Protein AF-K2B6V3-F1 (afdb_monomer_lite)

pLDDT: mean 90.16, std 10.93, range [39.97, 98.69]

Radius of gyration: 24.85 Å; chains: 1; bounding box: 58×55×69 Å

Sequence (484 aa):
MLVDYHFHPNLSTNDLSARRRCREIWRRFAEMNLAAVIITEHVFKNPERAYRLLNEERPASAKTFIFPGLEALTSEGIDIIIMAPDTTLFYHQKLMVPKQLDVLNMARYVKNSPHLVGSIAHPSTFGNSSCEYQIGKAKTIEAIRIIGGAEISNAYAKGLKWFFDTFRVRYIFPKKRAAMNLANALPEDFYKYPEVTLYTGGSDAHLPIEIGSGMEITDPINQTEAAVWQALTHTMSKQFKETEVDIKLWLGFYKIYTVVRESLVKAFRLYEGRVYQNDDQFTNYYSEAEKETVLEFHKRREFILRPLLNFLTYFNFTPYKFNIISIIGIITSVACVELYPKLSVFLFVIYLITASLTEPLARYQNTASEEAAVTKIMMYILGLSAAVLVGIALSWIQPVWGASYLVLYIMMLWLTISLNKIGQPIRLVIRTKSLVFIAIFFYLLSDINIINQLVITFTVYMAVI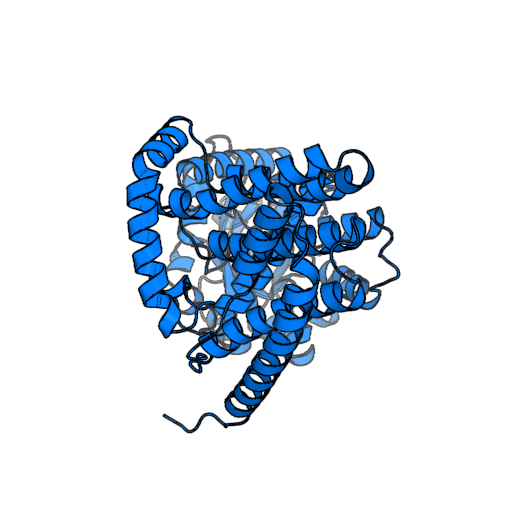TAVMMIRLRRAVALPERET

Secondary structure (DSSP, 8-state):
-EEEEEE-----SSHHHHHHHHHHHHHHHHHTT-SEEEE--BGGG-HHHHHHHHHHT--TT---EEEEEEEEE-TT--EEEEE-SSGGGGG-HHHHSTTSS-HHHHHHHHHTSTT-EEEE-STT-SSTT-HHHHH-HHHHHHHHHHHTEEEEEE-TTHHHHHHHHHTTGGGT-HHHHHHHHHHHS--GGGT-STT--EEEEE--BSSGGGTT-EEE-PPPTT--HHHHHHHHHS-----EEPPP----HHHHHHHHHHHHHHHHHHHHHTTTSS----GGGGGTTS-HHHHHHHHHHHHHHHHHHHHHHHHHHHTT--HHHHHHHHHHHHHHHHHTTTT-HHHHHHHHHHHHHHHHHHHHHHHHTT---HHHHHHHHHHHHHHHHHHHHHHHHTTSS-HHHHHHHHHHHHHHHHHHHHHHHTT---S----THHHHHHHHHHHHHH----HHHHHHHHHHHHHHHHHHHHHHHHHHHHS-----

Structure (mmCIF, N/CA/C/O backbone):
data_AF-K2B6V3-F1
#
_entry.id   AF-K2B6V3-F1
#
loop_
_atom_site.group_PDB
_atom_site.id
_atom_site.type_symbol
_atom_site.label_atom_id
_atom_site.label_alt_id
_atom_site.label_comp_id
_atom_site.label_asym_id
_atom_site.label_entity_id
_atom_site.label_seq_id
_atom_site.pdbx_PDB_ins_code
_atom_site.Cartn_x
_atom_site.Cartn_y
_atom_site.Cartn_z
_atom_site.occupancy
_atom_site.B_iso_or_equiv
_atom_site.auth_seq_id
_atom_site.auth_comp_id
_atom_site.auth_asym_id
_atom_site.auth_atom_id
_atom_site.pdbx_PDB_model_num
ATOM 1 N N . MET A 1 1 ? -23.511 10.341 19.155 1.00 95.38 1 MET A N 1
ATOM 2 C CA . MET A 1 1 ? -22.177 10.673 18.621 1.00 95.38 1 MET A CA 1
ATOM 3 C C . MET A 1 1 ? -21.863 9.955 17.325 1.00 95.38 1 MET A C 1
ATOM 5 O O . MET A 1 1 ? -22.283 8.821 17.149 1.00 95.38 1 MET A O 1
ATOM 9 N N . LEU A 1 2 ? -21.064 10.595 16.465 1.00 97.81 2 LEU A N 1
ATOM 10 C CA . LEU A 1 2 ? -20.461 9.977 15.284 1.00 97.81 2 LEU A CA 1
ATOM 11 C C . LEU A 1 2 ? -19.074 9.410 15.620 1.00 97.81 2 LEU A C 1
ATOM 13 O O . LEU A 1 2 ? -18.238 10.125 16.183 1.00 97.81 2 LEU A O 1
ATOM 17 N N . VAL A 1 3 ? -18.841 8.151 15.257 1.00 98.31 3 VAL A N 1
ATOM 18 C CA . VAL A 1 3 ? -17.625 7.395 15.573 1.00 98.31 3 VAL A CA 1
ATOM 19 C C . VAL A 1 3 ? -17.054 6.750 14.323 1.00 98.31 3 VAL A C 1
ATOM 21 O O . VAL A 1 3 ? -17.762 6.029 13.627 1.00 98.31 3 VAL A O 1
ATOM 24 N N . ASP A 1 4 ? -15.762 6.938 14.084 1.00 98.44 4 ASP A N 1
ATOM 25 C CA . ASP A 1 4 ? -15.046 6.229 13.023 1.00 98.44 4 ASP A CA 1
ATOM 26 C C . ASP A 1 4 ? -14.231 5.065 13.614 1.00 98.44 4 ASP A C 1
ATOM 28 O O . ASP A 1 4 ? -13.247 5.282 14.326 1.00 98.44 4 ASP A O 1
ATOM 32 N N . TYR A 1 5 ? -14.665 3.826 13.361 1.00 98.62 5 TYR A N 1
ATOM 33 C CA . TYR A 1 5 ? -14.007 2.619 13.879 1.00 98.62 5 TYR A CA 1
ATOM 34 C C . TYR A 1 5 ? -12.822 2.143 13.032 1.00 98.62 5 TYR A C 1
ATOM 36 O O . TYR A 1 5 ? -12.110 1.239 13.467 1.00 98.62 5 TYR A O 1
ATOM 44 N N . HIS A 1 6 ? -12.621 2.709 11.839 1.00 98.25 6 HIS A N 1
ATOM 45 C CA . HIS A 1 6 ? -11.633 2.221 10.883 1.00 98.25 6 HIS A CA 1
ATOM 46 C C . HIS A 1 6 ? -10.962 3.395 10.166 1.00 98.25 6 HIS A C 1
ATOM 48 O O . HIS A 1 6 ? -11.516 3.973 9.230 1.00 98.25 6 HIS A O 1
ATOM 54 N N . PHE A 1 7 ? -9.754 3.748 10.605 1.00 97.12 7 PHE A N 1
ATOM 55 C CA . PHE A 1 7 ? -9.006 4.891 10.092 1.00 97.12 7 PHE A CA 1
ATOM 56 C C . PHE A 1 7 ? -7.492 4.639 10.069 1.00 97.12 7 PHE A C 1
ATOM 58 O O . PHE A 1 7 ? -6.897 4.268 11.084 1.00 97.12 7 PHE A O 1
ATOM 65 N N . HIS A 1 8 ? -6.845 4.966 8.942 1.00 97.31 8 HIS A N 1
ATOM 66 C CA . HIS A 1 8 ? -5.395 4.857 8.766 1.00 97.31 8 HIS A CA 1
ATOM 67 C C . HIS A 1 8 ? -4.735 6.240 8.688 1.00 97.31 8 HIS A C 1
ATOM 69 O O . HIS A 1 8 ? -4.807 6.923 7.656 1.00 97.31 8 HIS A O 1
ATOM 75 N N . PRO A 1 9 ? -3.986 6.657 9.727 1.00 96.56 9 PRO A N 1
ATOM 76 C CA . PRO A 1 9 ? -3.185 7.873 9.668 1.00 96.56 9 PRO A CA 1
ATOM 77 C C . PRO A 1 9 ? -2.230 7.900 8.471 1.00 96.56 9 PRO A C 1
ATOM 79 O O . PRO A 1 9 ? -2.037 8.969 7.886 1.00 96.56 9 PRO A O 1
ATOM 82 N N . ASN A 1 10 ? -1.658 6.748 8.094 1.00 93.88 10 ASN A N 1
ATOM 83 C CA . ASN A 1 10 ? -0.728 6.533 6.985 1.00 93.88 10 ASN A CA 1
ATOM 84 C C . ASN A 1 10 ? 0.421 7.556 7.024 1.00 93.88 10 ASN A C 1
ATOM 86 O O . ASN A 1 10 ? 0.668 8.318 6.077 1.00 93.88 10 ASN A O 1
ATOM 90 N N . LEU A 1 11 ? 1.063 7.639 8.193 1.00 94.38 11 LEU A N 1
ATOM 91 C CA . LEU A 1 11 ? 2.101 8.625 8.471 1.00 94.38 11 LEU A CA 1
ATOM 92 C C . LEU A 1 11 ? 3.409 8.269 7.762 1.00 94.38 11 LEU A C 1
ATOM 94 O O . LEU A 1 11 ? 3.823 7.116 7.703 1.00 94.38 11 LEU A O 1
ATOM 98 N N . SER A 1 12 ? 4.107 9.298 7.281 1.00 87.31 12 SER A N 1
ATOM 99 C CA . SER A 1 12 ? 5.472 9.153 6.771 1.00 87.31 12 SER A CA 1
ATOM 100 C C . SER A 1 12 ? 6.427 8.691 7.878 1.00 87.31 12 SER A C 1
ATOM 102 O O . SER A 1 12 ? 6.228 9.000 9.058 1.00 87.31 12 SER A O 1
ATOM 104 N N . THR A 1 13 ? 7.510 8.011 7.500 1.00 81.00 13 THR A N 1
ATOM 105 C CA . THR A 1 13 ? 8.641 7.727 8.398 1.00 81.00 13 THR A CA 1
ATOM 106 C C . THR A 1 13 ? 9.365 9.005 8.829 1.00 81.00 13 THR A C 1
ATOM 108 O O . THR A 1 13 ? 9.965 9.039 9.896 1.00 81.00 13 THR A O 1
ATOM 111 N N . ASN A 1 14 ? 9.256 10.090 8.054 1.00 85.88 14 ASN A N 1
ATOM 112 C CA . ASN A 1 14 ? 9.759 11.405 8.436 1.00 85.88 14 ASN A CA 1
ATOM 113 C C . ASN A 1 14 ? 8.813 12.092 9.439 1.00 85.88 14 ASN A C 1
ATOM 115 O O . ASN A 1 14 ? 7.676 12.427 9.096 1.00 85.88 14 ASN A O 1
ATOM 119 N N . ASP A 1 15 ? 9.303 12.356 10.652 1.00 90.12 15 ASP A N 1
ATOM 120 C CA . ASP A 1 15 ? 8.516 12.931 11.752 1.00 90.12 15 ASP A CA 1
ATOM 121 C C . ASP A 1 15 ? 7.928 14.315 11.440 1.00 90.12 15 ASP A C 1
ATOM 123 O O . ASP A 1 15 ? 6.778 14.576 11.785 1.00 90.12 15 ASP A O 1
ATOM 127 N N . LEU A 1 16 ? 8.648 15.199 10.741 1.00 89.81 16 LEU A N 1
ATOM 128 C CA . LEU A 1 16 ? 8.125 16.531 10.397 1.00 89.81 16 LEU A CA 1
ATOM 129 C C . LEU A 1 16 ? 6.914 16.434 9.461 1.00 89.81 16 LEU A C 1
ATOM 131 O O . LEU A 1 16 ? 5.884 17.079 9.683 1.00 89.81 16 LEU A O 1
ATOM 135 N N . SER A 1 17 ? 7.021 15.600 8.423 1.00 88.25 17 SER A N 1
ATOM 136 C CA . SER A 1 17 ? 5.913 15.336 7.504 1.00 88.25 17 SER A CA 1
ATOM 137 C C . SER A 1 17 ? 4.758 14.619 8.203 1.00 88.25 17 SER A C 1
ATOM 139 O O . SER A 1 17 ? 3.601 14.921 7.912 1.00 88.25 17 SER A O 1
ATOM 141 N N . ALA A 1 18 ? 5.058 13.683 9.109 1.00 93.69 18 ALA A N 1
ATOM 142 C CA . ALA A 1 18 ? 4.061 12.968 9.897 1.00 93.69 18 ALA A CA 1
ATOM 143 C C . ALA A 1 18 ? 3.274 13.924 10.801 1.00 93.69 18 ALA A C 1
ATOM 145 O O . ALA A 1 18 ? 2.052 13.960 10.720 1.00 93.69 18 ALA A O 1
ATOM 146 N N . ARG A 1 19 ? 3.956 14.785 11.565 1.00 97.31 19 ARG A N 1
ATOM 147 C CA . ARG A 1 19 ? 3.327 15.788 12.441 1.00 97.31 19 ARG A CA 1
ATOM 148 C C . ARG A 1 19 ? 2.459 16.777 11.667 1.00 97.31 19 ARG A C 1
ATOM 150 O O . ARG A 1 19 ? 1.335 17.068 12.070 1.00 97.31 19 ARG A O 1
ATOM 157 N N . ARG A 1 20 ? 2.928 17.256 10.505 1.00 96.56 20 ARG A N 1
ATOM 158 C CA . ARG A 1 20 ? 2.107 18.101 9.616 1.00 96.56 20 ARG A CA 1
ATOM 159 C C . ARG A 1 20 ? 0.808 17.398 9.219 1.00 96.56 20 ARG A C 1
ATOM 161 O O . ARG A 1 20 ? -0.246 18.029 9.235 1.00 96.56 20 ARG A O 1
ATOM 168 N N . ARG A 1 21 ? 0.892 16.111 8.883 1.00 96.25 21 ARG A N 1
ATOM 169 C CA . ARG A 1 21 ? -0.266 15.288 8.535 1.00 96.25 21 ARG A CA 1
ATOM 170 C C . ARG A 1 21 ? -1.184 15.050 9.739 1.00 96.25 21 ARG A C 1
ATOM 172 O O . ARG A 1 21 ? -2.389 15.181 9.579 1.00 96.25 21 ARG A O 1
ATOM 179 N N . CYS A 1 22 ? -0.652 14.807 10.939 1.00 98.38 22 CYS A N 1
ATOM 180 C CA . CYS A 1 22 ? -1.447 14.710 12.171 1.00 98.38 22 CYS A CA 1
ATOM 181 C C . CYS A 1 22 ? -2.284 15.972 12.421 1.00 98.38 22 CYS A C 1
ATOM 183 O O . CYS A 1 22 ? -3.469 15.872 12.724 1.00 98.38 22 CYS A O 1
ATOM 185 N N . ARG A 1 23 ? -1.711 17.168 12.225 1.00 98.31 23 ARG A N 1
ATOM 186 C CA . ARG A 1 23 ? -2.464 18.430 12.350 1.00 98.31 23 ARG A CA 1
ATOM 187 C C . ARG A 1 23 ? -3.597 18.545 11.332 1.00 98.31 23 ARG A C 1
ATOM 189 O O . ARG A 1 23 ? -4.675 19.035 11.659 1.00 98.31 23 ARG A O 1
ATOM 196 N N . GLU A 1 24 ? -3.373 18.080 10.105 1.00 97.88 24 GLU A N 1
ATOM 197 C CA . GLU A 1 24 ? -4.425 18.020 9.088 1.00 97.88 24 GLU A CA 1
ATOM 198 C C . GLU A 1 24 ? -5.535 17.034 9.477 1.00 97.88 24 GLU A C 1
ATOM 200 O O . GLU A 1 24 ? -6.709 17.371 9.348 1.00 97.88 24 GLU A O 1
ATOM 205 N N . ILE A 1 25 ? -5.174 15.865 10.012 1.00 98.31 25 ILE A N 1
ATOM 206 C CA . ILE A 1 25 ? -6.115 14.859 10.526 1.00 98.31 25 ILE A CA 1
ATOM 207 C C . ILE A 1 25 ? -6.976 15.450 11.651 1.00 98.31 25 ILE A C 1
ATOM 209 O O . ILE A 1 25 ? -8.199 15.391 11.567 1.00 98.31 25 ILE A O 1
ATOM 213 N N . TRP A 1 26 ? -6.374 16.103 12.650 1.00 98.50 26 TRP A N 1
ATOM 214 C CA . TRP A 1 26 ? -7.116 16.747 13.744 1.00 98.50 26 TRP A CA 1
ATOM 215 C C . TRP A 1 26 ? -8.074 17.834 13.265 1.00 98.50 26 TRP A C 1
ATOM 217 O O . TRP A 1 26 ? -9.202 17.926 13.751 1.00 98.50 26 TRP A O 1
ATOM 227 N N . ARG A 1 27 ? -7.657 18.635 12.277 1.00 98.12 27 ARG A N 1
ATOM 228 C CA . ARG A 1 27 ? -8.549 19.610 11.641 1.00 98.12 27 ARG A CA 1
ATOM 229 C C . ARG A 1 27 ? -9.762 18.915 11.021 1.00 98.12 27 ARG A C 1
ATOM 231 O O . ARG A 1 27 ? -10.878 19.388 11.195 1.00 98.12 27 ARG A O 1
ATOM 238 N N . ARG A 1 28 ? -9.561 17.778 10.349 1.00 97.75 28 ARG A N 1
ATOM 239 C CA . ARG A 1 28 ? -10.652 16.999 9.742 1.00 97.75 28 ARG A CA 1
ATOM 240 C C . ARG A 1 28 ? -11.558 16.347 10.784 1.00 97.75 28 ARG A C 1
ATOM 242 O O . ARG A 1 28 ? -12.768 16.379 10.597 1.00 97.75 28 ARG A O 1
ATOM 249 N N . PHE A 1 29 ? -11.021 15.846 11.898 1.00 98.06 29 PHE A N 1
ATOM 250 C CA . PHE A 1 29 ? -11.837 15.361 13.020 1.00 98.06 29 PHE A CA 1
ATOM 251 C C . PHE A 1 29 ? -12.785 16.445 13.544 1.00 98.06 29 PHE A C 1
ATOM 253 O O . PHE A 1 29 ? -13.977 16.187 13.716 1.00 98.06 29 PHE A O 1
ATOM 260 N N . ALA A 1 30 ? -12.275 17.669 13.715 1.00 97.69 30 ALA A N 1
ATOM 261 C CA . ALA A 1 30 ? -13.074 18.813 14.140 1.00 97.69 30 ALA A CA 1
ATOM 262 C C . ALA A 1 30 ? -14.110 19.236 13.083 1.00 97.69 30 ALA A C 1
ATOM 264 O O . ALA A 1 30 ? -15.280 19.396 13.415 1.00 97.69 30 ALA A O 1
ATOM 265 N N . GLU A 1 31 ? -13.713 19.370 11.811 1.00 96.88 31 GLU A N 1
ATOM 266 C CA . GLU A 1 31 ? -14.618 19.734 10.705 1.00 96.88 31 GLU A CA 1
ATOM 267 C C . GLU A 1 31 ? -15.790 18.749 10.565 1.00 96.88 31 GLU A C 1
ATOM 269 O O . GLU A 1 31 ? -16.913 19.155 10.273 1.00 96.88 31 GLU A O 1
ATOM 274 N N . MET A 1 32 ? -15.535 17.456 10.782 1.00 97.00 32 MET A N 1
ATOM 275 C CA . MET A 1 32 ? -16.539 16.394 10.662 1.00 97.00 32 MET A CA 1
ATOM 276 C C . MET A 1 32 ? -17.321 16.145 11.960 1.00 97.00 32 MET A C 1
ATOM 278 O O . MET A 1 32 ? -18.222 15.307 11.969 1.00 97.00 32 MET A O 1
ATOM 282 N N . ASN A 1 33 ? -17.006 16.870 13.041 1.00 97.00 33 ASN A N 1
ATOM 283 C CA . ASN A 1 33 ? -17.580 16.686 14.377 1.00 97.00 33 ASN A CA 1
ATOM 284 C C . ASN A 1 33 ? -17.529 15.222 14.856 1.00 97.00 33 ASN A C 1
ATOM 286 O O . ASN A 1 33 ? -18.502 14.703 15.408 1.00 97.00 33 ASN A O 1
ATOM 290 N N . LEU A 1 34 ? -16.399 14.543 14.628 1.00 97.50 34 LEU A N 1
ATOM 291 C CA . LEU A 1 34 ? -16.197 13.181 15.124 1.00 97.50 34 LEU A CA 1
ATOM 292 C C . LEU A 1 34 ? -16.058 13.211 16.644 1.00 97.50 34 LEU A C 1
ATOM 294 O O . LEU A 1 34 ? -15.241 13.959 17.184 1.00 97.50 34 LEU A O 1
ATOM 298 N N . ALA A 1 35 ? -16.847 12.396 17.338 1.00 97.81 35 ALA A N 1
ATOM 299 C CA . ALA A 1 35 ? -16.766 12.304 18.790 1.00 97.81 35 ALA A CA 1
ATOM 300 C C . ALA A 1 35 ? -15.658 11.347 19.222 1.00 97.81 35 ALA A C 1
ATOM 302 O O . ALA A 1 35 ? -14.949 11.637 20.178 1.00 97.81 35 ALA A O 1
ATOM 303 N N . ALA A 1 36 ? -15.487 10.233 18.507 1.00 98.31 36 ALA A N 1
ATOM 304 C CA . ALA A 1 36 ? -14.426 9.274 18.766 1.00 98.31 36 ALA A CA 1
ATOM 305 C C . ALA A 1 36 ? -13.883 8.665 17.468 1.00 98.31 36 ALA A C 1
ATOM 307 O O . ALA A 1 36 ? -14.611 8.541 16.481 1.00 98.31 36 ALA A O 1
ATOM 308 N N . VAL A 1 37 ? -12.606 8.286 17.483 1.00 98.50 37 VAL A N 1
ATOM 309 C CA . VAL A 1 37 ? -11.936 7.604 16.371 1.00 98.50 37 VAL A CA 1
ATOM 310 C C . VAL A 1 37 ? -11.048 6.486 16.912 1.00 98.50 37 VAL A C 1
ATOM 312 O O . VAL A 1 37 ? -10.265 6.703 17.840 1.00 98.50 37 VAL A O 1
ATOM 315 N N . ILE A 1 38 ? -11.139 5.303 16.311 1.00 98.56 38 ILE A N 1
ATOM 316 C CA . ILE A 1 38 ? -10.207 4.200 16.554 1.00 98.56 38 ILE A CA 1
ATOM 317 C C . ILE A 1 38 ? -9.079 4.297 15.524 1.00 98.56 38 ILE A C 1
ATOM 319 O O . ILE A 1 38 ? -9.321 4.311 14.319 1.00 98.56 38 ILE A O 1
ATOM 323 N N . ILE A 1 39 ? -7.833 4.395 15.988 1.00 98.50 39 ILE A N 1
ATOM 324 C CA . ILE A 1 39 ? -6.673 4.571 15.105 1.00 98.50 39 ILE A CA 1
ATOM 325 C C . ILE A 1 39 ? -6.150 3.198 14.676 1.00 98.50 39 ILE A C 1
ATOM 327 O O . ILE A 1 39 ? -5.309 2.629 15.358 1.00 98.50 39 ILE A O 1
ATOM 331 N N . THR A 1 40 ? -6.634 2.658 13.560 1.00 98.00 40 THR A N 1
ATOM 332 C CA . THR A 1 40 ? -6.407 1.266 13.126 1.00 98.00 40 THR A CA 1
ATOM 333 C C . THR A 1 40 ? -5.300 1.141 12.081 1.00 98.00 40 THR A C 1
ATOM 335 O O . THR A 1 40 ? -5.469 0.506 11.049 1.00 98.00 40 THR A O 1
ATOM 338 N N . GLU A 1 41 ? -4.139 1.753 12.308 1.00 97.50 41 GLU A N 1
ATOM 339 C CA . GLU A 1 41 ? -3.027 1.629 11.359 1.00 97.50 41 GLU A CA 1
ATOM 340 C C . GLU A 1 41 ? -2.610 0.155 11.175 1.00 97.50 41 GLU A C 1
ATOM 342 O O . GLU A 1 41 ? -2.664 -0.647 12.114 1.00 97.50 41 GLU A O 1
ATOM 347 N N . HIS A 1 42 ? -2.174 -0.211 9.967 1.00 95.44 42 HIS A N 1
ATOM 348 C CA . HIS A 1 42 ? -1.706 -1.575 9.740 1.00 95.44 42 HIS A CA 1
ATOM 349 C C . HIS A 1 42 ? -0.488 -1.884 10.603 1.00 95.44 42 HIS A C 1
ATOM 351 O O . HIS A 1 42 ? 0.445 -1.081 10.703 1.00 95.44 42 HIS A O 1
ATOM 357 N N . VAL A 1 43 ? -0.418 -3.120 11.097 1.00 93.06 43 VAL A N 1
ATOM 358 C CA . VAL A 1 43 ? 0.720 -3.635 11.875 1.00 93.06 43 VAL A CA 1
ATOM 359 C C . VAL A 1 43 ? 2.086 -3.349 11.228 1.00 93.06 43 VAL A C 1
ATOM 361 O O . VAL A 1 43 ? 3.063 -3.007 11.891 1.00 93.06 43 VAL A O 1
ATOM 364 N N . PHE A 1 44 ? 2.151 -3.395 9.900 1.00 86.88 44 PHE A N 1
ATOM 365 C CA . PHE A 1 44 ? 3.380 -3.232 9.131 1.00 86.88 44 PHE A CA 1
ATOM 366 C C . PHE A 1 44 ? 3.742 -1.756 8.838 1.00 86.88 44 PHE A C 1
ATOM 368 O O . PHE A 1 44 ? 4.754 -1.488 8.183 1.00 86.88 44 PHE A O 1
ATOM 375 N N . LYS A 1 45 ? 2.931 -0.803 9.318 1.00 91.19 45 LYS A N 1
ATOM 376 C CA . LYS A 1 45 ? 3.126 0.657 9.227 1.00 91.19 45 LYS A CA 1
ATOM 377 C C . LYS A 1 45 ? 3.379 1.316 10.599 1.00 91.19 45 LYS A C 1
ATOM 379 O O . LYS A 1 45 ? 3.306 2.536 10.709 1.00 91.19 45 LYS A O 1
ATOM 384 N N . ASN A 1 46 ? 3.751 0.533 11.619 1.00 9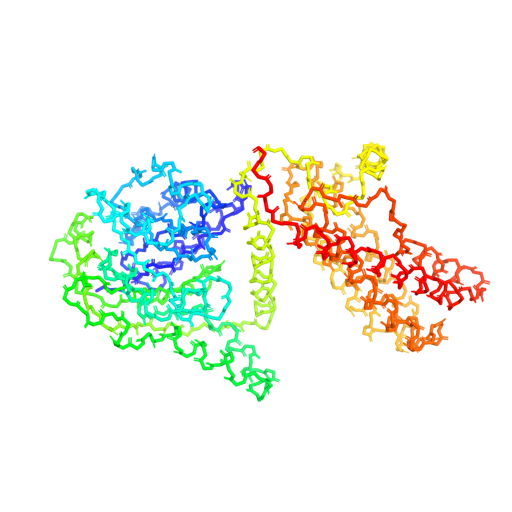4.00 46 ASN A N 1
ATOM 385 C CA . ASN A 1 46 ? 4.062 0.997 12.980 1.00 94.00 46 ASN A CA 1
ATOM 386 C C . ASN A 1 46 ? 2.875 1.737 13.650 1.00 94.00 46 ASN A C 1
ATOM 388 O O . ASN A 1 46 ? 2.909 2.966 13.801 1.00 94.00 46 ASN A O 1
ATOM 392 N N . PRO A 1 47 ? 1.824 0.995 14.053 1.00 97.31 47 PRO A N 1
ATOM 393 C CA . PRO A 1 47 ? 0.605 1.582 14.607 1.00 97.31 47 PRO A CA 1
ATOM 394 C C . PRO A 1 47 ? 0.835 2.318 15.932 1.00 97.31 47 PRO A C 1
ATOM 396 O O . PRO A 1 47 ? 0.247 3.376 16.148 1.00 97.31 47 PRO A O 1
ATOM 399 N N . GLU A 1 48 ? 1.763 1.842 16.769 1.00 97.94 48 GLU A N 1
ATOM 400 C CA . GLU A 1 48 ? 2.145 2.512 18.018 1.00 97.94 48 GLU A CA 1
ATOM 401 C C . GLU A 1 48 ? 2.680 3.925 17.753 1.00 97.94 48 GLU A C 1
ATOM 403 O O . GLU A 1 48 ? 2.215 4.903 18.346 1.00 97.94 48 GLU A O 1
ATOM 408 N N . ARG A 1 49 ? 3.620 4.063 16.806 1.00 97.38 49 ARG A N 1
ATOM 409 C CA . ARG A 1 49 ? 4.142 5.376 16.407 1.00 97.38 49 ARG A CA 1
ATOM 410 C C . ARG A 1 49 ? 3.038 6.261 15.838 1.00 97.38 49 ARG A C 1
ATOM 412 O O . ARG A 1 49 ? 3.034 7.457 16.128 1.00 97.38 49 ARG A O 1
ATOM 419 N N . ALA A 1 50 ? 2.144 5.705 15.021 1.00 97.94 50 ALA A N 1
ATOM 420 C CA . ALA A 1 50 ? 1.050 6.462 14.423 1.00 97.94 50 ALA A CA 1
ATOM 421 C C . ALA A 1 50 ? 0.109 7.038 15.491 1.00 97.94 50 ALA A C 1
ATOM 423 O O . ALA A 1 50 ? -0.153 8.243 15.481 1.00 97.94 50 ALA A O 1
ATOM 424 N N . TYR A 1 51 ? -0.316 6.209 16.448 1.00 98.56 51 TYR A N 1
ATOM 425 C CA . TYR A 1 51 ? -1.140 6.628 17.581 1.00 98.56 51 TYR A CA 1
ATOM 426 C C . TYR A 1 51 ? -0.427 7.674 18.448 1.00 98.56 51 TYR A C 1
ATOM 428 O O . TYR A 1 51 ? -0.974 8.751 18.688 1.00 98.56 51 TYR A O 1
ATOM 436 N N . ARG A 1 52 ? 0.824 7.407 18.851 1.00 98.31 52 ARG A N 1
ATOM 437 C CA . ARG A 1 52 ? 1.619 8.317 19.687 1.00 98.31 52 ARG A CA 1
ATOM 438 C C . ARG A 1 52 ? 1.768 9.697 19.048 1.00 98.31 52 ARG A C 1
ATOM 440 O O . ARG A 1 52 ? 1.472 10.697 19.693 1.00 98.31 52 ARG A O 1
ATOM 447 N N . LEU A 1 53 ? 2.198 9.765 17.784 1.00 98.38 53 LEU A N 1
ATOM 448 C CA . LEU A 1 53 ? 2.383 11.042 17.084 1.00 98.38 53 LEU A CA 1
ATOM 449 C C . LEU A 1 53 ? 1.067 11.797 16.893 1.00 98.38 53 LEU A C 1
ATOM 451 O O . LEU A 1 53 ? 1.061 13.026 16.935 1.00 98.38 53 LEU A O 1
ATOM 455 N N . LEU A 1 54 ? -0.042 11.093 16.660 1.00 98.38 54 LEU A N 1
ATOM 456 C CA . LEU A 1 54 ? -1.347 11.737 16.557 1.00 98.38 54 LEU A CA 1
ATOM 457 C C . LEU A 1 54 ? -1.783 12.310 17.911 1.00 98.38 54 LEU A C 1
ATOM 459 O O . LEU A 1 54 ? -2.257 13.442 17.954 1.00 98.38 54 LEU A O 1
ATOM 463 N N . ASN A 1 55 ? -1.562 11.578 19.005 1.00 98.19 55 ASN A N 1
ATOM 464 C CA . ASN A 1 55 ? -1.865 12.040 20.357 1.00 98.19 55 ASN A CA 1
ATOM 465 C C . ASN A 1 55 ? -0.994 13.238 20.783 1.00 98.19 55 ASN A C 1
ATOM 467 O O . ASN A 1 55 ? -1.505 14.195 21.352 1.00 98.19 55 ASN A O 1
ATOM 471 N N . GLU A 1 56 ? 0.302 13.233 20.456 1.00 98.31 56 GLU A N 1
ATOM 472 C CA . GLU A 1 56 ? 1.215 14.359 20.723 1.00 98.31 56 GLU A CA 1
ATOM 473 C C . GLU A 1 56 ? 0.815 15.648 19.991 1.00 98.31 56 GLU A C 1
ATOM 475 O O . GLU A 1 56 ? 1.033 16.744 20.497 1.00 98.31 56 GLU A O 1
ATOM 480 N N . GLU A 1 57 ? 0.238 15.531 18.793 1.00 98.44 57 GLU A N 1
ATOM 481 C CA . GLU A 1 57 ? -0.218 16.672 17.987 1.00 98.44 57 GLU A CA 1
ATOM 482 C C . GLU A 1 57 ? -1.675 17.066 18.283 1.00 98.44 57 GLU A C 1
ATOM 484 O O . GLU A 1 57 ? -2.253 17.867 17.542 1.00 98.44 57 GLU A O 1
ATOM 489 N N . ARG A 1 58 ? -2.285 16.508 19.340 1.00 98.44 58 ARG A N 1
ATOM 490 C CA . ARG A 1 58 ? -3.663 16.803 19.742 1.00 98.44 58 ARG A CA 1
ATOM 491 C C . ARG A 1 58 ? -3.810 18.272 20.151 1.00 98.44 58 ARG A C 1
ATOM 493 O O . ARG A 1 58 ? -3.186 18.704 21.120 1.00 98.44 58 ARG A O 1
ATOM 500 N N . PRO A 1 59 ? -4.678 19.053 19.480 1.00 98.25 59 PRO A N 1
ATOM 501 C CA . PRO A 1 59 ? -5.001 20.400 19.932 1.00 98.25 59 PRO A CA 1
ATOM 502 C C . PRO A 1 59 ? -5.658 20.372 21.315 1.00 98.25 59 PRO A C 1
ATOM 504 O O . PRO A 1 59 ? -6.530 19.545 21.568 1.00 98.25 59 PRO A O 1
ATOM 507 N N . ALA A 1 60 ? -5.325 21.328 22.185 1.00 97.94 60 ALA A N 1
ATOM 508 C CA . ALA A 1 60 ? -5.932 21.431 23.518 1.00 97.94 60 ALA A CA 1
ATOM 509 C C . ALA A 1 60 ? -7.467 21.597 23.480 1.00 97.94 60 ALA A C 1
ATOM 511 O O . ALA A 1 60 ? -8.162 21.208 24.411 1.00 97.94 60 ALA A O 1
ATOM 512 N N . SER A 1 61 ? -8.006 22.152 22.390 1.00 97.56 61 SER A N 1
ATOM 513 C CA . SER A 1 61 ? -9.445 22.322 22.159 1.00 97.56 61 SER A CA 1
ATOM 514 C C . SER A 1 61 ? -10.132 21.102 21.532 1.00 97.56 61 SER A C 1
ATOM 516 O O . SER A 1 61 ? -11.335 21.149 21.265 1.00 97.56 61 SER A O 1
ATOM 518 N N . ALA A 1 62 ? -9.395 20.024 21.245 1.00 97.44 62 ALA A N 1
ATOM 519 C CA . ALA A 1 62 ? -9.931 18.868 20.546 1.00 97.44 62 ALA A CA 1
ATOM 520 C C . ALA A 1 62 ? -10.910 18.074 21.422 1.00 97.44 62 ALA A C 1
ATOM 522 O O . ALA A 1 62 ? -10.531 17.479 22.434 1.00 97.44 62 ALA A O 1
ATOM 523 N N . LYS A 1 63 ? -12.167 18.021 20.971 1.00 97.25 63 LYS A N 1
ATOM 524 C CA . LYS A 1 63 ? -13.256 17.271 21.617 1.00 97.25 63 LYS A CA 1
ATOM 525 C C . LYS A 1 63 ? -13.291 15.791 21.231 1.00 97.25 63 LYS A C 1
ATOM 527 O O . LYS A 1 63 ? -13.897 15.002 21.940 1.00 97.25 63 LYS A O 1
ATOM 532 N N . THR A 1 64 ? -12.662 15.425 20.117 1.00 98.12 64 THR A N 1
ATOM 533 C CA . THR A 1 64 ? -12.621 14.045 19.627 1.00 98.12 64 THR A CA 1
ATOM 534 C C . THR A 1 64 ? -11.735 13.186 20.527 1.00 98.12 64 THR A C 1
ATOM 536 O O . THR A 1 64 ? -10.568 13.518 20.753 1.00 98.12 64 THR A O 1
ATOM 539 N N . PHE A 1 65 ? -12.278 12.075 21.015 1.00 98.31 65 PHE A N 1
ATOM 540 C CA . PHE A 1 65 ? -11.520 11.013 21.667 1.00 98.31 65 PHE A CA 1
ATOM 541 C C . PHE A 1 65 ? -10.800 10.172 20.612 1.00 98.31 65 PHE A C 1
ATOM 543 O O . PHE A 1 65 ? -11.358 9.880 19.555 1.00 98.31 65 PHE A O 1
ATOM 550 N N . ILE A 1 66 ? -9.567 9.767 20.893 1.00 98.50 66 ILE A N 1
ATOM 551 C CA . ILE A 1 66 ? -8.865 8.780 20.074 1.00 98.50 66 ILE A CA 1
ATOM 552 C C . ILE A 1 66 ? -8.542 7.580 20.947 1.00 98.50 66 ILE A C 1
ATOM 554 O O . ILE A 1 66 ? -8.141 7.759 22.092 1.00 98.50 66 ILE A O 1
ATOM 558 N N . PHE A 1 67 ? -8.709 6.382 20.400 1.00 98.56 67 PHE A N 1
ATOM 559 C CA . PHE A 1 67 ? -8.338 5.140 21.072 1.00 98.56 67 PHE A CA 1
ATOM 560 C C . PHE A 1 67 ? -7.320 4.377 20.226 1.00 98.56 67 PHE A C 1
ATOM 562 O O . PHE A 1 67 ? -7.375 4.438 18.987 1.00 98.56 67 PHE A O 1
ATOM 569 N N . PRO A 1 68 ? -6.373 3.676 20.865 1.00 98.56 68 PRO A N 1
ATOM 570 C CA . PRO A 1 68 ? -5.419 2.854 20.149 1.00 98.56 68 PRO A CA 1
ATOM 571 C C . PRO A 1 68 ? -6.147 1.682 19.497 1.00 98.56 68 PRO A C 1
ATOM 573 O O . PRO A 1 68 ? -6.879 0.923 20.137 1.00 98.56 68 PRO A O 1
ATOM 576 N N . GLY A 1 69 ? -5.922 1.549 18.198 1.00 98.56 69 GLY A N 1
ATOM 577 C CA . GLY A 1 69 ? -6.326 0.405 17.409 1.00 98.56 69 GLY A CA 1
ATOM 578 C C . GLY A 1 69 ? -5.147 -0.140 16.615 1.00 98.56 69 GLY A C 1
ATOM 579 O O . GLY A 1 69 ? -4.052 0.429 16.579 1.00 98.56 69 GLY A O 1
ATOM 580 N N . LEU A 1 70 ? -5.383 -1.267 15.968 1.00 97.88 70 LEU A N 1
ATOM 581 C CA . LEU A 1 70 ? -4.536 -1.799 14.916 1.00 97.88 70 LEU A CA 1
ATOM 582 C C . LEU A 1 70 ? -5.402 -2.603 13.955 1.00 97.88 70 LEU A C 1
ATOM 584 O O . LEU A 1 70 ? -6.392 -3.214 14.360 1.00 97.88 70 LEU A O 1
ATOM 588 N N . GLU A 1 71 ? -5.012 -2.613 12.688 1.00 97.94 71 GLU A N 1
ATOM 589 C CA . GLU A 1 71 ? -5.530 -3.579 11.726 1.00 97.94 71 GLU A CA 1
ATOM 590 C C . GLU A 1 71 ? -4.504 -4.716 11.606 1.00 97.94 71 GLU A C 1
ATOM 592 O O . GLU A 1 71 ? -3.429 -4.574 11.001 1.00 97.94 71 GLU A O 1
ATOM 597 N N . ALA A 1 72 ? -4.796 -5.821 12.298 1.00 97.19 72 ALA A N 1
ATOM 598 C CA . ALA A 1 72 ? -3.972 -7.022 12.314 1.00 97.19 72 ALA A CA 1
ATOM 599 C C . ALA A 1 72 ? -4.182 -7.814 11.029 1.00 97.19 72 ALA A C 1
ATOM 601 O O . ALA A 1 72 ? -5.296 -7.909 10.525 1.00 97.19 72 ALA A O 1
ATOM 602 N N . LEU A 1 73 ? -3.113 -8.448 10.552 1.00 95.19 73 LEU A N 1
ATOM 603 C CA . LEU A 1 73 ? -3.128 -9.232 9.324 1.00 95.19 73 LEU A CA 1
ATOM 604 C C . LEU A 1 73 ? -2.968 -10.718 9.650 1.00 95.19 73 LEU A C 1
ATOM 606 O O . LEU A 1 73 ? -1.930 -11.113 10.188 1.00 95.19 73 LEU A O 1
ATOM 610 N N . THR A 1 74 ? -3.963 -11.539 9.320 1.00 96.19 74 THR A N 1
ATOM 611 C CA . THR A 1 74 ? -3.936 -12.993 9.558 1.00 96.19 74 THR A CA 1
ATOM 612 C C . THR A 1 74 ? -3.048 -13.722 8.545 1.00 96.19 74 THR A C 1
ATOM 614 O O . THR A 1 74 ? -2.600 -13.142 7.549 1.00 96.19 74 THR A O 1
ATOM 617 N N . SER A 1 75 ? -2.772 -15.010 8.765 1.00 92.81 75 SER A N 1
ATOM 618 C CA . SER A 1 75 ? -1.958 -15.833 7.854 1.00 92.81 75 SER A CA 1
ATOM 619 C C . SER A 1 75 ? -2.573 -15.968 6.453 1.00 92.81 75 SER A C 1
ATOM 621 O O . SER A 1 75 ? -1.841 -15.962 5.456 1.00 92.81 75 SER A O 1
ATOM 623 N N . GLU A 1 76 ? -3.903 -15.958 6.355 1.00 93.38 76 GLU A N 1
ATOM 624 C CA . GLU A 1 76 ? -4.668 -15.913 5.101 1.00 93.38 76 GLU A CA 1
ATOM 625 C C . GLU A 1 76 ? -4.616 -14.537 4.419 1.00 93.38 76 GLU A C 1
ATOM 627 O O . GLU A 1 76 ? -4.953 -14.408 3.244 1.00 93.38 76 GLU A O 1
ATOM 632 N N . GLY A 1 77 ? -4.142 -13.510 5.129 1.00 91.06 77 GLY A N 1
ATOM 633 C CA . GLY A 1 77 ? -4.118 -12.127 4.668 1.00 91.06 77 GLY A CA 1
ATOM 634 C C . GLY A 1 77 ? -5.414 -11.365 4.910 1.00 91.06 77 GLY A C 1
ATOM 635 O O . GLY A 1 77 ? -5.619 -10.356 4.244 1.00 91.06 77 GLY A O 1
ATOM 636 N N . ILE A 1 78 ? -6.258 -11.839 5.831 1.00 95.50 78 ILE A N 1
ATOM 637 C CA . ILE A 1 78 ? -7.493 -11.173 6.258 1.00 95.50 78 ILE A CA 1
ATOM 638 C C . ILE A 1 78 ? -7.137 -10.087 7.272 1.00 95.50 78 ILE A C 1
ATOM 640 O O . ILE A 1 78 ? -6.263 -10.288 8.118 1.00 95.50 78 ILE A O 1
ATOM 644 N N . ASP A 1 79 ? -7.821 -8.953 7.183 1.00 96.56 79 ASP A N 1
ATOM 645 C CA . ASP A 1 79 ? -7.655 -7.839 8.107 1.00 96.56 79 ASP A CA 1
ATOM 646 C C . ASP A 1 79 ? -8.644 -7.964 9.296 1.00 96.56 79 ASP A C 1
ATOM 648 O O . ASP A 1 79 ? -9.826 -8.280 9.125 1.00 96.56 79 ASP A O 1
ATOM 652 N N . ILE A 1 80 ? -8.167 -7.737 10.525 1.00 98.25 80 ILE A N 1
ATOM 653 C CA . ILE A 1 80 ? -8.984 -7.701 11.751 1.00 98.25 80 ILE A CA 1
ATOM 654 C C . ILE A 1 80 ? -8.713 -6.390 12.488 1.00 98.25 80 ILE A C 1
ATOM 656 O O . ILE A 1 80 ? -7.572 -6.108 12.856 1.00 98.25 80 ILE A O 1
ATOM 660 N N . ILE A 1 81 ? -9.767 -5.621 12.761 1.00 98.56 81 ILE A N 1
ATOM 661 C CA . ILE A 1 81 ? -9.685 -4.434 13.617 1.00 98.56 81 ILE A CA 1
ATOM 662 C C . ILE A 1 81 ? -9.619 -4.907 15.065 1.00 98.56 81 ILE A C 1
ATOM 664 O O . ILE A 1 81 ? -10.518 -5.614 15.526 1.00 98.56 81 ILE A O 1
ATOM 668 N N . ILE A 1 82 ? -8.577 -4.501 15.785 1.00 98.69 82 ILE A N 1
ATOM 669 C CA . ILE A 1 82 ? -8.397 -4.779 17.212 1.00 98.69 82 ILE A CA 1
ATOM 670 C C . ILE A 1 82 ? -8.147 -3.453 17.921 1.00 98.69 82 ILE A C 1
ATOM 672 O O . ILE A 1 82 ? -7.333 -2.649 17.472 1.00 98.69 82 ILE A O 1
ATOM 676 N N . MET A 1 83 ? -8.844 -3.221 19.025 1.00 98.50 83 MET A N 1
ATOM 677 C CA . MET A 1 83 ? -8.786 -1.982 19.797 1.00 98.50 83 MET A CA 1
ATOM 678 C C . MET A 1 83 ? -8.728 -2.265 21.296 1.00 98.50 83 MET A C 1
ATOM 680 O O . MET A 1 83 ? -9.159 -3.323 21.760 1.00 98.50 83 MET A O 1
ATOM 684 N N . ALA A 1 84 ? -8.196 -1.301 22.043 1.00 98.50 84 ALA A N 1
ATOM 685 C CA . ALA A 1 84 ? -8.078 -1.346 23.497 1.00 98.50 84 ALA A CA 1
ATOM 686 C C . ALA A 1 84 ? -8.341 0.051 24.092 1.00 98.50 84 ALA A C 1
ATOM 688 O O . ALA A 1 84 ? -8.248 1.045 23.366 1.00 98.50 84 ALA A O 1
ATOM 689 N N . PRO A 1 85 ? -8.634 0.159 25.401 1.00 98.06 85 PRO A N 1
ATOM 690 C CA . PRO A 1 85 ? -8.798 1.462 26.044 1.00 98.06 85 PRO A CA 1
ATOM 691 C C . PRO A 1 85 ? -7.486 2.258 26.128 1.00 98.06 85 PRO A C 1
ATOM 693 O O . PRO A 1 85 ? -7.524 3.471 26.292 1.00 98.06 85 PRO A O 1
ATOM 696 N N . ASP A 1 86 ? -6.330 1.595 26.029 1.00 98.06 86 ASP A N 1
ATOM 697 C CA . ASP A 1 86 ? -5.012 2.202 26.207 1.00 98.06 86 ASP A CA 1
ATOM 698 C C . ASP A 1 86 ? -3.923 1.496 25.372 1.00 98.06 86 ASP A C 1
ATOM 700 O O . ASP A 1 86 ? -4.173 0.552 24.617 1.00 98.06 86 ASP A O 1
ATOM 704 N N . THR A 1 87 ? -2.682 1.980 25.466 1.00 97.88 87 THR A N 1
ATOM 705 C CA . THR A 1 87 ? -1.564 1.518 24.629 1.00 97.88 87 THR A CA 1
ATOM 706 C C . THR A 1 87 ? -1.088 0.098 24.941 1.00 97.88 87 THR A C 1
ATOM 708 O O . THR A 1 87 ? -0.185 -0.382 24.253 1.00 97.88 87 THR A O 1
ATOM 711 N N . THR A 1 88 ? -1.678 -0.605 25.917 1.00 97.88 88 THR A N 1
ATOM 712 C CA . THR A 1 88 ? -1.349 -2.016 26.187 1.00 97.88 88 THR A CA 1
ATOM 713 C C . THR A 1 88 ? -1.604 -2.920 24.983 1.00 97.88 88 THR A C 1
ATOM 715 O O . THR A 1 88 ? -0.922 -3.937 24.842 1.00 97.88 88 THR A O 1
ATOM 718 N N . LEU A 1 89 ? -2.479 -2.504 24.054 1.00 97.94 89 LEU A N 1
ATOM 719 C CA . LEU A 1 89 ? -2.677 -3.136 22.746 1.00 97.94 89 LEU A CA 1
ATOM 720 C C . LEU A 1 89 ? -1.352 -3.470 22.042 1.00 97.94 89 LEU A C 1
ATOM 722 O O . LEU A 1 89 ? -1.181 -4.572 21.520 1.00 97.94 89 LEU A O 1
ATOM 726 N N . PHE A 1 90 ? -0.397 -2.538 22.049 1.00 97.81 90 PHE A N 1
ATOM 727 C CA . PHE A 1 90 ? 0.854 -2.673 21.299 1.00 97.81 90 PHE A CA 1
ATOM 728 C C . PHE A 1 90 ? 1.857 -3.635 21.956 1.00 97.81 90 PHE A C 1
ATOM 730 O O . PHE A 1 90 ? 2.841 -4.020 21.328 1.00 97.81 90 PHE A O 1
ATOM 737 N N . TYR A 1 91 ? 1.596 -4.098 23.185 1.00 97.00 91 TYR A N 1
ATOM 738 C CA . TYR A 1 91 ? 2.421 -5.107 23.863 1.00 97.00 91 TYR A CA 1
ATOM 739 C C . TYR A 1 91 ? 2.066 -6.543 23.455 1.00 97.00 91 TYR A C 1
ATOM 741 O O . TYR A 1 91 ? 2.810 -7.484 23.750 1.00 97.00 91 TYR A O 1
ATOM 749 N N . HIS A 1 92 ? 0.966 -6.735 22.723 1.00 97.12 92 HIS A N 1
ATOM 750 C CA . HIS A 1 92 ? 0.574 -8.034 22.189 1.00 97.12 92 HIS A CA 1
ATOM 751 C C . HIS A 1 92 ? 1.421 -8.405 20.965 1.00 97.12 92 HIS A C 1
ATOM 753 O O . HIS A 1 92 ? 0.989 -8.261 19.822 1.00 97.12 92 HIS A O 1
ATOM 759 N N . GLN A 1 93 ? 2.620 -8.957 21.194 1.00 94.81 93 GLN A N 1
ATOM 760 C CA . GLN A 1 93 ? 3.556 -9.348 20.124 1.00 94.81 93 GLN A CA 1
ATOM 761 C C . GLN A 1 93 ? 2.902 -10.204 19.026 1.00 94.81 93 GLN A C 1
ATOM 763 O O . GLN A 1 93 ? 3.198 -10.012 17.852 1.00 94.81 93 GLN A O 1
ATOM 768 N N . LYS A 1 94 ? 1.955 -11.080 19.397 1.00 94.81 94 LYS A N 1
ATOM 769 C CA . LYS A 1 94 ? 1.213 -11.933 18.453 1.00 94.81 94 LYS A CA 1
ATOM 770 C C . LYS A 1 94 ? 0.358 -11.178 17.435 1.00 94.81 94 LYS A C 1
ATOM 772 O O . LYS A 1 94 ? 0.052 -11.721 16.380 1.00 94.81 94 LYS A O 1
ATOM 777 N N . LEU A 1 95 ? -0.055 -9.959 17.773 1.00 96.38 95 LEU A N 1
ATOM 778 C CA . LEU A 1 95 ? -0.839 -9.071 16.914 1.00 96.38 95 LEU A CA 1
ATOM 779 C C . LEU A 1 95 ? 0.056 -8.090 16.149 1.00 96.38 95 LEU A C 1
ATOM 781 O O . LEU A 1 95 ? -0.314 -7.619 15.078 1.00 96.38 95 LEU A O 1
ATOM 785 N N . MET A 1 96 ? 1.246 -7.817 16.691 1.00 95.12 96 MET A N 1
ATOM 786 C CA . MET A 1 96 ? 2.231 -6.893 16.126 1.00 95.12 96 MET A CA 1
ATOM 787 C C . MET A 1 96 ? 3.135 -7.528 15.059 1.00 95.12 96 MET A C 1
ATOM 789 O O . MET A 1 96 ? 3.958 -6.840 14.455 1.00 95.12 96 MET A O 1
ATOM 793 N N . VAL A 1 97 ? 2.969 -8.823 14.788 1.00 89.38 97 VAL A N 1
ATOM 794 C CA . VAL A 1 97 ? 3.648 -9.524 13.697 1.00 89.38 97 VAL A CA 1
ATOM 795 C C . VAL A 1 97 ? 2.604 -9.968 12.669 1.00 89.38 97 VAL A C 1
ATOM 797 O O . VAL A 1 97 ? 1.714 -10.754 13.003 1.00 89.38 97 VAL A O 1
ATOM 800 N N . PRO A 1 98 ? 2.690 -9.499 11.409 1.00 89.88 98 PRO A N 1
ATOM 801 C CA . PRO A 1 98 ? 1.780 -9.944 10.363 1.00 89.88 98 PRO A CA 1
ATOM 802 C C . PRO A 1 98 ? 1.827 -11.467 10.208 1.00 89.88 98 PRO A C 1
ATOM 804 O O . PRO A 1 98 ? 2.902 -12.063 10.251 1.00 89.88 98 PRO A O 1
ATOM 807 N N . LYS A 1 99 ? 0.672 -12.079 9.940 1.00 89.81 99 LYS A N 1
ATOM 808 C CA . LYS A 1 99 ? 0.515 -13.499 9.592 1.00 89.81 99 LYS A CA 1
ATOM 809 C C . LYS A 1 99 ? 0.840 -14.523 10.668 1.00 89.81 99 LYS A C 1
ATOM 811 O O . LYS A 1 99 ? 0.879 -15.713 10.369 1.00 89.81 99 LYS A O 1
ATOM 816 N N . GLN A 1 100 ? 1.053 -14.100 11.907 1.00 92.31 100 GLN A N 1
ATOM 817 C CA . GLN A 1 100 ? 1.430 -15.034 12.962 1.00 92.31 100 GLN A CA 1
ATOM 818 C C . GLN A 1 100 ? 0.297 -15.997 13.353 1.00 92.31 100 GLN A C 1
ATOM 820 O O . GLN A 1 100 ? 0.563 -17.108 13.808 1.00 92.31 100 GLN A O 1
ATOM 825 N N . LEU A 1 101 ? -0.957 -15.576 13.188 1.00 96.06 101 LEU A N 1
ATOM 826 C CA . LEU A 1 101 ? -2.143 -16.358 13.523 1.00 96.06 101 LEU A CA 1
ATOM 827 C C . LEU A 1 101 ? -3.065 -16.445 12.306 1.00 96.06 101 LEU A C 1
ATOM 829 O O . LEU A 1 101 ? -3.225 -15.464 11.578 1.00 96.06 101 LEU A O 1
ATOM 833 N N . ASP A 1 102 ? -3.689 -17.605 12.109 1.00 97.19 102 ASP A N 1
ATOM 834 C CA . ASP A 1 102 ? -4.867 -17.713 11.245 1.00 97.19 102 ASP A CA 1
ATOM 835 C C . ASP A 1 102 ? -6.055 -16.941 11.834 1.00 97.19 102 ASP A C 1
ATOM 837 O O . ASP A 1 102 ? -6.065 -16.561 13.011 1.00 97.19 102 ASP A O 1
ATOM 841 N N . VAL A 1 103 ? -7.062 -16.693 11.002 1.00 97.94 103 VAL A N 1
ATOM 842 C CA . VAL A 1 103 ? -8.230 -15.873 11.351 1.00 97.94 103 VAL A CA 1
ATOM 843 C C . VAL A 1 103 ? -8.982 -16.366 12.591 1.00 97.94 103 VAL A C 1
ATOM 845 O O . VAL A 1 103 ? -9.375 -15.558 13.434 1.00 97.94 103 VAL A O 1
ATOM 848 N N . LEU A 1 104 ? -9.147 -17.682 12.762 1.00 98.44 104 LEU A N 1
ATOM 849 C CA . LEU A 1 104 ? -9.897 -18.245 13.889 1.00 98.44 104 LEU A CA 1
ATOM 850 C C . LEU A 1 104 ? -9.077 -18.184 15.180 1.00 98.44 104 LEU A C 1
ATOM 852 O O . LEU A 1 104 ? -9.608 -17.856 16.242 1.00 98.44 104 LEU A O 1
ATOM 856 N N . ASN A 1 105 ? -7.780 -18.469 15.107 1.00 98.44 105 ASN A N 1
ATOM 857 C CA . ASN A 1 105 ? -6.875 -18.378 16.245 1.00 98.44 105 ASN A CA 1
ATOM 858 C C . ASN A 1 105 ? -6.645 -16.929 16.678 1.00 98.44 105 ASN A C 1
ATOM 860 O O . ASN A 1 105 ? -6.581 -16.671 17.880 1.00 98.44 105 ASN A O 1
ATOM 864 N N . MET A 1 106 ? -6.604 -15.979 15.741 1.00 98.44 106 MET A N 1
ATOM 865 C CA . MET A 1 106 ? -6.570 -14.553 16.064 1.00 98.44 106 MET A CA 1
ATOM 866 C C . MET A 1 106 ? -7.871 -14.106 16.740 1.00 98.44 106 MET A C 1
ATOM 868 O O . MET A 1 106 ? -7.814 -13.481 17.797 1.00 98.44 106 MET A O 1
ATOM 872 N N . ALA A 1 107 ? -9.035 -14.504 16.215 1.00 98.56 107 ALA A N 1
ATOM 873 C CA . ALA A 1 107 ? -10.330 -14.217 16.837 1.00 98.56 107 ALA A CA 1
ATOM 874 C C . ALA A 1 107 ? -10.419 -14.763 18.276 1.00 98.56 107 ALA A C 1
ATOM 876 O O . ALA A 1 107 ? -10.827 -14.044 19.190 1.00 98.56 107 ALA A O 1
ATOM 877 N N . ARG A 1 108 ? -9.977 -16.009 18.510 1.00 98.62 108 ARG A N 1
ATOM 878 C CA . ARG A 1 108 ? -9.912 -16.604 19.861 1.00 98.62 108 ARG A CA 1
ATOM 879 C C . ARG A 1 108 ? -8.931 -15.866 20.767 1.00 98.62 108 ARG A C 1
ATOM 881 O O . ARG A 1 108 ? -9.232 -15.658 21.938 1.00 98.62 108 ARG A O 1
ATOM 888 N N . TYR A 1 109 ? -7.767 -15.483 20.243 1.00 98.44 109 TYR A N 1
ATOM 889 C CA . TYR A 1 109 ? -6.761 -14.739 20.998 1.00 98.44 109 TYR A CA 1
ATOM 890 C C . TYR A 1 109 ? -7.308 -13.394 21.486 1.00 98.44 109 TYR A C 1
ATOM 892 O O . TYR A 1 109 ? -7.153 -13.068 22.663 1.00 98.44 109 TYR A O 1
ATOM 900 N N . VAL A 1 110 ? -7.991 -12.653 20.607 1.00 98.38 110 VAL A N 1
ATOM 901 C CA . VAL A 1 110 ? -8.638 -11.379 20.948 1.00 98.38 110 VAL A CA 1
ATOM 902 C C . VAL A 1 110 ? -9.733 -11.592 21.991 1.00 98.38 110 VAL A C 1
ATOM 904 O O . VAL A 1 110 ? -9.669 -10.974 23.047 1.00 98.38 110 VAL A O 1
ATOM 907 N N . LYS A 1 111 ? -10.668 -12.527 21.768 1.00 98.06 111 LYS A N 1
ATOM 908 C CA . LYS A 1 111 ? -11.760 -12.818 22.718 1.00 98.06 111 LYS A CA 1
ATOM 909 C C . LYS A 1 111 ? -11.275 -13.215 24.114 1.00 98.06 111 LYS A C 1
ATOM 911 O O . LYS A 1 111 ? -11.899 -12.858 25.107 1.00 98.06 111 LYS A O 1
ATOM 916 N N . ASN A 1 112 ? -10.180 -13.966 24.196 1.00 98.25 112 ASN A N 1
ATOM 917 C CA . ASN A 1 112 ? -9.635 -14.434 25.471 1.00 98.25 112 ASN A CA 1
ATOM 918 C C . ASN A 1 112 ? -8.735 -13.394 26.164 1.00 98.25 112 ASN A C 1
ATOM 920 O O . ASN A 1 112 ? -8.212 -13.676 27.242 1.00 98.25 112 ASN A O 1
ATOM 924 N N . SER A 1 113 ? -8.528 -12.218 25.564 1.00 98.06 113 SER A N 1
ATOM 925 C CA . SER A 1 113 ? -7.710 -11.141 26.125 1.00 98.06 113 SER A CA 1
ATOM 926 C C . SER A 1 113 ? -8.615 -10.086 26.787 1.00 98.06 113 SER A C 1
ATOM 928 O O . SER A 1 113 ? -9.325 -9.388 26.070 1.00 98.06 113 SER A O 1
ATOM 930 N N . PRO A 1 114 ? -8.588 -9.904 28.125 1.00 94.06 114 PRO A N 1
ATOM 931 C CA . PRO A 1 114 ? -9.588 -9.117 28.870 1.00 94.06 114 PRO A CA 1
ATOM 932 C C . PRO A 1 114 ? -9.762 -7.642 28.466 1.00 94.06 114 PRO A C 1
ATOM 934 O O . PRO A 1 114 ? -10.770 -7.031 28.810 1.00 94.06 114 PRO A O 1
ATOM 937 N N . HIS A 1 115 ? -8.778 -7.056 27.779 1.00 95.56 115 HIS A N 1
ATOM 938 C CA . HIS A 1 115 ? -8.758 -5.635 27.409 1.00 95.56 115 HIS A CA 1
ATOM 939 C C . HIS A 1 115 ? -8.864 -5.397 25.903 1.00 95.56 115 HIS A C 1
ATOM 941 O O . HIS A 1 115 ? -8.889 -4.245 25.473 1.00 95.56 115 HIS A O 1
ATOM 947 N N . LEU A 1 116 ? -8.910 -6.468 25.108 1.00 98.38 116 LEU A N 1
ATOM 948 C CA . LEU A 1 116 ? -9.004 -6.362 23.663 1.00 98.38 116 LEU A CA 1
ATOM 949 C C . LEU A 1 116 ? -10.451 -6.527 23.226 1.00 98.38 116 LEU A C 1
ATOM 951 O O . LEU A 1 116 ? -11.170 -7.411 23.686 1.00 98.38 116 LEU A O 1
ATOM 955 N N . VAL A 1 117 ? -10.849 -5.691 22.280 1.00 98.44 117 VAL A N 1
ATOM 956 C CA . VAL A 1 117 ? -12.107 -5.822 21.554 1.00 98.44 117 VAL A CA 1
ATOM 957 C C . VAL A 1 117 ? -11.769 -5.849 20.075 1.00 98.44 117 VAL A C 1
ATOM 959 O O . VAL A 1 117 ? -10.877 -5.126 19.630 1.00 98.44 117 VAL A O 1
ATOM 962 N N . GLY A 1 118 ? -12.445 -6.696 19.305 1.00 98.25 118 GLY A N 1
ATOM 963 C CA . GLY A 1 118 ? -12.156 -6.819 17.885 1.00 98.25 118 GLY A CA 1
ATOM 964 C C . GLY A 1 118 ? -13.387 -6.988 17.017 1.00 98.25 118 GLY A C 1
ATOM 965 O O . GLY A 1 118 ? -14.461 -7.370 17.475 1.00 98.25 118 GLY A O 1
ATOM 966 N N . SER A 1 119 ? -13.200 -6.704 15.735 1.00 98.50 119 SER A N 1
ATOM 967 C CA . SER A 1 119 ? -14.193 -6.934 14.693 1.00 98.50 119 SER A CA 1
ATOM 968 C C . SER A 1 119 ? -13.509 -7.384 13.408 1.00 98.50 119 SER A C 1
ATOM 970 O O . SER A 1 119 ? -12.411 -6.919 13.096 1.00 98.50 119 SER A O 1
ATOM 972 N N . ILE A 1 120 ? -14.145 -8.291 12.662 1.00 98.19 120 ILE A N 1
ATOM 973 C CA . ILE A 1 120 ? -13.659 -8.644 11.320 1.00 98.19 120 ILE A CA 1
ATOM 974 C C . ILE A 1 120 ? -13.834 -7.423 10.415 1.00 98.19 120 ILE A C 1
ATOM 976 O O . ILE A 1 120 ? -14.958 -6.931 10.272 1.00 98.19 120 ILE A O 1
ATOM 980 N N . ALA A 1 121 ? -12.730 -6.944 9.836 1.00 97.06 121 ALA A N 1
ATOM 981 C CA . ALA A 1 121 ? -12.720 -5.783 8.956 1.00 97.06 121 ALA A CA 1
ATOM 982 C C . ALA A 1 121 ? -13.342 -6.145 7.603 1.00 97.06 121 ALA A C 1
ATOM 984 O O . ALA A 1 121 ? -13.099 -7.243 7.093 1.00 97.06 121 ALA A O 1
ATOM 985 N N . HIS A 1 122 ? -14.169 -5.239 7.069 1.00 95.44 122 HIS A N 1
ATOM 986 C CA . HIS A 1 122 ? -14.778 -5.268 5.730 1.00 95.44 122 HIS A CA 1
ATOM 987 C C . HIS A 1 122 ? -14.940 -6.688 5.130 1.00 95.44 122 HIS A C 1
ATOM 989 O O . HIS A 1 122 ? -14.382 -6.991 4.069 1.00 95.44 122 HIS A O 1
ATOM 995 N N . PRO A 1 123 ? -15.729 -7.592 5.761 1.00 95.19 123 PRO A N 1
ATOM 996 C CA . PRO A 1 123 ? -15.619 -9.045 5.545 1.00 95.19 123 PRO A CA 1
ATOM 997 C C . PRO A 1 123 ? -15.813 -9.495 4.090 1.00 95.19 123 PRO A C 1
ATOM 999 O O . PRO A 1 123 ? -15.213 -10.478 3.637 1.00 95.19 123 PRO A O 1
ATOM 1002 N N . SER A 1 124 ? -16.619 -8.743 3.345 1.00 92.75 124 SER A N 1
ATOM 1003 C CA . SER A 1 124 ? -16.978 -8.997 1.950 1.00 92.75 124 SER A CA 1
ATOM 1004 C C . SER A 1 124 ? -16.319 -8.025 0.962 1.00 92.75 124 SER A C 1
ATOM 1006 O O . SER A 1 124 ? -16.832 -7.820 -0.141 1.00 92.75 124 SER A O 1
ATOM 1008 N N . THR A 1 125 ? -15.197 -7.396 1.340 1.00 89.38 125 THR A N 1
ATOM 1009 C CA . THR A 1 125 ? -14.465 -6.498 0.437 1.00 89.38 125 THR A CA 1
ATOM 1010 C C . THR A 1 125 ? -14.010 -7.205 -0.838 1.00 89.38 125 THR A C 1
ATOM 1012 O O . THR A 1 125 ? -13.969 -8.428 -0.956 1.00 89.38 125 THR A O 1
ATOM 1015 N N . PHE A 1 126 ? -13.643 -6.428 -1.847 1.00 82.69 126 PHE A N 1
ATOM 1016 C CA . PHE A 1 126 ? -13.004 -6.992 -3.026 1.00 82.69 126 PHE A CA 1
ATOM 1017 C C . PHE A 1 126 ? -11.489 -6.996 -2.828 1.00 82.69 126 PHE A C 1
ATOM 1019 O O . PHE A 1 126 ? -10.864 -5.938 -2.854 1.00 82.69 126 PHE A O 1
ATOM 1026 N N . GLY A 1 127 ? -10.888 -8.177 -2.708 1.00 82.06 127 GLY A N 1
ATOM 1027 C CA . GLY A 1 127 ? -9.436 -8.314 -2.672 1.00 82.06 127 GLY A CA 1
ATOM 1028 C C . GLY A 1 127 ? -8.965 -9.405 -1.728 1.00 82.06 127 GLY A C 1
ATOM 1029 O O . GLY A 1 127 ? -9.753 -10.184 -1.200 1.00 82.06 127 GLY A O 1
ATOM 1030 N N . ASN A 1 128 ? -7.649 -9.445 -1.522 1.00 83.81 128 ASN A N 1
ATOM 1031 C CA . ASN A 1 128 ? -7.033 -10.493 -0.721 1.00 83.81 128 ASN A CA 1
ATOM 1032 C C . ASN A 1 128 ? -7.345 -10.378 0.779 1.00 83.81 128 ASN A C 1
ATOM 1034 O O . ASN A 1 128 ? -7.180 -11.373 1.471 1.00 83.81 128 ASN A O 1
ATOM 1038 N N . SER A 1 129 ? -7.803 -9.215 1.252 1.00 87.50 129 SER A N 1
ATOM 1039 C CA . SER A 1 129 ? -8.195 -8.986 2.646 1.00 87.50 129 SER A CA 1
ATOM 1040 C C . SER A 1 129 ? -9.614 -9.436 2.984 1.00 87.50 129 SER A C 1
ATOM 1042 O O . SER A 1 129 ? -9.971 -9.479 4.158 1.00 87.50 129 SER A O 1
ATOM 1044 N N . SER A 1 130 ? -10.422 -9.814 1.988 1.00 91.25 130 SER A N 1
ATOM 1045 C CA . SER A 1 130 ? -11.779 -10.286 2.246 1.00 91.25 130 SER A CA 1
ATOM 1046 C C . SER A 1 130 ? -11.782 -11.649 2.911 1.00 91.25 130 SER A C 1
ATOM 1048 O O . SER A 1 130 ? -11.340 -12.648 2.342 1.00 91.25 130 SER A O 1
ATOM 1050 N N . CYS A 1 131 ? -12.381 -11.685 4.094 1.00 93.12 131 CYS A N 1
ATOM 1051 C CA . CYS A 1 131 ? -12.630 -12.913 4.822 1.00 93.12 131 CYS A CA 1
ATOM 1052 C C . CYS A 1 131 ? -13.494 -13.879 3.992 1.00 93.12 131 CYS A C 1
ATOM 1054 O O . CYS A 1 131 ? -13.117 -15.033 3.795 1.00 93.12 131 CYS A O 1
ATOM 1056 N N . GLU A 1 132 ? -14.604 -13.406 3.417 1.00 94.19 132 GLU A N 1
ATOM 1057 C CA . GLU A 1 132 ? -15.503 -14.259 2.628 1.00 94.19 132 GLU A CA 1
ATOM 1058 C C . GLU A 1 132 ? -14.805 -14.866 1.405 1.00 94.19 132 GLU A C 1
ATOM 1060 O O . GLU A 1 132 ? -14.983 -16.051 1.119 1.00 94.19 132 GLU A O 1
ATOM 1065 N N . TYR A 1 133 ? -13.986 -14.082 0.702 1.00 92.06 133 TYR A N 1
ATOM 1066 C CA . TYR A 1 133 ? -13.268 -14.559 -0.478 1.00 92.06 133 TYR A CA 1
ATOM 1067 C C . TYR A 1 133 ? -12.183 -15.588 -0.132 1.00 92.06 133 TYR A C 1
ATOM 1069 O O . TYR A 1 133 ? -12.026 -16.569 -0.857 1.00 92.06 133 TYR A O 1
ATOM 1077 N N . GLN A 1 134 ? -11.444 -15.380 0.963 1.00 93.69 134 GLN A N 1
ATOM 1078 C CA . GLN A 1 134 ? -10.307 -16.232 1.328 1.00 93.69 134 GLN A CA 1
ATOM 1079 C C . GLN A 1 134 ? -10.720 -17.553 1.977 1.00 93.69 134 GLN A C 1
ATOM 1081 O O . GLN A 1 134 ? -10.158 -18.601 1.659 1.00 93.69 134 GLN A O 1
ATOM 1086 N N . ILE A 1 135 ? -11.680 -17.516 2.905 1.00 96.00 135 ILE A N 1
ATOM 1087 C CA . ILE A 1 135 ? -12.027 -18.681 3.740 1.00 96.00 135 ILE A CA 1
ATOM 1088 C C . ILE A 1 135 ? -13.481 -19.137 3.581 1.00 96.00 135 ILE A C 1
ATOM 1090 O O . ILE A 1 135 ? -13.870 -20.152 4.164 1.00 96.00 135 ILE A O 1
ATOM 1094 N N . GLY A 1 136 ? -14.274 -18.432 2.773 1.00 96.31 136 GLY A N 1
ATOM 1095 C CA . GLY A 1 136 ? -15.685 -18.721 2.555 1.00 96.31 136 GLY A CA 1
ATOM 1096 C C . GLY A 1 136 ? -16.589 -18.189 3.669 1.00 96.31 136 GLY A C 1
ATOM 1097 O O . GLY A 1 136 ? -16.221 -18.132 4.843 1.00 96.31 136 GLY A O 1
ATOM 1098 N N . LYS A 1 137 ? -17.835 -17.872 3.300 1.00 96.56 137 LYS A N 1
ATOM 1099 C CA . LYS A 1 137 ? -18.855 -17.285 4.183 1.00 96.56 137 LYS A CA 1
ATOM 1100 C C . LYS A 1 137 ? -19.031 -18.012 5.523 1.00 96.56 137 LYS A C 1
ATOM 1102 O O . LYS A 1 137 ? -19.133 -17.361 6.557 1.00 96.56 137 LYS A O 1
ATOM 1107 N N . ALA A 1 138 ? -19.058 -19.347 5.526 1.00 97.94 138 ALA A N 1
ATOM 1108 C CA . ALA A 1 138 ? -19.282 -20.125 6.748 1.00 97.94 138 ALA A CA 1
ATOM 1109 C C . ALA A 1 138 ? -18.185 -19.890 7.802 1.00 97.94 138 ALA A C 1
ATOM 1111 O O . ALA A 1 138 ? -18.497 -19.626 8.962 1.00 97.94 138 ALA A O 1
ATOM 1112 N N . LYS A 1 139 ? -16.908 -19.910 7.392 1.00 98.00 139 LYS A N 1
ATOM 1113 C CA . LYS A 1 139 ? -15.782 -19.624 8.292 1.00 98.00 139 LYS A CA 1
ATOM 1114 C C . LYS A 1 139 ? -15.708 -18.147 8.665 1.00 98.00 139 LYS A C 1
ATOM 1116 O O . LYS A 1 139 ? -15.320 -17.829 9.783 1.00 98.00 139 LYS A O 1
ATOM 1121 N N . THR A 1 140 ? -16.111 -17.243 7.771 1.00 98.06 140 THR A N 1
ATOM 1122 C CA . THR A 1 140 ? -16.241 -15.815 8.097 1.00 98.06 140 THR A CA 1
ATOM 1123 C C . THR A 1 140 ? -17.244 -15.590 9.225 1.00 98.06 140 THR A C 1
ATOM 1125 O O . THR A 1 140 ? -16.925 -14.904 10.191 1.00 98.06 140 THR A O 1
ATOM 1128 N N . ILE A 1 141 ? -18.425 -16.210 9.144 1.00 98.44 141 ILE A N 1
ATOM 1129 C CA . ILE A 1 141 ? -19.444 -16.160 10.203 1.00 98.44 141 ILE A CA 1
ATOM 1130 C C . ILE A 1 141 ? -18.904 -16.757 11.504 1.00 98.44 141 ILE A C 1
ATOM 1132 O O . ILE A 1 141 ? -19.104 -16.183 12.573 1.00 98.44 141 ILE A O 1
ATOM 1136 N N . GLU A 1 142 ? -18.201 -17.889 11.430 1.00 98.50 142 GLU A N 1
ATOM 1137 C CA . GLU A 1 142 ? -17.555 -18.489 12.600 1.00 98.50 142 GLU A CA 1
ATOM 1138 C C . GLU A 1 142 ? -16.563 -17.514 13.252 1.00 98.50 142 GLU A C 1
ATOM 1140 O O . GLU A 1 142 ? -16.641 -17.287 14.458 1.00 98.50 142 GLU A O 1
ATOM 1145 N N . ALA A 1 143 ? -15.691 -16.873 12.468 1.00 98.56 143 ALA A N 1
ATOM 1146 C CA . ALA A 1 143 ? -14.740 -15.881 12.964 1.00 98.56 143 ALA A CA 1
ATOM 1147 C C . ALA A 1 143 ? -15.441 -14.673 13.612 1.00 98.56 143 ALA A C 1
ATOM 1149 O O . ALA A 1 143 ? -15.049 -14.266 14.705 1.00 98.56 143 ALA A O 1
ATOM 1150 N N . ILE A 1 144 ? -16.507 -14.151 12.989 1.00 98.56 144 ILE A N 1
ATOM 1151 C CA . ILE A 1 144 ? -17.339 -13.061 13.530 1.00 98.56 144 ILE A CA 1
ATOM 1152 C C . ILE A 1 144 ? -17.958 -13.458 14.879 1.00 98.56 144 ILE A C 1
ATOM 1154 O O . ILE A 1 144 ? -17.888 -12.696 15.842 1.00 98.56 144 ILE A O 1
ATOM 1158 N N . ARG A 1 145 ? -18.525 -14.665 14.987 1.00 98.50 145 ARG A N 1
ATOM 1159 C CA . ARG A 1 145 ? -19.127 -15.165 16.238 1.00 98.50 145 ARG A CA 1
ATOM 1160 C C . ARG A 1 145 ? -18.089 -15.431 17.322 1.00 98.50 145 ARG A C 1
ATOM 1162 O O . ARG A 1 145 ? -18.364 -15.229 18.503 1.00 98.50 145 ARG A O 1
ATOM 1169 N N . ILE A 1 146 ? -16.897 -15.891 16.941 1.00 98.62 146 ILE A N 1
ATOM 1170 C CA . ILE A 1 146 ? -15.792 -16.071 17.881 1.00 98.62 146 ILE A CA 1
ATOM 1171 C C . ILE A 1 146 ? -15.329 -14.712 18.393 1.00 98.62 146 ILE A C 1
ATOM 1173 O O . ILE A 1 146 ? -15.243 -14.568 19.601 1.00 98.62 146 ILE A O 1
ATOM 1177 N N . ILE A 1 147 ? -15.036 -13.737 17.531 1.00 98.44 147 ILE A N 1
ATOM 1178 C CA . ILE A 1 147 ? -14.492 -12.443 17.974 1.00 98.44 147 ILE A CA 1
ATOM 1179 C C . ILE A 1 147 ? -15.544 -11.560 18.660 1.00 98.44 147 ILE A C 1
ATOM 1181 O O . ILE A 1 147 ? -15.194 -10.746 19.507 1.00 98.44 147 ILE A O 1
ATOM 1185 N N . GLY A 1 148 ? -16.826 -11.753 18.335 1.00 98.31 148 GLY A N 1
ATOM 1186 C CA . GLY A 1 148 ? -17.953 -11.017 18.911 1.00 98.31 148 GLY A CA 1
ATOM 1187 C C . GLY A 1 148 ? -18.253 -9.678 18.231 1.00 98.31 148 GLY A C 1
ATOM 1188 O O . GLY A 1 148 ? -19.072 -8.910 18.734 1.00 98.31 148 GLY A O 1
ATOM 1189 N N . GLY A 1 149 ? -17.633 -9.396 17.082 1.00 98.31 149 GLY A N 1
ATOM 1190 C CA . GLY A 1 149 ? -17.792 -8.131 16.371 1.00 98.31 149 GLY A CA 1
ATOM 1191 C C . GLY A 1 149 ? -17.598 -8.234 14.860 1.00 98.31 149 GLY A C 1
ATOM 1192 O O . GLY A 1 149 ? -16.829 -9.061 14.361 1.00 98.31 149 GLY A O 1
ATOM 1193 N N . ALA A 1 150 ? -18.281 -7.361 14.123 1.00 98.19 150 ALA A N 1
ATOM 1194 C CA . ALA A 1 150 ? -18.162 -7.251 12.671 1.00 98.19 150 ALA A CA 1
ATOM 1195 C C . ALA A 1 150 ? -18.228 -5.791 12.219 1.00 98.19 150 ALA A C 1
ATOM 1197 O O . ALA A 1 150 ? -19.035 -5.017 12.738 1.00 98.19 150 ALA A O 1
ATOM 1198 N N . GLU A 1 151 ? -17.424 -5.450 11.213 1.00 98.19 151 GLU A N 1
ATOM 1199 C CA . GLU A 1 151 ? -17.587 -4.203 10.477 1.00 98.19 151 GLU A CA 1
ATOM 1200 C C . GLU A 1 151 ? -18.740 -4.349 9.484 1.00 98.19 151 GLU A C 1
ATOM 1202 O O . GLU A 1 151 ? -18.627 -5.033 8.465 1.00 98.19 151 GLU A O 1
ATOM 1207 N N . ILE A 1 152 ? -19.881 -3.745 9.818 1.00 97.75 152 ILE A N 1
ATOM 1208 C CA . ILE A 1 152 ? -21.123 -3.904 9.051 1.00 97.75 152 ILE A CA 1
ATOM 1209 C C . ILE A 1 152 ? -21.283 -2.852 7.953 1.00 97.75 152 ILE A C 1
ATOM 1211 O O . ILE A 1 152 ? -22.054 -3.073 7.021 1.00 97.75 152 ILE A O 1
ATOM 1215 N N . SER A 1 153 ? -20.556 -1.737 8.049 1.00 96.62 153 SER A N 1
ATOM 1216 C CA . SER A 1 153 ? -20.589 -0.644 7.078 1.00 96.62 153 SER A CA 1
ATOM 1217 C C . SER A 1 153 ? -19.201 -0.040 6.915 1.00 96.62 153 SER A C 1
ATOM 1219 O O . SER A 1 153 ? -18.579 0.343 7.901 1.00 96.62 153 SER A O 1
ATOM 1221 N N . ASN A 1 154 ? -18.717 0.090 5.682 1.00 94.38 154 ASN A N 1
ATOM 1222 C CA . ASN A 1 154 ? -17.389 0.636 5.413 1.00 94.38 154 ASN A CA 1
ATOM 1223 C C . ASN A 1 154 ? -17.400 1.537 4.162 1.00 94.38 154 ASN A C 1
ATOM 1225 O O . ASN A 1 154 ? -18.009 1.210 3.145 1.00 94.38 154 ASN A O 1
ATOM 1229 N N . ALA A 1 155 ? -16.727 2.688 4.232 1.00 93.44 155 ALA A N 1
ATOM 1230 C CA . ALA A 1 155 ? -16.682 3.692 3.164 1.00 93.44 155 ALA A CA 1
ATOM 1231 C C . ALA A 1 155 ? -15.425 3.640 2.255 1.00 93.44 155 ALA A C 1
ATOM 1233 O O . ALA A 1 155 ? -15.209 4.558 1.450 1.00 93.44 155 ALA A O 1
ATOM 1234 N N . TYR A 1 156 ? -14.630 2.564 2.293 1.00 86.81 156 TYR A N 1
ATOM 1235 C CA . TYR A 1 156 ? -13.378 2.404 1.532 1.00 86.81 156 TYR A CA 1
ATOM 1236 C C . TYR A 1 156 ? -13.559 2.644 0.025 1.00 86.81 156 TYR A C 1
ATOM 1238 O O . TYR A 1 156 ? -12.725 3.261 -0.657 1.00 86.81 156 TYR A O 1
ATOM 1246 N N . ALA A 1 157 ? -14.700 2.193 -0.502 1.00 83.75 157 ALA A N 1
ATOM 1247 C CA . ALA A 1 157 ? -15.008 2.123 -1.920 1.00 83.75 157 ALA A CA 1
ATOM 1248 C C . ALA A 1 157 ? -15.289 3.483 -2.576 1.00 83.75 157 ALA A C 1
ATOM 1250 O O . ALA A 1 157 ? -15.367 3.536 -3.804 1.00 83.75 157 ALA A O 1
ATOM 1251 N N . LYS A 1 158 ? -15.405 4.589 -1.826 1.00 84.00 158 LYS A N 1
ATOM 1252 C CA . LYS A 1 158 ? -15.817 5.904 -2.365 1.00 84.00 158 LYS A CA 1
ATOM 1253 C C . LYS A 1 158 ? -15.045 6.359 -3.592 1.00 84.00 158 LYS A C 1
ATOM 1255 O O . LYS A 1 158 ? -15.635 6.672 -4.620 1.00 84.00 158 LYS A O 1
ATOM 1260 N N . GLY A 1 159 ? -13.717 6.369 -3.506 1.00 80.06 159 GLY A N 1
ATOM 1261 C CA . GLY A 1 159 ? -12.891 6.849 -4.613 1.00 80.06 159 GLY A CA 1
ATOM 1262 C C . GLY A 1 159 ? -12.870 5.887 -5.800 1.00 80.06 159 GLY A C 1
ATOM 1263 O O . GLY A 1 159 ? -12.810 6.331 -6.943 1.00 80.06 159 GLY A O 1
ATOM 1264 N N . LEU A 1 160 ? -13.004 4.579 -5.552 1.00 80.81 160 LEU A N 1
ATOM 1265 C CA . LEU A 1 160 ? -13.120 3.590 -6.623 1.00 80.81 160 LEU A CA 1
ATOM 1266 C C . LEU A 1 160 ? -14.487 3.674 -7.318 1.00 80.81 160 LEU A C 1
ATOM 1268 O O . LEU A 1 160 ? -14.557 3.591 -8.541 1.00 80.81 160 LEU A O 1
ATOM 1272 N N . LYS A 1 161 ? -15.562 3.898 -6.553 1.00 83.31 161 LYS A N 1
ATOM 1273 C CA . LYS A 1 161 ? -16.920 4.138 -7.056 1.00 83.31 161 LYS A CA 1
ATOM 1274 C C . LYS A 1 161 ? -16.953 5.405 -7.903 1.00 83.31 161 LYS A C 1
ATOM 1276 O O . LYS A 1 161 ? -17.350 5.338 -9.060 1.00 83.31 161 LYS A O 1
ATOM 1281 N N . TRP A 1 162 ? -16.424 6.510 -7.374 1.00 85.69 162 TRP A N 1
ATOM 1282 C CA . TRP A 1 162 ? -16.261 7.764 -8.108 1.00 85.69 162 TRP A CA 1
ATOM 1283 C C . TRP A 1 162 ? -15.497 7.558 -9.423 1.00 85.69 162 TRP A C 1
ATOM 1285 O O . TRP A 1 162 ? -15.939 8.028 -10.470 1.00 85.69 162 TRP A O 1
ATOM 1295 N N . PHE A 1 163 ? -14.395 6.799 -9.405 1.00 81.44 163 PHE A N 1
ATOM 1296 C CA . PHE A 1 163 ? -13.634 6.476 -10.613 1.00 81.44 163 PHE A CA 1
ATOM 1297 C C . PHE A 1 163 ? -14.469 5.655 -11.611 1.00 81.44 163 PHE A C 1
ATOM 1299 O O . PHE A 1 163 ? -14.528 5.989 -12.795 1.00 81.44 163 PHE A O 1
ATOM 1306 N N . PHE A 1 164 ? -15.162 4.609 -11.155 1.00 83.06 164 PHE A N 1
ATOM 1307 C CA . PHE A 1 164 ? -16.004 3.784 -12.026 1.00 83.06 164 PHE A CA 1
ATOM 1308 C C . PHE A 1 164 ? -17.171 4.550 -12.644 1.00 83.06 164 PHE A C 1
ATOM 1310 O O . PHE A 1 164 ? -17.490 4.325 -13.817 1.00 83.06 164 PHE A O 1
ATOM 1317 N N . ASP A 1 165 ? -17.773 5.455 -11.879 1.00 83.94 165 ASP A N 1
ATOM 1318 C CA . ASP A 1 165 ? -18.870 6.300 -12.334 1.00 83.94 165 ASP A CA 1
ATOM 1319 C C . ASP A 1 165 ? -18.367 7.361 -13.326 1.00 83.94 165 ASP A C 1
ATOM 1321 O O . ASP A 1 165 ? -18.936 7.498 -14.412 1.00 83.94 165 ASP A O 1
ATOM 1325 N N . THR A 1 166 ? -17.244 8.024 -13.022 1.00 84.31 166 THR A N 1
ATOM 1326 C CA . THR A 1 166 ? -16.626 9.060 -13.874 1.00 84.31 166 THR A CA 1
ATOM 1327 C C . THR A 1 166 ? -16.197 8.505 -15.230 1.00 84.31 166 THR A C 1
ATOM 1329 O O . THR A 1 166 ? -16.531 9.070 -16.271 1.00 84.31 166 THR A O 1
ATOM 1332 N N . PHE A 1 167 ? -15.501 7.365 -15.248 1.00 81.69 167 PHE A N 1
ATOM 1333 C CA . PHE A 1 167 ? -14.991 6.764 -16.486 1.00 81.69 167 PHE A CA 1
ATOM 1334 C C . PHE A 1 167 ? -15.986 5.811 -17.162 1.00 81.69 167 PHE A C 1
ATOM 1336 O O . PHE A 1 167 ? -15.644 5.167 -18.151 1.00 81.69 167 PHE A O 1
ATOM 1343 N N . ARG A 1 168 ? -17.215 5.688 -16.637 1.00 85.06 168 ARG A N 1
ATOM 1344 C CA . ARG A 1 168 ? -18.272 4.793 -17.149 1.00 85.06 168 ARG A CA 1
ATOM 1345 C C . ARG A 1 168 ? -17.831 3.332 -17.337 1.00 85.06 168 ARG A C 1
ATOM 1347 O O . ARG A 1 168 ? -18.490 2.568 -18.041 1.00 85.06 168 ARG A O 1
ATOM 1354 N N . VAL A 1 169 ? -16.782 2.895 -16.639 1.00 79.69 169 VAL A N 1
ATOM 1355 C CA . VAL A 1 169 ? -16.277 1.506 -16.656 1.00 79.69 169 VAL A CA 1
ATOM 1356 C C . VAL A 1 169 ? -17.152 0.545 -15.840 1.00 79.69 169 VAL A C 1
ATOM 1358 O O . VAL A 1 169 ? -16.854 -0.646 -15.739 1.00 79.69 169 VAL A O 1
ATOM 1361 N N . ARG A 1 170 ? -18.285 1.032 -15.312 1.00 67.25 170 ARG A N 1
ATOM 1362 C CA . ARG A 1 170 ? -19.284 0.267 -14.545 1.00 67.25 170 ARG A CA 1
ATOM 1363 C C . ARG A 1 170 ? -19.775 -1.014 -15.228 1.00 67.25 170 ARG A C 1
ATOM 1365 O O . ARG A 1 170 ? -20.162 -1.951 -14.539 1.00 67.25 170 ARG A O 1
ATOM 1372 N N . TYR A 1 171 ? -19.745 -1.068 -16.558 1.00 70.31 171 TYR A N 1
ATOM 1373 C CA . TYR A 1 171 ? -20.201 -2.227 -17.331 1.00 70.31 171 TYR A CA 1
ATOM 1374 C C . TYR A 1 171 ? -19.160 -3.344 -17.432 1.00 70.31 171 TYR A C 1
ATOM 1376 O O . TYR A 1 171 ? -19.512 -4.484 -17.714 1.00 70.31 171 TYR A O 1
ATOM 1384 N N . ILE A 1 172 ? -17.887 -3.036 -17.177 1.00 70.06 172 ILE A N 1
ATOM 1385 C CA . ILE A 1 172 ? -16.783 -3.974 -17.405 1.00 70.06 172 ILE A CA 1
ATOM 1386 C C . ILE A 1 172 ? -16.598 -4.913 -16.198 1.00 70.06 172 ILE A C 1
ATOM 1388 O O . ILE A 1 172 ? -16.113 -6.031 -16.350 1.00 70.06 172 ILE A O 1
ATOM 1392 N N . PHE A 1 173 ? -17.034 -4.512 -14.994 1.00 81.31 173 PHE A N 1
ATOM 1393 C CA . PHE A 1 173 ? -16.774 -5.267 -13.758 1.00 81.31 173 PHE A CA 1
ATOM 1394 C C . PHE A 1 173 ? -17.996 -5.408 -12.822 1.00 81.31 173 PHE A C 1
ATOM 1396 O O . PHE A 1 173 ? -17.917 -5.020 -11.652 1.00 81.31 173 PHE A O 1
ATOM 1403 N N . PRO A 1 174 ? -19.118 -6.011 -13.267 1.00 83.38 174 PRO A N 1
ATOM 1404 C CA . PRO A 1 174 ? -20.340 -6.126 -12.460 1.00 83.38 174 PRO A CA 1
ATOM 1405 C C . PRO A 1 174 ? -20.119 -6.861 -11.128 1.00 83.38 174 PRO A C 1
ATOM 1407 O O . PRO A 1 174 ? -20.615 -6.422 -10.093 1.00 83.38 174 PRO A O 1
ATOM 1410 N N . LYS A 1 175 ? -19.296 -7.921 -11.122 1.00 84.56 175 LYS A N 1
ATOM 1411 C CA . LYS A 1 175 ? -18.941 -8.664 -9.900 1.00 84.56 175 LYS A CA 1
ATOM 1412 C C . LYS A 1 175 ? -18.214 -7.795 -8.868 1.00 84.56 175 LYS A C 1
ATOM 1414 O O . LYS A 1 175 ? -18.502 -7.895 -7.682 1.00 84.56 175 LYS A O 1
ATOM 1419 N N . LYS A 1 176 ? -17.306 -6.912 -9.310 1.00 81.94 176 LYS A N 1
ATOM 1420 C CA . LYS A 1 176 ? -16.573 -6.012 -8.401 1.00 81.94 176 LYS A CA 1
ATOM 1421 C C . LYS A 1 176 ? -17.505 -4.992 -7.763 1.00 81.94 176 LYS A C 1
ATOM 1423 O O . LYS A 1 176 ? -17.388 -4.722 -6.578 1.00 81.94 176 LYS A O 1
ATOM 1428 N N . ARG A 1 177 ? -18.459 -4.466 -8.534 1.00 83.06 177 ARG A N 1
ATOM 1429 C CA . ARG A 1 177 ? -19.473 -3.550 -8.007 1.00 83.06 177 ARG A CA 1
ATOM 1430 C C . ARG A 1 177 ? -20.367 -4.226 -6.969 1.00 83.06 177 ARG A C 1
ATOM 1432 O O . ARG A 1 177 ? -20.659 -3.616 -5.950 1.00 83.06 177 ARG A O 1
ATOM 1439 N N . ALA A 1 178 ? -20.772 -5.473 -7.214 1.00 86.44 178 ALA A N 1
ATOM 1440 C CA . ALA A 1 178 ? -21.540 -6.245 -6.242 1.00 86.44 178 ALA A CA 1
ATOM 1441 C C . ALA A 1 178 ? -20.764 -6.421 -4.925 1.00 86.44 178 ALA A C 1
ATOM 1443 O O . ALA A 1 178 ? -21.320 -6.142 -3.870 1.00 86.44 178 ALA A O 1
ATOM 1444 N N . ALA A 1 179 ? -19.475 -6.771 -4.994 1.00 85.62 179 ALA A N 1
ATOM 1445 C CA . ALA A 1 179 ? -18.613 -6.867 -3.813 1.00 85.62 179 ALA A CA 1
ATOM 1446 C C . ALA A 1 179 ? -18.454 -5.520 -3.079 1.00 85.62 179 ALA A C 1
ATOM 1448 O O . ALA A 1 179 ? -18.574 -5.470 -1.863 1.00 85.62 179 ALA A O 1
ATOM 1449 N N . MET A 1 180 ? -18.276 -4.406 -3.801 1.00 85.94 180 MET A N 1
ATOM 1450 C CA . MET A 1 180 ? -18.217 -3.070 -3.185 1.00 85.94 180 MET A CA 1
ATOM 1451 C C . MET A 1 180 ? -19.517 -2.707 -2.458 1.00 85.94 180 MET A C 1
ATOM 1453 O O . MET A 1 180 ? -19.477 -2.180 -1.354 1.00 85.94 180 MET A O 1
ATOM 1457 N N . ASN A 1 181 ? -20.675 -3.009 -3.051 1.00 88.81 181 ASN A N 1
ATOM 1458 C CA . ASN A 1 181 ? -21.961 -2.778 -2.392 1.00 88.81 181 ASN A CA 1
ATOM 1459 C C . ASN A 1 181 ? -22.112 -3.649 -1.135 1.00 88.81 181 ASN A C 1
ATOM 1461 O O . ASN A 1 181 ? -22.644 -3.178 -0.136 1.00 88.81 181 ASN A O 1
ATOM 1465 N N . LEU A 1 182 ? -21.634 -4.895 -1.194 1.00 87.88 182 LEU A N 1
ATOM 1466 C CA . LEU A 1 182 ? -21.671 -5.840 -0.081 1.00 87.88 182 LEU A CA 1
ATOM 1467 C C . LEU A 1 182 ? -20.771 -5.400 1.081 1.00 87.88 182 LEU A C 1
ATOM 1469 O O . LEU A 1 182 ? -21.135 -5.556 2.237 1.00 87.88 182 LEU A O 1
ATOM 1473 N N . ALA A 1 183 ? -19.615 -4.815 0.776 1.00 86.81 183 ALA A N 1
ATOM 1474 C CA . ALA A 1 183 ? -18.703 -4.270 1.774 1.00 86.81 183 ALA A CA 1
ATOM 1475 C C . ALA A 1 183 ? -19.171 -2.924 2.357 1.00 86.81 183 ALA A C 1
ATOM 1477 O O . ALA A 1 183 ? -18.889 -2.630 3.515 1.00 86.81 183 ALA A O 1
ATOM 1478 N N . ASN A 1 184 ? -19.930 -2.129 1.594 1.00 91.00 184 ASN A N 1
ATOM 1479 C CA . ASN A 1 184 ? -20.558 -0.913 2.114 1.00 91.00 184 ASN A CA 1
ATOM 1480 C C . ASN A 1 184 ? -21.666 -1.210 3.136 1.00 91.00 184 ASN A C 1
ATOM 1482 O O . ASN A 1 184 ? -21.907 -0.385 4.012 1.00 91.00 184 ASN A O 1
ATOM 1486 N N . ALA A 1 185 ? -22.358 -2.343 2.991 1.00 95.00 185 ALA A N 1
ATOM 1487 C CA . ALA A 1 185 ? -23.423 -2.783 3.885 1.00 95.00 185 ALA A CA 1
ATOM 1488 C C . ALA A 1 185 ? -23.451 -4.316 3.949 1.00 95.00 185 ALA A C 1
ATOM 1490 O O . ALA A 1 185 ? -24.037 -4.983 3.087 1.00 95.00 185 ALA A O 1
ATOM 1491 N N . LEU A 1 186 ? -22.818 -4.869 4.983 1.00 96.00 186 LEU A N 1
ATOM 1492 C CA . LEU A 1 186 ? -22.741 -6.305 5.209 1.00 96.00 186 LEU A CA 1
ATOM 1493 C C . LEU A 1 186 ? -24.160 -6.874 5.426 1.00 96.00 186 LEU A C 1
ATOM 1495 O O . LEU A 1 186 ? -24.956 -6.268 6.151 1.00 96.00 186 LEU A O 1
ATOM 1499 N N . PRO A 1 187 ? -24.525 -8.027 4.841 1.00 96.44 187 PRO A N 1
ATOM 1500 C CA . PRO A 1 187 ? -25.840 -8.618 5.068 1.00 96.44 187 PRO A CA 1
ATOM 1501 C C . PRO A 1 187 ? -26.007 -9.114 6.507 1.00 96.44 187 PRO A C 1
ATOM 1503 O O . PRO A 1 187 ? -25.063 -9.615 7.116 1.00 96.44 187 PRO A O 1
ATOM 1506 N N . GLU A 1 188 ? -27.232 -9.040 7.039 1.00 97.44 188 GLU A N 1
ATOM 1507 C CA . GLU A 1 188 ? -27.520 -9.437 8.429 1.00 97.44 188 GLU A CA 1
ATOM 1508 C C . GLU A 1 188 ? -27.149 -10.895 8.738 1.00 97.44 188 GLU A C 1
ATOM 1510 O O . GLU A 1 188 ? -26.806 -11.211 9.875 1.00 97.44 188 GLU A O 1
ATOM 1515 N N . ASP A 1 189 ? -27.177 -11.786 7.745 1.00 97.62 189 ASP A N 1
ATOM 1516 C CA . ASP A 1 189 ? -26.848 -13.201 7.934 1.00 97.62 189 ASP A CA 1
ATOM 1517 C C . ASP A 1 189 ? -25.354 -13.466 8.209 1.00 97.62 189 ASP A C 1
ATOM 1519 O O . ASP A 1 189 ? -24.987 -14.584 8.579 1.00 97.62 189 ASP A O 1
ATOM 1523 N N . PHE A 1 190 ? -24.498 -12.442 8.115 1.00 97.62 190 PHE A N 1
ATOM 1524 C CA . PHE A 1 190 ? -23.108 -12.511 8.567 1.00 97.62 190 PHE A CA 1
ATOM 1525 C C . PHE A 1 190 ? -22.932 -12.257 10.065 1.00 97.62 190 PHE A C 1
ATOM 1527 O O . PHE A 1 190 ? -22.008 -12.809 10.659 1.00 97.62 190 PHE A O 1
ATOM 1534 N N . TYR A 1 191 ? -23.781 -11.429 10.683 1.00 97.50 191 TYR A N 1
ATOM 1535 C CA . TYR A 1 191 ? -23.480 -10.850 12.000 1.00 97.50 191 TYR A CA 1
ATOM 1536 C C . TYR A 1 191 ? -24.649 -10.829 12.993 1.00 97.50 191 TYR A C 1
ATOM 1538 O O . TYR A 1 191 ? -24.443 -10.517 14.164 1.00 97.50 191 TYR A O 1
ATOM 1546 N N . LYS A 1 192 ? -25.880 -11.149 12.584 1.00 97.81 192 LYS A N 1
ATOM 1547 C CA . LYS A 1 192 ? -27.054 -11.142 13.470 1.00 97.81 192 LYS A CA 1
ATOM 1548 C C . LYS A 1 192 ? -27.140 -12.433 14.288 1.00 97.81 192 LYS A C 1
ATOM 1550 O O . LYS A 1 192 ? -28.067 -13.226 14.134 1.00 97.81 192 LYS A O 1
ATOM 1555 N N . TYR A 1 193 ? -26.158 -12.625 15.161 1.00 97.94 193 TYR A N 1
ATOM 1556 C CA . TYR A 1 193 ? -26.051 -13.767 16.064 1.00 97.94 193 TYR A CA 1
ATOM 1557 C C . TYR A 1 193 ? -25.948 -13.293 17.520 1.00 97.94 193 TYR A C 1
ATOM 1559 O O . TYR A 1 193 ? -25.407 -12.213 17.753 1.00 97.94 193 TYR A O 1
ATOM 1567 N N . PRO A 1 194 ? -26.422 -14.078 18.507 1.00 98.00 194 PRO A N 1
ATOM 1568 C CA . PRO A 1 194 ? -26.358 -13.697 19.920 1.00 98.00 194 PRO A CA 1
ATOM 1569 C C . PRO A 1 194 ? -24.939 -13.440 20.443 1.00 98.00 194 PRO A C 1
ATOM 1571 O O . PRO A 1 194 ? -24.770 -12.684 21.392 1.00 98.00 194 PRO A O 1
ATOM 1574 N N . GLU A 1 195 ? -23.922 -14.068 19.845 1.00 98.00 195 GLU A N 1
ATOM 1575 C CA . GLU A 1 195 ? -22.524 -13.886 20.248 1.00 98.00 195 GLU A CA 1
ATOM 1576 C C . GLU A 1 195 ? -21.904 -12.582 19.735 1.00 98.00 195 GLU A C 1
ATOM 1578 O O . GLU A 1 195 ? -20.829 -12.206 20.195 1.00 98.00 195 GLU A O 1
ATOM 1583 N N . VAL A 1 196 ? -22.547 -11.908 18.777 1.00 98.12 196 VAL A N 1
ATOM 1584 C CA . VAL A 1 196 ? -22.051 -10.661 18.191 1.00 98.12 196 VAL A CA 1
ATOM 1585 C C . VAL A 1 196 ? -22.659 -9.495 18.953 1.00 98.12 196 VAL A C 1
ATOM 1587 O O . VAL A 1 196 ? -23.852 -9.220 18.839 1.00 98.12 196 VAL A O 1
ATOM 1590 N N . THR A 1 197 ? -21.825 -8.809 19.724 1.00 97.44 197 THR A N 1
ATOM 1591 C CA . THR A 1 197 ? -22.227 -7.709 20.613 1.00 97.44 197 THR A CA 1
ATOM 1592 C C . THR A 1 197 ? -21.698 -6.353 20.158 1.00 97.44 197 THR A C 1
ATOM 1594 O O . THR A 1 197 ? -21.923 -5.353 20.838 1.00 97.44 197 THR A O 1
ATOM 1597 N N . LEU A 1 198 ? -20.976 -6.320 19.035 1.00 98.25 198 LEU A N 1
ATOM 1598 C CA . LEU A 1 198 ? -20.355 -5.118 18.503 1.00 98.25 198 LEU A CA 1
ATOM 1599 C C . LEU A 1 198 ? -20.556 -4.997 16.988 1.00 98.25 198 LEU A C 1
ATOM 1601 O O . LEU A 1 198 ? -20.067 -5.820 16.210 1.00 98.25 198 LEU A O 1
ATOM 1605 N N . TYR A 1 199 ? -21.205 -3.913 16.570 1.00 98.38 199 TYR A N 1
ATOM 1606 C CA . TYR A 1 199 ? -21.277 -3.482 15.175 1.00 98.38 199 TYR A CA 1
ATOM 1607 C C . TYR A 1 199 ? -20.358 -2.285 14.961 1.00 98.38 199 TYR A C 1
ATOM 1609 O O . TYR A 1 199 ? -20.587 -1.207 15.510 1.00 98.38 199 TYR A O 1
ATOM 1617 N N . THR A 1 200 ? -19.318 -2.468 14.153 1.00 98.31 200 THR A N 1
ATOM 1618 C CA . THR A 1 200 ? -18.406 -1.385 13.784 1.00 98.31 200 THR A CA 1
ATOM 1619 C C . THR A 1 200 ? -18.726 -0.858 12.393 1.00 98.31 200 THR A C 1
ATOM 1621 O O . THR A 1 200 ? -19.394 -1.501 11.578 1.00 98.31 200 THR A O 1
ATOM 1624 N N . GLY A 1 201 ? -18.243 0.347 12.125 1.00 97.81 201 GLY A N 1
ATOM 1625 C CA . GLY A 1 201 ? -18.230 0.906 10.790 1.00 97.81 201 GLY A CA 1
ATOM 1626 C C . GLY A 1 201 ? -17.306 2.104 10.723 1.00 97.81 201 GLY A C 1
ATOM 1627 O O . GLY A 1 201 ? -17.219 2.885 11.677 1.00 97.81 201 GLY A O 1
ATOM 1628 N N . GLY A 1 202 ? -16.593 2.235 9.614 1.00 97.19 202 GLY A N 1
ATOM 1629 C CA . GLY A 1 202 ? -15.559 3.247 9.497 1.00 97.19 202 GLY A CA 1
ATOM 1630 C C . GLY A 1 202 ? -15.351 3.769 8.090 1.00 97.19 202 GLY A C 1
ATOM 1631 O O . GLY A 1 202 ? -15.988 3.353 7.113 1.00 97.19 202 GLY A O 1
ATOM 1632 N N . SER A 1 203 ? -14.480 4.765 8.011 1.00 96.25 203 SER A N 1
ATOM 1633 C CA . SER A 1 203 ? -14.156 5.417 6.750 1.00 96.25 203 SER A CA 1
ATOM 1634 C C . SER A 1 203 ? -13.191 4.607 5.889 1.00 96.25 203 SER A C 1
ATOM 1636 O O . SER A 1 203 ? -13.215 4.769 4.666 1.00 96.25 203 SER A O 1
ATOM 1638 N N . ASP A 1 204 ? -12.347 3.785 6.521 1.00 95.81 204 ASP A N 1
ATOM 1639 C CA . ASP A 1 204 ? -11.135 3.211 5.924 1.00 95.81 204 ASP A CA 1
ATOM 1640 C C . ASP A 1 204 ? -10.320 4.302 5.189 1.00 95.81 204 ASP A C 1
ATOM 1642 O O . ASP A 1 204 ? -9.804 4.163 4.070 1.00 95.81 204 ASP A O 1
ATOM 1646 N N . ALA A 1 205 ? -10.296 5.496 5.795 1.00 94.38 205 ALA A N 1
ATOM 1647 C CA . ALA A 1 205 ? -9.671 6.660 5.197 1.00 94.38 205 ALA A CA 1
ATOM 1648 C C . ALA A 1 205 ? -8.150 6.508 5.225 1.00 94.38 205 ALA A C 1
ATOM 1650 O O . ALA A 1 205 ? -7.531 6.360 6.278 1.00 94.38 205 ALA A O 1
ATOM 1651 N N . HIS A 1 206 ? -7.554 6.634 4.041 1.00 92.69 206 HIS A N 1
ATOM 1652 C CA . HIS A 1 206 ? -6.111 6.624 3.815 1.00 92.69 206 HIS A CA 1
ATOM 1653 C C . HIS A 1 206 ? -5.561 8.032 3.563 1.00 92.69 206 HIS A C 1
ATOM 1655 O O . HIS A 1 206 ? -4.339 8.220 3.448 1.00 92.69 206 HIS A O 1
ATOM 1661 N N . LEU A 1 207 ? -6.455 9.022 3.456 1.00 91.69 207 LEU A N 1
ATOM 1662 C CA . LEU A 1 207 ? -6.178 10.443 3.284 1.00 91.69 207 LEU A CA 1
ATOM 1663 C C . LEU A 1 207 ? -7.047 11.283 4.227 1.00 91.69 207 LEU A C 1
ATOM 1665 O O . LEU A 1 207 ? -8.220 10.966 4.409 1.00 91.69 207 LEU A O 1
ATOM 1669 N N . PRO A 1 208 ? -6.543 12.421 4.747 1.00 94.75 208 PRO A N 1
ATOM 1670 C CA . PRO A 1 208 ? -7.335 13.282 5.628 1.00 94.75 208 PRO A CA 1
ATOM 1671 C C . PRO A 1 208 ? -8.662 13.756 5.015 1.00 94.75 208 PRO A C 1
ATOM 1673 O O . PRO A 1 208 ? -9.656 13.927 5.716 1.00 94.75 208 PRO A O 1
ATOM 1676 N N . ILE A 1 209 ? -8.714 13.951 3.695 1.00 92.94 209 ILE A N 1
ATOM 1677 C CA . ILE A 1 209 ? -9.939 14.387 3.014 1.00 92.94 209 ILE A CA 1
ATOM 1678 C C . ILE A 1 209 ? -11.060 13.334 3.047 1.00 92.94 209 ILE A C 1
ATOM 1680 O O . ILE A 1 209 ? -12.225 13.699 2.935 1.00 92.94 209 ILE A O 1
ATOM 1684 N N . GLU A 1 210 ? -10.732 12.057 3.246 1.00 92.69 210 GLU A N 1
ATOM 1685 C CA . GLU A 1 210 ? -11.696 10.946 3.277 1.00 92.69 210 GLU A CA 1
ATOM 1686 C C . GLU A 1 210 ? -12.338 10.740 4.655 1.00 92.69 210 GLU A C 1
ATOM 1688 O O . GLU A 1 210 ? -13.363 10.067 4.764 1.00 92.69 210 GLU A O 1
ATOM 1693 N N . ILE A 1 211 ? -11.752 11.345 5.691 1.00 95.88 211 ILE A N 1
ATOM 1694 C CA . ILE A 1 211 ? -12.250 11.310 7.066 1.00 95.88 211 ILE A CA 1
ATOM 1695 C C . ILE A 1 211 ? -13.654 11.913 7.128 1.00 95.88 211 ILE A C 1
ATOM 1697 O O . ILE A 1 211 ? -13.923 12.957 6.528 1.00 95.88 211 ILE A O 1
ATOM 1701 N N . GLY A 1 212 ? -14.513 11.281 7.928 1.00 95.00 212 GLY A N 1
ATOM 1702 C CA . GLY A 1 212 ? -15.812 11.826 8.319 1.00 95.00 212 GLY A CA 1
ATOM 1703 C C . GLY A 1 212 ? -16.963 10.835 8.249 1.00 95.00 212 GLY A C 1
ATOM 1704 O O . GLY A 1 212 ? -18.053 11.183 8.681 1.00 95.00 212 GLY A O 1
ATOM 1705 N N . SER A 1 213 ? -16.752 9.638 7.698 1.00 96.94 213 SER A N 1
ATOM 1706 C CA . SER A 1 213 ? -17.764 8.572 7.745 1.00 96.94 213 SER A CA 1
ATOM 1707 C C . SER A 1 213 ? -17.605 7.726 8.987 1.00 96.94 213 SER A C 1
ATOM 1709 O O . SER A 1 213 ? -16.486 7.538 9.453 1.00 96.94 213 SER A O 1
ATOM 1711 N N . GLY A 1 214 ? -18.715 7.227 9.510 1.00 97.56 214 GLY A N 1
ATOM 1712 C CA . GLY A 1 214 ? -18.697 6.486 10.758 1.00 97.56 214 GLY A CA 1
ATOM 1713 C C . GLY A 1 214 ? -20.080 6.054 11.213 1.00 97.56 214 GLY A C 1
ATOM 1714 O O . GLY A 1 214 ? -21.096 6.371 10.591 1.00 97.56 214 GLY A O 1
ATOM 1715 N N . MET A 1 215 ? -20.106 5.333 12.324 1.00 97.69 215 MET A N 1
ATOM 1716 C CA . MET A 1 215 ? -21.319 4.879 12.989 1.00 97.69 215 MET A CA 1
ATOM 1717 C C . MET A 1 215 ? -21.870 5.958 13.917 1.00 97.69 215 MET A C 1
ATOM 1719 O O . MET A 1 215 ? -21.137 6.562 14.701 1.00 97.69 215 MET A O 1
ATOM 1723 N N . GLU A 1 216 ? -23.178 6.172 13.863 1.00 97.75 216 GLU A N 1
ATOM 1724 C CA . GLU A 1 216 ? -23.898 6.968 14.849 1.00 97.75 216 GLU A CA 1
ATOM 1725 C C . GLU A 1 216 ? -24.279 6.072 16.024 1.00 97.75 216 GLU A C 1
ATOM 1727 O O . GLU A 1 216 ? -25.014 5.098 15.867 1.00 97.75 216 GLU A O 1
ATOM 1732 N N . ILE A 1 217 ? -23.763 6.379 17.211 1.00 96.69 217 ILE A N 1
ATOM 1733 C CA . ILE A 1 217 ? -24.042 5.631 18.440 1.00 96.69 217 ILE A CA 1
ATOM 1734 C C . ILE A 1 217 ? -24.582 6.566 19.521 1.00 96.69 217 ILE A C 1
ATOM 1736 O O . ILE A 1 217 ? -24.414 7.786 19.448 1.00 96.69 217 ILE A O 1
ATOM 1740 N N . THR A 1 218 ? -25.259 6.013 20.523 1.00 95.06 218 THR A N 1
ATOM 1741 C CA . THR A 1 218 ? -25.841 6.796 21.620 1.00 95.06 218 THR A CA 1
ATOM 1742 C C . THR A 1 218 ? -24.754 7.526 22.411 1.00 95.06 218 THR A C 1
ATOM 1744 O O . THR A 1 218 ? -23.718 6.944 22.730 1.00 95.06 218 THR A O 1
ATOM 1747 N N . ASP A 1 219 ? -24.984 8.804 22.725 1.00 90.75 219 ASP A N 1
ATOM 1748 C CA . ASP A 1 219 ? -24.042 9.585 23.530 1.00 90.75 219 ASP A CA 1
ATOM 1749 C C . ASP A 1 219 ? -24.028 9.107 24.990 1.00 90.75 219 ASP A C 1
ATOM 1751 O O . ASP A 1 219 ? -25.093 8.973 25.601 1.00 90.75 219 ASP A O 1
ATOM 1755 N N . PRO A 1 220 ? -22.844 8.888 25.589 1.00 89.94 220 PRO A N 1
ATOM 1756 C CA . PRO A 1 220 ? -22.745 8.604 27.012 1.00 89.94 220 PRO A CA 1
ATOM 1757 C C . PRO A 1 220 ? -23.036 9.866 27.837 1.00 89.94 220 PRO A C 1
ATOM 1759 O O . PRO A 1 220 ? -22.567 10.957 27.515 1.00 89.94 220 PRO A O 1
ATOM 1762 N N . ILE A 1 221 ? -23.742 9.696 28.959 1.00 76.88 221 ILE A N 1
ATOM 1763 C CA . ILE A 1 221 ? -24.260 10.785 29.813 1.00 76.88 221 ILE A CA 1
ATOM 1764 C C . ILE A 1 221 ? -23.155 11.739 30.311 1.00 76.88 221 ILE A C 1
ATOM 1766 O O . ILE A 1 221 ? -23.381 12.942 30.388 1.00 76.88 221 ILE A O 1
ATOM 1770 N N . ASN A 1 222 ? -21.952 11.229 30.604 1.00 79.81 222 ASN A N 1
ATOM 1771 C CA . ASN A 1 222 ? -20.872 12.012 31.226 1.00 79.81 222 ASN A CA 1
ATOM 1772 C C . ASN A 1 222 ? -19.694 12.330 30.290 1.00 79.81 222 ASN A C 1
ATOM 1774 O O . ASN A 1 222 ? -18.749 12.977 30.732 1.00 79.81 222 ASN A O 1
ATOM 1778 N N . GLN A 1 223 ? -19.717 11.842 29.041 1.00 88.75 223 GLN A N 1
ATOM 1779 C CA . GLN A 1 223 ? -18.638 11.986 28.044 1.00 88.75 223 GLN A CA 1
ATOM 1780 C C . GLN A 1 223 ? -17.205 11.823 28.597 1.00 88.75 223 GLN A C 1
ATOM 1782 O O . GLN A 1 223 ? -16.266 12.439 28.103 1.00 88.75 223 GLN A O 1
ATOM 1787 N N . THR A 1 224 ? -17.008 10.995 29.626 1.00 95.69 224 THR A N 1
ATOM 1788 C CA . THR A 1 224 ? -15.667 10.622 30.085 1.00 95.69 224 THR A CA 1
ATOM 1789 C C . THR A 1 224 ? -15.081 9.599 29.123 1.00 95.69 224 THR A C 1
ATOM 1791 O O . THR A 1 224 ? -15.819 8.836 28.502 1.00 95.69 224 THR A O 1
ATOM 1794 N N . GLU A 1 225 ? -13.755 9.529 29.030 1.00 95.69 225 GLU A N 1
ATOM 1795 C CA . GLU A 1 225 ? -13.074 8.575 28.146 1.00 95.69 225 GLU A CA 1
ATOM 1796 C C . GLU A 1 225 ? -13.510 7.123 28.407 1.00 95.69 225 GLU A C 1
ATOM 1798 O O . GLU A 1 225 ? -13.840 6.401 27.471 1.00 95.69 225 GLU A O 1
ATOM 1803 N N . ALA A 1 226 ? -13.648 6.727 29.678 1.00 96.62 226 ALA A N 1
ATOM 1804 C CA . ALA A 1 226 ? -14.147 5.405 30.059 1.00 96.62 226 ALA A CA 1
ATOM 1805 C C . ALA A 1 226 ? -15.612 5.161 29.644 1.00 96.62 226 ALA A C 1
ATOM 1807 O O . ALA A 1 226 ? -15.951 4.066 29.197 1.00 96.62 226 ALA A O 1
ATOM 1808 N N . ALA A 1 227 ? -16.486 6.168 29.765 1.00 96.50 227 ALA A N 1
ATOM 1809 C CA . ALA A 1 227 ? -17.886 6.043 29.354 1.00 96.50 227 ALA A CA 1
ATOM 1810 C C . ALA A 1 227 ? -18.026 5.986 27.825 1.00 96.50 227 ALA A C 1
ATOM 1812 O O . ALA A 1 227 ? -18.837 5.219 27.306 1.00 96.50 227 ALA A O 1
ATOM 1813 N N . VAL A 1 228 ? -17.207 6.759 27.102 1.00 96.94 228 VAL A N 1
ATOM 1814 C CA . VAL A 1 228 ? -17.100 6.686 25.640 1.00 96.94 228 VAL A CA 1
ATOM 1815 C C . VAL A 1 228 ? -16.602 5.303 25.229 1.00 96.94 228 VAL A C 1
ATOM 1817 O O . VAL A 1 228 ? -17.254 4.659 24.417 1.00 96.94 228 VAL A O 1
ATOM 1820 N N . TRP A 1 229 ? -15.533 4.789 25.841 1.00 97.38 229 TRP A N 1
ATOM 1821 C CA . TRP A 1 229 ? -15.020 3.440 25.575 1.00 97.38 229 TRP A CA 1
ATOM 1822 C C . TRP A 1 229 ? -16.070 2.337 25.789 1.00 97.38 229 TRP A C 1
ATOM 1824 O O . TRP A 1 229 ? -16.227 1.447 24.950 1.00 97.38 229 TRP A O 1
ATOM 1834 N N . GLN A 1 230 ? -16.842 2.402 26.877 1.00 96.31 230 GLN A N 1
ATOM 1835 C CA . GLN A 1 230 ? -17.932 1.448 27.110 1.00 96.31 230 GLN A CA 1
ATOM 1836 C C . GLN A 1 230 ? -19.007 1.514 26.018 1.00 96.31 230 GLN A C 1
ATOM 1838 O O . GLN A 1 230 ? -19.420 0.471 25.510 1.00 96.31 230 GLN A O 1
ATOM 1843 N N . ALA A 1 231 ? -19.419 2.721 25.615 1.00 96.50 231 ALA A N 1
ATOM 1844 C CA . ALA A 1 231 ? -20.378 2.904 24.525 1.00 96.50 231 ALA A CA 1
ATOM 1845 C C . ALA A 1 231 ? -19.838 2.366 23.188 1.00 96.50 231 ALA A C 1
ATOM 1847 O O . ALA A 1 231 ? -20.580 1.757 22.417 1.00 96.50 231 ALA A O 1
ATOM 1848 N N . LEU A 1 232 ? -18.538 2.545 22.933 1.00 96.88 232 LEU A N 1
ATOM 1849 C CA . LEU A 1 232 ? -17.880 2.095 21.708 1.00 96.88 232 LEU A CA 1
ATOM 1850 C C . LEU A 1 232 ? -17.841 0.572 21.563 1.00 96.88 232 LEU A C 1
ATOM 1852 O O . LEU A 1 232 ? -17.918 0.073 20.445 1.00 96.88 232 LEU A O 1
ATOM 1856 N N . THR A 1 233 ? -17.709 -0.155 22.670 1.00 96.88 233 THR A N 1
ATOM 1857 C CA . THR A 1 233 ? -17.451 -1.606 22.684 1.00 96.88 233 THR A CA 1
ATOM 1858 C C . THR A 1 233 ? -18.712 -2.469 22.764 1.00 96.88 233 THR A C 1
ATOM 1860 O O . THR A 1 233 ? -18.625 -3.678 22.581 1.00 96.88 233 THR A O 1
ATOM 1863 N N . HIS A 1 234 ? -19.877 -1.855 22.986 1.00 95.38 234 HIS A N 1
ATOM 1864 C CA . HIS A 1 234 ? -21.172 -2.539 23.129 1.00 95.38 234 HIS A CA 1
ATOM 1865 C C . HIS A 1 234 ? -22.251 -1.971 22.194 1.00 95.38 234 HIS A C 1
ATOM 1867 O O . HIS A 1 234 ? -23.450 -2.123 22.439 1.00 95.38 234 HIS A O 1
ATOM 1873 N N . THR A 1 235 ? -21.849 -1.256 21.140 1.00 95.75 235 THR A N 1
ATOM 1874 C CA . THR A 1 235 ? -22.808 -0.684 20.195 1.00 95.75 235 THR A CA 1
ATOM 1875 C C . THR A 1 235 ? -23.361 -1.747 19.250 1.00 95.75 235 THR A C 1
ATOM 1877 O O . THR A 1 235 ? -22.627 -2.541 18.667 1.00 95.75 235 THR A O 1
ATOM 1880 N N . MET A 1 236 ? -24.675 -1.702 19.052 1.00 97.19 236 MET A N 1
ATOM 1881 C CA . MET A 1 236 ? -25.402 -2.480 18.043 1.00 97.19 236 MET A CA 1
ATOM 1882 C C . MET A 1 236 ? -26.131 -1.551 17.064 1.00 97.19 236 MET A C 1
ATOM 1884 O O . MET A 1 236 ? -27.125 -1.933 16.439 1.00 97.19 236 MET A O 1
ATOM 1888 N N . SER A 1 237 ? -25.676 -0.296 16.961 1.00 96.81 237 SER A N 1
ATOM 1889 C CA . SER A 1 237 ? -26.232 0.655 16.003 1.00 96.81 237 SER A CA 1
ATOM 1890 C C . SER A 1 237 ? -26.034 0.152 14.576 1.00 96.81 237 SER A C 1
ATOM 1892 O O . SER A 1 237 ? -25.026 -0.469 14.253 1.00 96.81 237 SER A O 1
ATOM 1894 N N . LYS A 1 238 ? -27.003 0.451 13.712 1.00 96.50 238 LYS A N 1
ATOM 1895 C CA . LYS A 1 238 ? -26.929 0.231 12.259 1.00 96.50 238 LYS A CA 1
ATOM 1896 C C . LYS A 1 238 ? -26.901 1.543 11.478 1.00 96.50 238 LYS A C 1
ATOM 1898 O O . LYS A 1 238 ? -26.893 1.533 10.251 1.00 96.50 238 LYS A O 1
ATOM 1903 N N . GLN A 1 239 ? -26.942 2.673 12.181 1.00 97.38 239 GLN A N 1
ATOM 1904 C CA . GLN A 1 239 ? -26.938 3.990 11.563 1.00 97.38 239 GLN A CA 1
ATOM 1905 C C . GLN A 1 239 ? -25.503 4.335 11.178 1.00 97.38 239 GLN A C 1
ATOM 1907 O O . GLN A 1 239 ? -24.675 4.634 12.034 1.00 97.38 239 GLN A O 1
ATOM 1912 N N . PHE A 1 240 ? -25.208 4.250 9.883 1.00 97.12 240 PHE A N 1
ATOM 1913 C CA . PHE A 1 240 ? -23.931 4.660 9.315 1.00 97.12 240 PHE A CA 1
ATOM 1914 C C . PHE A 1 240 ? -24.115 5.969 8.560 1.00 97.12 240 PHE A C 1
ATOM 1916 O O . PHE A 1 240 ? -24.950 6.069 7.658 1.00 97.12 240 PHE A O 1
ATOM 1923 N N . LYS A 1 241 ? -23.319 6.972 8.916 1.00 96.94 241 LYS A N 1
ATOM 1924 C CA . LYS A 1 241 ? -23.279 8.245 8.213 1.00 96.94 241 LYS A CA 1
ATOM 1925 C C . LYS A 1 241 ? -22.124 8.222 7.226 1.00 96.94 241 LYS A C 1
ATOM 1927 O O . LYS A 1 241 ? -20.957 8.250 7.612 1.00 96.94 241 LYS A O 1
ATOM 1932 N N . GLU A 1 242 ? -22.456 8.205 5.942 1.00 94.88 242 GLU A N 1
ATOM 1933 C CA . GLU A 1 242 ? -21.479 8.335 4.868 1.00 94.88 242 GLU A CA 1
ATOM 1934 C C . GLU A 1 242 ? -21.324 9.812 4.476 1.00 94.88 242 GLU A C 1
ATOM 1936 O O . GLU A 1 242 ? -22.274 10.460 4.046 1.00 94.88 242 GLU A O 1
ATOM 1941 N N . THR A 1 243 ? -20.116 10.359 4.611 1.00 92.56 243 THR A N 1
ATOM 1942 C CA . THR A 1 243 ? -19.824 11.743 4.203 1.00 92.56 243 THR A CA 1
ATOM 1943 C C . THR A 1 243 ? -19.499 11.816 2.719 1.0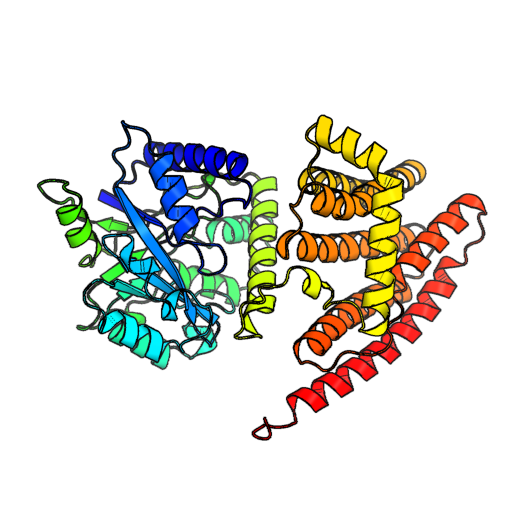0 92.56 243 THR A C 1
ATOM 1945 O O . THR A 1 243 ? -18.657 11.061 2.228 1.00 92.56 243 THR A O 1
ATOM 1948 N N . GLU A 1 244 ? -20.101 12.756 1.999 1.00 88.75 244 GLU A N 1
ATOM 1949 C CA . GLU A 1 244 ? -19.719 13.031 0.617 1.00 88.75 244 GLU A CA 1
ATOM 1950 C C . GLU A 1 244 ? -18.315 13.640 0.561 1.00 88.75 244 GLU A C 1
ATOM 1952 O O . GLU A 1 244 ? -17.997 14.602 1.262 1.00 88.75 244 GLU A O 1
ATOM 1957 N N . VAL A 1 245 ? -17.453 13.063 -0.274 1.00 82.31 245 VAL A N 1
ATOM 1958 C CA . VAL A 1 245 ? -16.098 13.568 -0.498 1.00 82.31 245 VAL A CA 1
ATOM 1959 C C . VAL A 1 245 ? -16.019 14.038 -1.941 1.00 82.31 245 VAL A C 1
ATOM 1961 O O . VAL A 1 245 ? -16.121 13.225 -2.860 1.00 82.31 245 VAL A O 1
ATOM 1964 N N . ASP A 1 246 ? -15.809 15.337 -2.144 1.00 83.88 246 ASP A N 1
ATOM 1965 C CA . ASP A 1 246 ? -15.496 15.879 -3.467 1.00 83.88 246 ASP A CA 1
ATOM 1966 C C . ASP A 1 246 ? -14.045 15.527 -3.835 1.00 83.88 246 ASP A C 1
ATOM 1968 O O . ASP A 1 246 ? -13.079 16.233 -3.517 1.00 83.88 246 ASP A O 1
ATOM 1972 N N . ILE A 1 247 ? -13.879 14.351 -4.441 1.00 79.94 247 ILE A N 1
ATOM 1973 C CA . ILE A 1 247 ? -12.578 13.850 -4.873 1.00 79.94 247 ILE A CA 1
ATOM 1974 C C . ILE A 1 247 ? -12.237 14.496 -6.214 1.00 79.94 247 ILE A C 1
ATOM 1976 O O . ILE A 1 247 ? -12.720 14.097 -7.273 1.00 79.94 247 ILE A O 1
ATOM 1980 N N . LYS A 1 248 ? -11.316 15.463 -6.177 1.00 86.31 248 LYS A N 1
ATOM 1981 C CA . LYS A 1 248 ? -10.683 15.991 -7.394 1.00 86.31 248 LYS A CA 1
ATOM 1982 C C . LYS A 1 248 ? -10.040 14.850 -8.192 1.00 86.31 248 LYS A C 1
ATOM 1984 O O . LYS A 1 248 ? -9.430 13.955 -7.613 1.00 86.31 248 LYS A O 1
ATOM 1989 N N . LEU A 1 249 ? -10.068 14.932 -9.524 1.00 80.19 249 LEU A N 1
ATOM 1990 C CA . LEU A 1 249 ? -9.560 13.881 -10.423 1.00 80.19 249 LEU A CA 1
ATOM 1991 C C . LEU A 1 249 ? -8.152 13.372 -10.068 1.00 80.19 249 LEU A C 1
ATOM 1993 O O . LEU A 1 249 ? -7.910 12.166 -10.041 1.00 80.19 249 LEU A O 1
ATOM 1997 N N . TRP A 1 250 ? -7.231 14.277 -9.737 1.00 78.75 250 TRP A N 1
ATOM 1998 C CA . TRP A 1 250 ? -5.865 13.911 -9.352 1.00 78.75 250 TRP A CA 1
ATOM 1999 C C . TRP A 1 250 ? -5.795 13.138 -8.022 1.00 78.75 250 TRP A C 1
ATOM 2001 O O . TRP A 1 250 ? -4.950 12.254 -7.884 1.00 78.75 250 TRP A O 1
ATOM 2011 N N . LEU A 1 251 ? -6.693 13.412 -7.066 1.00 78.62 251 LEU A N 1
ATOM 2012 C CA . LEU A 1 251 ? -6.813 12.646 -5.819 1.00 78.62 251 LEU A CA 1
ATOM 2013 C C . LEU A 1 251 ? -7.352 11.241 -6.090 1.00 78.62 251 LEU A C 1
ATOM 2015 O O . LEU A 1 251 ? -6.896 10.292 -5.462 1.00 78.62 251 LEU A O 1
ATOM 2019 N N . GLY A 1 252 ? -8.260 11.092 -7.060 1.00 78.94 252 GLY A N 1
ATOM 2020 C CA . GLY A 1 252 ? -8.734 9.784 -7.514 1.00 78.94 252 GLY A CA 1
ATOM 2021 C C . GLY A 1 252 ? -7.590 8.911 -8.039 1.00 78.94 252 GLY A C 1
ATOM 2022 O O . GLY A 1 252 ? -7.430 7.770 -7.605 1.00 78.94 252 GLY A O 1
ATOM 2023 N N . PHE A 1 253 ? -6.731 9.467 -8.901 1.00 76.75 253 PHE A N 1
ATOM 2024 C CA . PHE A 1 253 ? -5.522 8.773 -9.364 1.00 76.75 253 PHE A CA 1
ATOM 2025 C C . PHE A 1 253 ? -4.549 8.466 -8.227 1.00 76.75 253 PHE A C 1
ATOM 2027 O O . PHE A 1 253 ? -4.022 7.356 -8.160 1.00 76.75 253 PHE A O 1
ATOM 2034 N N . TYR A 1 254 ? -4.332 9.421 -7.320 1.00 79.25 254 TYR A N 1
ATOM 2035 C CA . TYR A 1 254 ? -3.477 9.209 -6.157 1.00 79.25 254 TYR A CA 1
ATOM 2036 C C . TYR A 1 254 ? -4.005 8.079 -5.263 1.00 79.25 254 TYR A C 1
ATOM 2038 O O . TYR A 1 254 ? -3.220 7.234 -4.845 1.00 79.25 254 TYR A O 1
ATOM 2046 N N . LYS A 1 255 ? -5.324 7.987 -5.046 1.00 80.12 255 LYS A N 1
ATOM 2047 C CA . LYS A 1 255 ? -5.943 6.891 -4.288 1.00 80.12 255 LYS A CA 1
ATOM 2048 C C . LYS A 1 255 ? -5.755 5.540 -4.973 1.00 80.12 255 LYS A C 1
ATOM 2050 O O . LYS A 1 255 ? -5.380 4.569 -4.325 1.00 80.12 255 LYS A O 1
ATOM 2055 N N . ILE A 1 256 ? -5.986 5.457 -6.285 1.00 77.38 256 ILE A N 1
ATOM 2056 C CA . ILE A 1 256 ? -5.731 4.218 -7.038 1.00 77.38 256 ILE A CA 1
ATOM 2057 C C . ILE A 1 256 ? -4.268 3.812 -6.877 1.00 77.38 256 ILE A C 1
ATOM 2059 O O . ILE A 1 256 ? -3.976 2.652 -6.592 1.00 77.38 256 ILE A O 1
ATOM 2063 N N . TYR A 1 257 ? -3.356 4.776 -6.999 1.00 78.38 257 TYR A N 1
ATOM 2064 C CA . TYR A 1 257 ? -1.941 4.552 -6.762 1.00 78.38 257 TYR A CA 1
ATOM 2065 C C . TYR A 1 257 ? -1.671 4.030 -5.343 1.00 78.38 257 TYR A C 1
ATOM 2067 O O . TYR A 1 257 ? -0.984 3.021 -5.218 1.00 78.38 257 TYR A O 1
ATOM 2075 N N . THR A 1 258 ? -2.227 4.632 -4.284 1.00 76.62 258 THR A N 1
ATOM 2076 C CA . THR A 1 258 ? -2.000 4.171 -2.902 1.00 76.62 258 THR A CA 1
ATOM 2077 C C . THR A 1 258 ? -2.579 2.784 -2.645 1.00 76.62 258 THR A C 1
ATOM 2079 O O . THR A 1 258 ? -1.903 1.976 -2.017 1.00 76.62 258 THR A O 1
ATOM 2082 N N . VAL A 1 259 ? -3.766 2.475 -3.174 1.00 75.25 259 VAL A N 1
ATOM 2083 C CA . VAL A 1 259 ? -4.406 1.153 -3.043 1.00 75.25 259 VAL A CA 1
ATOM 2084 C C . VAL A 1 259 ? -3.608 0.080 -3.780 1.00 75.25 259 VAL A C 1
ATOM 2086 O O . VAL A 1 259 ? -3.349 -0.987 -3.226 1.00 75.25 259 VAL A O 1
ATOM 2089 N N . VAL A 1 260 ? -3.174 0.350 -5.016 1.00 75.00 260 VAL A N 1
ATOM 2090 C CA . VAL A 1 260 ? -2.319 -0.577 -5.778 1.00 75.00 260 VAL A CA 1
ATOM 2091 C C . VAL A 1 260 ? -0.986 -0.762 -5.063 1.00 75.00 260 VAL A C 1
ATOM 2093 O O . VAL A 1 260 ? -0.554 -1.892 -4.859 1.00 75.00 260 VAL A O 1
ATOM 2096 N N . ARG A 1 261 ? -0.354 0.334 -4.636 1.00 78.00 261 ARG A N 1
ATOM 2097 C CA . ARG A 1 261 ? 0.900 0.328 -3.873 1.00 78.00 261 ARG A CA 1
ATOM 2098 C C . ARG A 1 261 ? 0.773 -0.527 -2.619 1.00 78.00 261 ARG A C 1
ATOM 2100 O O . ARG A 1 261 ? 1.644 -1.346 -2.359 1.00 78.00 261 ARG A O 1
ATOM 2107 N N . GLU A 1 262 ? -0.302 -0.368 -1.862 1.00 77.62 262 GLU A N 1
ATOM 2108 C CA . GLU A 1 262 ? -0.533 -1.142 -0.650 1.00 77.62 262 GLU A CA 1
ATOM 2109 C C . GLU A 1 262 ? -0.854 -2.604 -0.937 1.00 77.62 262 GLU A C 1
ATOM 2111 O O . GLU A 1 262 ? -0.275 -3.476 -0.304 1.00 77.62 262 GLU A O 1
ATOM 2116 N N . SER A 1 263 ? -1.685 -2.890 -1.938 1.00 76.25 263 SER A N 1
ATOM 2117 C CA . SER A 1 263 ? -1.960 -4.261 -2.383 1.00 76.25 263 SER A CA 1
ATOM 2118 C C . SER A 1 263 ? -0.676 -4.978 -2.794 1.00 76.25 263 SER A C 1
ATOM 2120 O O . SER A 1 263 ? -0.503 -6.157 -2.494 1.00 76.25 263 SER A O 1
ATOM 2122 N N . LEU A 1 264 ? 0.248 -4.260 -3.443 1.00 73.00 264 LEU A N 1
ATOM 2123 C CA . LEU A 1 264 ? 1.581 -4.759 -3.751 1.00 73.00 264 LEU A CA 1
ATOM 2124 C C . LEU A 1 264 ? 2.366 -5.002 -2.465 1.00 73.00 264 LEU A C 1
ATOM 2126 O O . LEU A 1 264 ? 2.805 -6.125 -2.264 1.00 73.00 264 LEU A O 1
ATOM 2130 N N . VAL A 1 265 ? 2.515 -4.010 -1.582 1.00 73.62 265 VAL A N 1
ATOM 2131 C CA . VAL A 1 265 ? 3.247 -4.166 -0.308 1.00 73.62 265 VAL A CA 1
ATOM 2132 C C . VAL A 1 265 ? 2.695 -5.335 0.510 1.00 73.62 265 VAL A C 1
ATOM 2134 O O . VAL A 1 265 ? 3.480 -6.166 0.961 1.00 73.62 265 VAL A O 1
ATOM 2137 N N . LYS A 1 266 ? 1.367 -5.464 0.622 1.00 71.94 266 LYS A N 1
ATOM 2138 C CA . LYS A 1 266 ? 0.693 -6.626 1.203 1.00 71.94 266 LYS A CA 1
ATOM 2139 C C . LYS A 1 266 ? 1.121 -7.885 0.446 1.00 71.94 266 LYS A C 1
ATOM 2141 O O . LYS A 1 266 ? 1.719 -8.752 1.054 1.00 71.94 266 LYS A O 1
ATOM 2146 N N . ALA A 1 267 ? 0.957 -7.995 -0.871 1.00 69.81 267 ALA A N 1
ATOM 2147 C CA . ALA A 1 267 ? 1.390 -9.180 -1.634 1.00 69.81 267 ALA A CA 1
ATOM 2148 C C . ALA A 1 267 ? 2.903 -9.496 -1.544 1.00 69.81 267 ALA A C 1
ATOM 2150 O O . ALA A 1 267 ? 3.317 -10.640 -1.749 1.00 69.81 267 ALA A O 1
ATOM 2151 N N . PHE A 1 268 ? 3.747 -8.500 -1.269 1.00 66.12 268 PHE A N 1
ATOM 2152 C CA . PHE A 1 268 ? 5.172 -8.673 -0.999 1.00 66.12 268 PHE A CA 1
ATOM 2153 C C . PHE A 1 268 ? 5.416 -9.226 0.405 1.00 66.12 268 PHE A C 1
ATOM 2155 O O . PHE A 1 268 ? 6.041 -10.273 0.515 1.00 66.12 268 PHE A O 1
ATOM 2162 N N . ARG A 1 269 ? 4.843 -8.610 1.441 1.00 64.69 269 ARG A N 1
ATOM 2163 C CA . ARG A 1 269 ? 5.029 -9.006 2.848 1.00 64.69 269 ARG A CA 1
ATOM 2164 C C . ARG A 1 269 ? 4.219 -10.239 3.260 1.00 64.69 269 ARG A C 1
ATOM 2166 O O . ARG A 1 269 ? 4.623 -10.982 4.147 1.00 64.69 269 ARG A O 1
ATOM 2173 N N . LEU A 1 270 ? 3.085 -10.489 2.604 1.00 54.94 270 LEU A N 1
ATOM 2174 C CA . LEU A 1 270 ? 2.171 -11.594 2.894 1.00 54.94 270 LEU A CA 1
ATOM 2175 C C . LEU A 1 270 ? 2.810 -12.967 2.598 1.00 54.94 270 LEU A C 1
ATOM 2177 O O . LEU A 1 270 ? 2.294 -13.972 3.066 1.00 54.94 270 LEU A O 1
ATOM 2181 N N . TYR A 1 271 ? 3.888 -13.078 1.828 1.00 50.88 271 TYR A N 1
ATOM 2182 C CA . TYR A 1 271 ? 4.423 -14.405 1.499 1.00 50.88 271 TYR A CA 1
ATOM 2183 C C . TYR A 1 271 ? 5.412 -14.961 2.532 1.00 50.88 271 TYR A C 1
ATOM 2185 O O . TYR A 1 271 ? 5.743 -16.138 2.459 1.00 50.88 271 TYR A O 1
ATOM 2193 N N . GLU A 1 272 ? 5.888 -14.152 3.485 1.00 51.62 272 GLU A N 1
ATOM 2194 C CA . GLU A 1 272 ? 7.178 -14.465 4.113 1.00 51.62 272 GLU A CA 1
ATOM 2195 C C . GLU A 1 272 ? 7.143 -14.751 5.615 1.00 51.62 272 GLU A C 1
ATOM 2197 O O . GLU A 1 272 ? 8.118 -15.306 6.109 1.00 51.62 272 GLU A O 1
ATOM 2202 N N . GLY A 1 273 ? 6.074 -14.432 6.361 1.00 46.12 273 GLY A N 1
ATOM 2203 C CA . GLY A 1 273 ? 5.968 -14.746 7.806 1.00 46.12 273 GLY A CA 1
ATOM 2204 C C . GLY A 1 273 ? 7.143 -14.251 8.676 1.00 46.12 273 GLY A C 1
ATOM 2205 O O . GLY A 1 273 ? 7.238 -14.583 9.854 1.00 46.12 273 GLY A O 1
ATOM 2206 N N . ARG A 1 274 ? 8.058 -13.468 8.096 1.00 43.34 274 ARG A N 1
ATOM 2207 C CA . ARG A 1 274 ? 9.295 -12.963 8.675 1.00 43.34 274 ARG A CA 1
ATOM 2208 C C . ARG A 1 274 ? 9.350 -11.484 8.342 1.00 43.34 274 ARG A C 1
ATOM 2210 O O . ARG A 1 274 ? 9.372 -11.092 7.179 1.00 43.34 274 ARG A O 1
ATOM 2217 N N . VAL A 1 275 ? 9.343 -10.659 9.380 1.00 41.19 275 VAL A N 1
ATOM 2218 C CA . VAL A 1 275 ? 9.619 -9.230 9.259 1.00 41.19 275 VAL A CA 1
ATOM 2219 C C . VAL A 1 275 ? 11.094 -9.108 8.881 1.00 41.19 275 VAL A C 1
ATOM 2221 O O . VAL A 1 275 ? 11.967 -9.311 9.723 1.00 41.19 275 VAL A O 1
ATOM 2224 N N . TYR A 1 276 ? 11.393 -8.852 7.608 1.00 43.75 276 TYR A N 1
ATOM 2225 C CA . TYR A 1 276 ? 12.760 -8.570 7.181 1.00 43.75 276 TYR A CA 1
ATOM 2226 C C . TYR A 1 276 ? 13.228 -7.277 7.858 1.00 43.75 276 TYR A C 1
ATOM 2228 O O . TYR A 1 276 ? 12.711 -6.200 7.586 1.00 43.75 276 TYR A O 1
ATOM 2236 N N . GLN A 1 277 ? 14.196 -7.397 8.767 1.00 39.97 277 GLN A N 1
ATOM 2237 C CA . GLN A 1 277 ? 14.817 -6.264 9.464 1.00 39.97 277 GLN A CA 1
ATOM 2238 C C . GLN A 1 277 ? 16.044 -5.693 8.731 1.00 39.97 277 GLN A C 1
ATOM 2240 O O . GLN A 1 277 ? 16.689 -4.794 9.256 1.00 39.97 277 GLN A O 1
ATOM 2245 N N . ASN A 1 278 ? 16.375 -6.175 7.525 1.00 40.88 278 ASN A N 1
ATOM 2246 C CA . ASN A 1 278 ? 17.534 -5.690 6.770 1.00 40.88 278 ASN A CA 1
ATOM 2247 C C . ASN A 1 278 ? 17.110 -5.006 5.462 1.00 40.88 278 ASN A C 1
ATOM 2249 O O . ASN A 1 278 ? 16.745 -5.674 4.492 1.00 40.88 278 ASN A O 1
ATOM 2253 N N . ASP A 1 279 ? 17.246 -3.676 5.438 1.00 44.94 279 ASP A N 1
ATOM 2254 C CA . ASP A 1 279 ? 16.958 -2.769 4.312 1.00 44.94 279 ASP A CA 1
ATOM 2255 C C . ASP A 1 279 ? 17.688 -3.136 2.996 1.00 44.94 279 ASP A C 1
ATOM 2257 O O . ASP A 1 279 ? 17.256 -2.753 1.905 1.00 44.94 279 ASP A O 1
ATOM 2261 N N . ASP A 1 280 ? 18.756 -3.938 3.058 1.00 48.22 280 ASP A N 1
ATOM 2262 C CA . ASP A 1 280 ? 19.582 -4.308 1.898 1.00 48.22 280 ASP A CA 1
ATOM 2263 C C . ASP A 1 280 ? 19.004 -5.449 1.029 1.00 48.22 280 ASP A C 1
ATOM 2265 O O . ASP A 1 280 ? 19.455 -5.672 -0.104 1.00 48.22 280 ASP A O 1
ATOM 2269 N N . GLN A 1 281 ? 17.966 -6.161 1.491 1.00 51.50 281 GLN A N 1
ATOM 2270 C CA . GLN A 1 281 ? 17.357 -7.267 0.727 1.00 51.50 281 GLN A CA 1
ATOM 2271 C C . GLN A 1 281 ? 16.278 -6.838 -0.279 1.00 51.50 281 GLN A C 1
ATOM 2273 O O . GLN A 1 281 ? 15.779 -7.663 -1.050 1.00 51.50 281 GLN A O 1
ATOM 2278 N N . PHE A 1 282 ? 15.994 -5.536 -0.408 1.00 53.94 282 PHE A N 1
ATOM 2279 C CA . PHE A 1 282 ? 15.102 -5.026 -1.462 1.00 53.94 282 PHE A CA 1
ATOM 2280 C C . PHE A 1 282 ? 15.628 -5.308 -2.894 1.00 53.94 282 PHE A C 1
ATOM 2282 O O . PHE A 1 282 ? 14.936 -5.162 -3.905 1.00 53.94 282 PHE A O 1
ATOM 2289 N N . THR A 1 283 ? 16.859 -5.805 -3.013 1.00 52.66 283 THR A N 1
ATOM 2290 C CA . THR A 1 283 ? 17.422 -6.354 -4.247 1.00 52.66 283 THR A CA 1
ATOM 2291 C C . THR A 1 283 ? 16.741 -7.637 -4.753 1.00 52.66 283 THR A C 1
ATOM 2293 O O . THR A 1 283 ? 17.158 -8.158 -5.780 1.00 52.66 283 THR A O 1
ATOM 2296 N N . ASN A 1 284 ? 15.649 -8.113 -4.145 1.00 60.59 284 ASN A N 1
ATOM 2297 C CA . ASN A 1 284 ? 14.902 -9.311 -4.561 1.00 60.59 284 ASN A CA 1
ATOM 2298 C C . ASN A 1 284 ? 14.181 -9.231 -5.922 1.00 60.59 284 ASN A C 1
ATOM 2300 O O . ASN A 1 284 ? 13.463 -10.158 -6.280 1.00 60.59 284 ASN A O 1
ATOM 2304 N N . TYR A 1 285 ? 14.389 -8.195 -6.739 1.00 71.38 285 TYR A N 1
ATOM 2305 C CA . TYR A 1 285 ? 14.091 -8.271 -8.179 1.00 71.38 285 TYR A CA 1
ATOM 2306 C C . TYR A 1 285 ? 15.339 -8.546 -9.029 1.00 71.38 285 TYR A C 1
ATOM 2308 O O . TYR A 1 285 ? 15.198 -8.912 -10.192 1.00 71.38 285 TYR A O 1
ATOM 2316 N N . TYR A 1 286 ? 16.551 -8.345 -8.498 1.00 73.75 286 TYR A N 1
ATOM 2317 C CA . TYR A 1 286 ? 17.829 -8.691 -9.135 1.00 73.75 286 TYR A CA 1
ATOM 2318 C C . TYR A 1 286 ? 18.158 -10.166 -8.917 1.00 73.75 286 TYR A C 1
ATOM 2320 O O . TYR A 1 286 ? 17.814 -10.744 -7.886 1.00 73.75 286 TYR A O 1
ATOM 2328 N N . SER A 1 287 ? 18.818 -10.774 -9.896 1.00 75.81 287 SER A N 1
ATOM 2329 C CA . SER A 1 287 ? 19.451 -12.080 -9.711 1.00 75.81 287 SER A CA 1
ATOM 2330 C C . SER A 1 287 ? 20.592 -11.991 -8.695 1.00 75.81 287 SER A C 1
ATOM 2332 O O . SER A 1 287 ? 21.182 -10.927 -8.526 1.00 75.81 287 SER A O 1
ATOM 2334 N N . GLU A 1 288 ? 20.939 -13.104 -8.044 1.00 72.06 288 GLU A N 1
ATOM 2335 C CA . GLU A 1 288 ? 22.037 -13.139 -7.060 1.00 72.06 288 GLU A CA 1
ATOM 2336 C C . GLU A 1 288 ? 23.354 -12.594 -7.631 1.00 72.06 288 GLU A C 1
ATOM 2338 O O . GLU A 1 288 ? 24.037 -11.820 -6.969 1.00 72.06 288 GLU A O 1
ATOM 2343 N N . ALA A 1 289 ? 23.666 -12.910 -8.893 1.00 78.00 289 ALA A N 1
ATOM 2344 C CA . ALA A 1 289 ? 24.859 -12.389 -9.556 1.00 78.00 289 ALA A CA 1
ATOM 2345 C C . ALA A 1 289 ? 24.795 -10.870 -9.806 1.00 78.00 289 ALA A C 1
ATOM 2347 O O . ALA A 1 289 ? 25.820 -10.199 -9.791 1.00 78.00 289 ALA A O 1
ATOM 2348 N N . GLU A 1 290 ? 23.602 -10.307 -10.028 1.00 78.69 290 GLU A N 1
ATOM 2349 C CA . GLU A 1 290 ? 23.431 -8.864 -10.216 1.00 78.69 290 GLU A CA 1
ATOM 2350 C C . GLU A 1 290 ? 23.535 -8.089 -8.897 1.00 78.69 290 GLU A C 1
ATOM 2352 O O . GLU A 1 290 ? 23.932 -6.926 -8.927 1.00 78.69 290 GLU A O 1
ATOM 2357 N N . LYS A 1 291 ? 23.172 -8.688 -7.751 1.00 80.62 291 LYS A N 1
ATOM 2358 C CA . LYS A 1 291 ? 23.075 -7.973 -6.465 1.00 80.62 291 LYS A CA 1
ATOM 2359 C C . LYS A 1 291 ? 24.381 -7.273 -6.099 1.00 80.62 291 LYS A C 1
ATOM 2361 O O . LYS A 1 291 ? 24.370 -6.070 -5.844 1.00 80.62 291 LYS A O 1
ATOM 2366 N N . GLU A 1 292 ? 25.497 -7.995 -6.124 1.00 82.12 292 GLU A N 1
ATOM 2367 C CA . GLU A 1 292 ? 26.808 -7.454 -5.750 1.00 82.12 292 GLU A CA 1
ATOM 2368 C C . GLU A 1 292 ? 27.254 -6.337 -6.703 1.00 82.12 292 GLU A C 1
ATOM 2370 O O . GLU A 1 292 ? 27.561 -5.225 -6.265 1.00 82.12 292 GLU A O 1
ATOM 2375 N N . THR A 1 293 ? 27.185 -6.583 -8.015 1.00 84.81 293 THR A N 1
ATOM 2376 C CA . THR A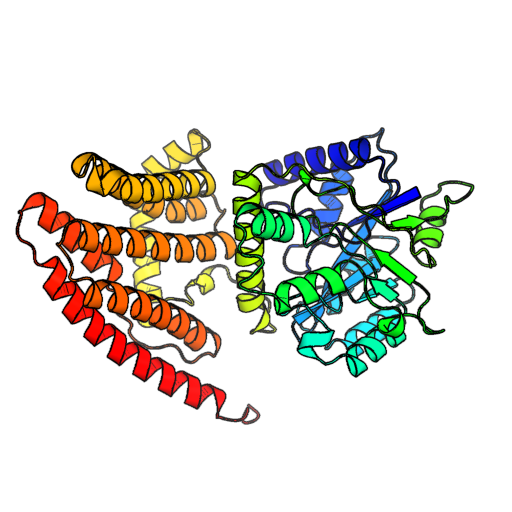 1 293 ? 27.554 -5.591 -9.035 1.00 84.81 293 THR A CA 1
ATOM 2377 C C . THR A 1 293 ? 26.682 -4.336 -8.957 1.00 84.81 293 THR A C 1
ATOM 2379 O O . THR A 1 293 ? 27.174 -3.216 -9.104 1.00 84.81 293 THR A O 1
ATOM 2382 N N . VAL A 1 294 ? 25.381 -4.490 -8.701 1.00 84.38 294 VAL A N 1
ATOM 2383 C CA . VAL A 1 294 ? 24.442 -3.370 -8.561 1.00 84.38 294 VAL A CA 1
ATOM 2384 C C . VAL A 1 294 ? 24.735 -2.564 -7.299 1.00 84.38 294 VAL A C 1
ATOM 2386 O O . VAL A 1 294 ? 24.714 -1.334 -7.359 1.00 84.38 294 VAL A O 1
ATOM 2389 N N . LEU A 1 295 ? 25.032 -3.220 -6.175 1.00 83.75 295 LEU A N 1
ATOM 2390 C CA . LEU A 1 295 ? 25.408 -2.541 -4.933 1.00 83.75 295 LEU A CA 1
ATOM 2391 C C . LEU A 1 295 ? 26.705 -1.746 -5.101 1.00 83.75 295 LEU A C 1
ATOM 2393 O O . LEU A 1 295 ? 26.782 -0.594 -4.670 1.00 83.75 295 LEU A O 1
ATOM 2397 N N . GLU A 1 296 ? 27.704 -2.310 -5.777 1.00 88.38 296 GLU A N 1
ATOM 2398 C CA . GLU A 1 296 ? 28.940 -1.592 -6.081 1.00 88.38 296 GLU A CA 1
ATOM 2399 C C . GLU A 1 296 ? 28.687 -0.395 -7.010 1.00 88.38 296 GLU A C 1
ATOM 2401 O O . GLU A 1 296 ? 29.122 0.728 -6.731 1.00 88.38 296 GLU A O 1
ATOM 2406 N N . PHE A 1 297 ? 27.920 -0.602 -8.082 1.00 88.00 297 PHE A N 1
ATOM 2407 C CA . PHE A 1 297 ? 27.539 0.467 -9.001 1.00 88.00 297 PHE A CA 1
ATOM 2408 C C . PHE A 1 297 ? 26.766 1.584 -8.290 1.00 88.00 297 PHE A C 1
ATOM 2410 O O . PHE A 1 297 ? 27.003 2.764 -8.549 1.00 88.00 297 PHE A O 1
ATOM 2417 N N . HIS A 1 298 ? 25.876 1.239 -7.358 1.00 88.06 298 HIS A N 1
ATOM 2418 C CA . HIS A 1 298 ? 25.149 2.201 -6.536 1.00 88.06 298 HIS A CA 1
ATOM 2419 C C . HIS A 1 298 ? 26.088 3.065 -5.696 1.00 88.06 298 HIS A C 1
ATOM 2421 O O . HIS A 1 298 ? 25.969 4.290 -5.758 1.00 88.06 298 HIS A O 1
ATOM 2427 N N . LYS A 1 299 ? 27.051 2.452 -4.995 1.00 88.31 299 LYS A N 1
ATOM 2428 C CA . LYS A 1 299 ? 28.053 3.172 -4.191 1.00 88.31 299 LYS A CA 1
ATOM 2429 C C . LYS A 1 299 ? 28.877 4.132 -5.049 1.00 88.31 299 LYS A C 1
ATOM 2431 O O . LYS A 1 299 ? 29.015 5.307 -4.709 1.00 88.31 299 LYS A O 1
ATOM 2436 N N . ARG A 1 300 ? 29.371 3.663 -6.202 1.00 93.69 300 ARG A N 1
ATOM 2437 C CA . ARG A 1 300 ? 30.132 4.498 -7.150 1.00 93.69 300 ARG A CA 1
ATOM 2438 C C . ARG A 1 300 ? 29.289 5.662 -7.673 1.00 93.69 300 ARG A C 1
ATOM 2440 O O . ARG A 1 300 ? 29.742 6.803 -7.682 1.00 93.69 300 ARG A O 1
ATOM 2447 N N . ARG A 1 301 ? 28.045 5.391 -8.074 1.00 91.19 301 ARG A N 1
ATOM 2448 C CA . ARG A 1 301 ? 27.116 6.407 -8.584 1.00 91.19 301 ARG A CA 1
ATOM 2449 C C . ARG A 1 301 ? 26.780 7.456 -7.524 1.00 91.19 301 ARG A C 1
ATOM 2451 O O . ARG A 1 301 ? 26.755 8.636 -7.846 1.00 91.19 301 ARG A O 1
ATOM 2458 N N . GLU A 1 302 ? 26.536 7.061 -6.279 1.00 89.75 302 GLU A N 1
ATOM 2459 C CA . GLU A 1 302 ? 26.297 8.001 -5.174 1.00 89.75 302 GLU A CA 1
ATOM 2460 C C . GLU A 1 302 ? 27.490 8.895 -4.897 1.00 89.75 302 GLU A C 1
ATOM 2462 O O . GLU A 1 302 ? 27.315 10.098 -4.717 1.00 89.75 302 GLU A O 1
ATOM 2467 N N . PHE A 1 303 ? 28.694 8.325 -4.912 1.00 93.94 303 PHE A N 1
ATOM 2468 C CA . PHE A 1 303 ? 29.918 9.094 -4.751 1.00 93.94 303 PHE A CA 1
ATOM 2469 C C . PHE A 1 303 ? 30.050 10.167 -5.840 1.00 93.94 303 PHE A C 1
ATOM 2471 O O . PHE A 1 303 ? 30.249 11.339 -5.526 1.00 93.94 303 PHE A O 1
ATOM 2478 N N . ILE A 1 304 ? 29.848 9.787 -7.107 1.00 96.56 304 ILE A N 1
ATOM 2479 C CA . ILE A 1 304 ? 29.904 10.708 -8.254 1.00 96.56 304 ILE A CA 1
ATOM 2480 C C . ILE A 1 304 ? 28.813 11.783 -8.161 1.00 96.56 304 ILE A C 1
ATOM 2482 O O . ILE A 1 304 ? 29.067 12.958 -8.416 1.00 96.56 304 ILE A O 1
ATOM 2486 N N . LEU A 1 305 ? 27.592 11.401 -7.779 1.00 96.62 305 LEU A N 1
ATOM 2487 C CA . LEU A 1 305 ? 26.451 12.316 -7.715 1.00 96.62 305 LEU A CA 1
ATOM 2488 C C . LEU A 1 305 ? 26.419 13.171 -6.442 1.00 96.62 305 LEU A C 1
ATOM 2490 O O . LEU A 1 305 ? 25.584 14.070 -6.352 1.00 96.62 305 LEU A O 1
ATOM 2494 N N . ARG A 1 306 ? 27.301 12.941 -5.465 1.00 96.62 306 ARG A N 1
ATOM 2495 C CA . ARG A 1 306 ? 27.235 13.576 -4.140 1.00 96.62 306 ARG A CA 1
ATOM 2496 C C . ARG A 1 306 ? 27.093 15.107 -4.164 1.00 96.62 306 ARG A C 1
ATOM 2498 O O . ARG A 1 306 ? 26.246 15.604 -3.421 1.00 96.62 306 ARG A O 1
ATOM 2505 N N . PRO A 1 307 ? 27.819 15.872 -5.007 1.00 97.62 307 PRO A N 1
ATOM 2506 C CA . PRO A 1 307 ? 27.643 17.326 -5.081 1.00 97.62 307 PRO A CA 1
ATOM 2507 C C . PRO A 1 307 ? 26.224 17.728 -5.503 1.00 97.62 307 PRO A C 1
ATOM 2509 O O . PRO A 1 307 ? 25.621 18.620 -4.907 1.00 97.62 307 PRO A O 1
ATOM 2512 N N . LEU A 1 308 ? 25.655 17.017 -6.480 1.00 96.62 308 LEU A N 1
ATOM 2513 C CA . LEU A 1 308 ? 24.284 17.232 -6.932 1.00 96.62 308 LEU A CA 1
ATOM 2514 C C . LEU A 1 308 ? 23.271 16.826 -5.852 1.00 96.62 308 LEU A C 1
ATOM 2516 O O . LEU A 1 308 ? 22.309 17.549 -5.618 1.00 96.62 308 LEU A O 1
ATOM 2520 N N . LEU A 1 309 ? 23.485 15.705 -5.158 1.00 96.50 309 LEU A N 1
ATOM 2521 C CA . LEU A 1 309 ? 22.588 15.251 -4.086 1.00 96.50 309 LEU A CA 1
ATOM 2522 C C . LEU A 1 309 ? 22.574 16.224 -2.896 1.00 96.50 309 LEU A C 1
ATOM 2524 O O . LEU A 1 309 ? 21.508 16.472 -2.327 1.00 96.50 309 LEU A O 1
ATOM 2528 N N . ASN A 1 310 ? 23.720 16.832 -2.574 1.00 94.38 310 ASN A N 1
ATOM 2529 C CA . ASN A 1 310 ? 23.821 17.931 -1.611 1.00 94.38 310 ASN A CA 1
ATOM 2530 C C . ASN A 1 310 ? 22.991 19.137 -2.039 1.00 94.38 310 ASN A C 1
ATOM 2532 O O . ASN A 1 310 ? 22.165 19.618 -1.266 1.00 94.38 310 ASN A O 1
ATOM 2536 N N . PHE A 1 311 ? 23.175 19.586 -3.280 1.00 97.19 311 PHE A N 1
ATOM 2537 C CA . PHE A 1 311 ? 22.420 20.700 -3.845 1.00 97.19 311 PHE A CA 1
ATOM 2538 C C . PHE A 1 311 ? 20.906 20.436 -3.797 1.00 97.19 311 PHE A C 1
ATOM 2540 O O . PHE A 1 311 ? 20.140 21.248 -3.286 1.00 97.19 311 PHE A O 1
ATOM 2547 N N . LEU A 1 312 ? 20.464 19.264 -4.254 1.00 96.69 312 LEU A N 1
ATOM 2548 C CA . LEU A 1 312 ? 19.049 18.885 -4.249 1.00 96.69 312 LEU A CA 1
ATOM 2549 C C . LEU A 1 312 ? 18.469 18.838 -2.831 1.00 96.69 312 LEU A C 1
ATOM 2551 O O . LEU A 1 312 ? 17.363 19.328 -2.601 1.00 96.69 312 LEU A O 1
ATOM 2555 N N . THR A 1 313 ? 19.222 18.291 -1.877 1.00 92.25 313 THR A N 1
ATOM 2556 C CA . THR A 1 313 ? 18.806 18.232 -0.470 1.00 92.25 313 THR A CA 1
ATOM 2557 C C . THR A 1 313 ? 18.721 19.628 0.147 1.00 92.25 313 THR A C 1
ATOM 2559 O O . THR A 1 313 ? 17.733 19.922 0.815 1.00 92.25 313 THR A O 1
ATOM 2562 N N . TYR A 1 314 ? 19.676 20.516 -0.147 1.00 94.88 314 TYR A N 1
ATOM 2563 C CA . TYR A 1 314 ? 19.656 21.918 0.288 1.00 94.88 314 TYR A CA 1
ATOM 2564 C C . TYR A 1 314 ? 18.386 22.654 -0.176 1.00 94.88 314 TYR A C 1
ATOM 2566 O O . TYR A 1 314 ? 17.763 23.373 0.602 1.00 94.88 314 TYR A O 1
ATOM 2574 N N . PHE A 1 315 ? 17.930 22.401 -1.407 1.00 94.75 315 PHE A N 1
ATOM 2575 C CA . PHE A 1 315 ? 16.682 22.959 -1.946 1.00 94.75 315 PHE A CA 1
ATOM 2576 C C . PHE A 1 315 ? 15.418 22.152 -1.592 1.00 94.75 315 PHE A C 1
ATOM 2578 O O . PHE A 1 315 ? 14.355 22.361 -2.182 1.00 94.75 315 PHE A O 1
ATOM 2585 N N . ASN A 1 316 ? 15.491 21.235 -0.620 1.00 92.50 316 ASN A N 1
ATOM 2586 C CA . ASN A 1 316 ? 14.368 20.400 -0.181 1.00 92.50 316 ASN A CA 1
ATOM 2587 C C . ASN A 1 316 ? 13.709 19.602 -1.326 1.00 92.50 316 ASN A C 1
ATOM 2589 O O . ASN A 1 316 ? 12.487 19.370 -1.327 1.00 92.50 316 ASN A O 1
ATOM 2593 N N . PHE A 1 317 ? 14.480 19.195 -2.340 1.00 94.56 317 PHE A N 1
ATOM 2594 C CA . PHE A 1 317 ? 14.009 18.201 -3.298 1.00 94.56 317 PHE A CA 1
ATOM 2595 C C . PHE A 1 317 ? 13.942 16.841 -2.615 1.00 94.56 317 PHE A C 1
ATOM 2597 O O . PHE A 1 317 ? 14.876 16.415 -1.940 1.00 94.56 317 PHE A O 1
ATOM 2604 N N . THR A 1 318 ? 12.821 16.156 -2.808 1.00 92.31 318 THR A N 1
ATOM 2605 C CA . THR A 1 318 ? 12.597 14.811 -2.283 1.00 92.31 318 THR A CA 1
ATOM 2606 C C . THR A 1 318 ? 12.478 13.825 -3.445 1.00 92.31 318 THR A C 1
ATOM 2608 O O . THR A 1 318 ? 12.039 14.220 -4.534 1.00 92.31 318 THR A O 1
ATOM 2611 N N . PRO A 1 319 ? 12.794 12.534 -3.239 1.00 92.81 319 PRO A N 1
ATOM 2612 C CA . PRO A 1 319 ? 12.567 11.490 -4.241 1.00 92.81 319 PRO A CA 1
ATOM 2613 C C . PRO A 1 319 ? 11.128 11.490 -4.773 1.00 92.81 319 PRO A C 1
ATOM 2615 O O . PRO A 1 319 ? 10.893 11.307 -5.963 1.00 92.81 319 PRO A O 1
ATOM 2618 N N . TYR A 1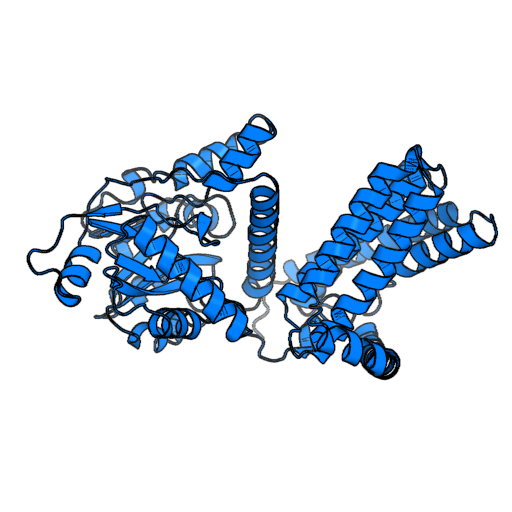 320 ? 10.155 11.787 -3.907 1.00 88.88 320 TYR A N 1
ATOM 2619 C CA . TYR A 1 320 ? 8.746 11.908 -4.280 1.00 88.88 320 TYR A CA 1
ATOM 2620 C C . TYR A 1 320 ? 8.490 13.008 -5.325 1.00 88.88 320 TYR A C 1
ATOM 2622 O O . TYR A 1 320 ? 7.795 12.765 -6.311 1.00 88.88 320 TYR A O 1
ATOM 2630 N N . LYS A 1 321 ? 9.090 14.198 -5.162 1.00 91.75 321 LYS A N 1
ATOM 2631 C CA . LYS A 1 321 ? 8.982 15.280 -6.157 1.00 91.75 321 LYS A CA 1
ATOM 2632 C C . LYS A 1 321 ? 9.569 14.850 -7.503 1.00 91.75 321 LYS A C 1
ATOM 2634 O O . LYS A 1 321 ? 8.951 15.090 -8.535 1.00 91.75 321 LYS A O 1
ATOM 2639 N N . PHE A 1 322 ? 10.717 14.168 -7.497 1.00 94.19 322 PHE A N 1
ATOM 2640 C CA . PHE A 1 322 ? 11.317 13.629 -8.720 1.00 94.19 322 PHE A CA 1
ATOM 2641 C C . PHE A 1 322 ? 10.450 12.563 -9.388 1.00 94.19 322 PHE A C 1
ATOM 2643 O O . PHE A 1 322 ? 10.324 12.582 -10.611 1.00 94.19 322 PHE A O 1
ATOM 2650 N N . ASN A 1 323 ? 9.806 11.685 -8.617 1.00 90.75 323 ASN A N 1
ATOM 2651 C CA . ASN A 1 323 ? 8.841 10.728 -9.155 1.00 90.75 323 ASN A CA 1
ATOM 2652 C C . ASN A 1 323 ? 7.667 11.440 -9.838 1.00 90.75 323 ASN A C 1
ATOM 2654 O O . ASN A 1 323 ? 7.339 11.088 -10.965 1.00 90.75 323 ASN A O 1
ATOM 2658 N N . ILE A 1 324 ? 7.088 12.480 -9.223 1.00 88.56 324 ILE A N 1
ATOM 2659 C CA . ILE A 1 324 ? 6.014 13.272 -9.853 1.00 88.56 324 ILE A CA 1
ATOM 2660 C C . ILE A 1 324 ? 6.495 13.911 -11.158 1.00 88.56 324 ILE A C 1
ATOM 2662 O O . ILE A 1 324 ? 5.837 13.758 -12.183 1.00 88.56 324 ILE A O 1
ATOM 2666 N N . ILE A 1 325 ? 7.646 14.594 -11.139 1.00 92.38 325 ILE A N 1
ATOM 2667 C CA . ILE A 1 325 ? 8.218 15.234 -12.336 1.00 92.38 325 ILE A CA 1
ATOM 2668 C C . ILE A 1 325 ? 8.446 14.194 -13.436 1.00 92.38 325 ILE A C 1
ATOM 2670 O O . ILE A 1 325 ? 8.106 14.434 -14.589 1.00 92.38 325 ILE A O 1
ATOM 2674 N N . SER A 1 326 ? 8.956 13.018 -13.072 1.00 92.62 326 SER A N 1
ATOM 2675 C CA . SER A 1 326 ? 9.166 11.904 -13.995 1.00 92.62 326 SER A CA 1
ATOM 2676 C C . SER A 1 326 ? 7.841 11.405 -14.589 1.00 92.62 326 SER A C 1
ATOM 2678 O O . SER A 1 326 ? 7.762 11.207 -15.797 1.00 92.62 326 SER A O 1
ATOM 2680 N N . ILE A 1 327 ? 6.789 11.232 -13.776 1.00 90.06 327 ILE A N 1
ATOM 2681 C CA . ILE A 1 327 ? 5.455 10.803 -14.243 1.00 90.06 327 ILE A CA 1
ATOM 2682 C C . ILE A 1 327 ? 4.863 11.831 -15.211 1.00 90.06 327 ILE A C 1
ATOM 2684 O O . ILE A 1 327 ? 4.363 11.473 -16.274 1.00 90.06 327 ILE A O 1
ATOM 2688 N N . ILE A 1 328 ? 4.933 13.116 -14.866 1.00 90.56 328 ILE A N 1
ATOM 2689 C CA . ILE A 1 328 ? 4.444 14.185 -15.740 1.00 90.56 328 ILE A CA 1
ATOM 2690 C C . ILE A 1 328 ? 5.261 14.204 -17.034 1.00 90.56 328 ILE A C 1
ATOM 2692 O O . ILE A 1 328 ? 4.688 14.223 -18.117 1.00 90.56 328 ILE A O 1
ATOM 2696 N N . GLY A 1 329 ? 6.590 14.138 -16.934 1.00 91.38 329 GLY A N 1
ATOM 2697 C CA . GLY A 1 329 ? 7.492 14.124 -18.083 1.00 91.38 329 GLY A CA 1
ATOM 2698 C C . GLY A 1 329 ? 7.200 12.976 -19.046 1.00 91.38 329 GLY A C 1
ATOM 2699 O O . GLY A 1 329 ? 7.103 13.206 -20.248 1.00 91.38 329 GLY A O 1
ATOM 2700 N N . ILE A 1 330 ? 6.982 11.761 -18.532 1.00 93.31 330 ILE A N 1
ATOM 2701 C CA . ILE A 1 330 ? 6.708 10.592 -19.373 1.00 93.31 330 ILE A CA 1
ATOM 2702 C C . ILE A 1 330 ? 5.318 10.644 -20.021 1.00 93.31 330 ILE A C 1
ATOM 2704 O O . ILE A 1 330 ? 5.192 10.335 -21.203 1.00 93.31 330 ILE A O 1
ATOM 2708 N N . ILE A 1 331 ? 4.284 11.088 -19.294 1.00 89.81 331 ILE A N 1
ATOM 2709 C CA . ILE A 1 331 ? 2.922 11.229 -19.840 1.00 89.81 331 ILE A CA 1
ATOM 2710 C C . ILE A 1 331 ? 2.898 12.305 -20.925 1.00 89.81 331 ILE A C 1
ATOM 2712 O O . ILE A 1 331 ? 2.401 12.059 -22.023 1.00 89.81 331 ILE A O 1
ATOM 2716 N N . THR A 1 332 ? 3.471 13.477 -20.645 1.00 91.12 332 THR A N 1
ATOM 2717 C CA . THR A 1 332 ? 3.537 14.579 -21.612 1.00 91.12 332 THR A CA 1
ATOM 2718 C C . THR A 1 332 ? 4.396 14.199 -22.818 1.00 91.12 332 THR A C 1
ATOM 2720 O O . THR A 1 332 ? 4.035 14.523 -23.944 1.00 91.12 332 THR A O 1
ATOM 2723 N N . SER A 1 333 ? 5.490 13.453 -22.619 1.00 90.06 333 SER A N 1
ATOM 2724 C CA . SER A 1 333 ? 6.306 12.929 -23.723 1.00 90.06 333 SER A CA 1
ATOM 2725 C C . SER A 1 333 ? 5.469 12.078 -24.679 1.00 90.06 333 SER A C 1
ATOM 2727 O O . SER A 1 333 ? 5.478 12.336 -25.883 1.00 90.06 333 SER A O 1
ATOM 2729 N N . VAL A 1 334 ? 4.695 11.121 -24.156 1.00 90.88 334 VAL A N 1
ATOM 2730 C CA . VAL A 1 334 ? 3.820 10.275 -24.983 1.00 90.88 334 VAL A CA 1
ATOM 2731 C C . VAL A 1 334 ? 2.737 11.111 -25.669 1.00 90.88 334 VAL A C 1
ATOM 2733 O O . VAL A 1 334 ? 2.522 10.953 -26.865 1.00 90.88 334 VAL A O 1
ATOM 2736 N N . ALA A 1 335 ? 2.086 12.029 -24.951 1.00 90.56 335 ALA A N 1
ATOM 2737 C CA . ALA A 1 335 ? 1.007 12.851 -25.502 1.00 90.56 335 ALA A CA 1
ATOM 2738 C C . ALA A 1 335 ? 1.469 13.803 -26.621 1.00 90.56 335 ALA A C 1
ATOM 2740 O O . ALA A 1 335 ? 0.708 14.097 -27.538 1.00 90.56 335 ALA A O 1
ATOM 2741 N N . CYS A 1 336 ? 2.711 14.288 -26.561 1.00 92.44 336 CYS A N 1
ATOM 2742 C CA . CYS A 1 336 ? 3.252 15.240 -27.531 1.00 92.44 336 CYS A CA 1
ATOM 2743 C C . CYS A 1 336 ? 3.984 14.585 -28.710 1.00 92.44 336 CYS A C 1
ATOM 2745 O O . CYS A 1 336 ? 4.495 15.316 -29.554 1.00 92.44 336 CYS A O 1
ATOM 2747 N N . VAL A 1 337 ? 4.081 13.251 -28.777 1.00 91.00 337 VAL A N 1
ATOM 2748 C CA . VAL A 1 337 ? 4.940 12.564 -29.760 1.00 91.00 337 VAL A CA 1
ATOM 2749 C C . VAL A 1 337 ? 4.566 12.873 -31.211 1.00 91.00 337 VAL A C 1
ATOM 2751 O O . VAL A 1 337 ? 5.451 13.110 -32.028 1.00 91.00 337 VAL A O 1
ATOM 2754 N N . GLU A 1 338 ? 3.270 12.924 -31.513 1.00 87.62 338 GLU A N 1
ATOM 2755 C CA . GLU A 1 338 ? 2.755 13.130 -32.870 1.00 87.62 338 GLU A CA 1
ATOM 2756 C C . GLU A 1 338 ? 2.898 14.590 -33.321 1.00 87.62 338 GLU A C 1
ATOM 2758 O O . GLU A 1 338 ? 3.329 14.865 -34.436 1.00 87.62 338 GLU A O 1
ATOM 2763 N N . LEU A 1 339 ? 2.588 15.534 -32.427 1.00 92.88 339 LEU A N 1
ATOM 2764 C CA . LEU A 1 339 ? 2.583 16.966 -32.737 1.00 92.88 339 LEU A CA 1
ATOM 2765 C C . LEU A 1 339 ? 3.976 17.603 -32.632 1.00 92.88 339 LEU A C 1
ATOM 2767 O O . LEU A 1 339 ? 4.318 18.499 -33.402 1.00 92.88 339 LEU A O 1
ATOM 2771 N N . TYR A 1 340 ? 4.781 17.162 -31.663 1.00 92.88 340 TYR A N 1
ATOM 2772 C CA . TYR A 1 340 ? 6.060 17.775 -31.302 1.00 92.88 340 TYR A CA 1
ATOM 2773 C C . TYR A 1 340 ? 7.116 16.704 -30.966 1.00 92.88 340 TYR A C 1
ATOM 2775 O O . TYR A 1 340 ? 7.556 16.603 -29.814 1.00 92.88 340 TYR A O 1
ATOM 2783 N N . PRO A 1 341 ? 7.600 15.925 -31.951 1.00 84.50 341 PRO A N 1
ATOM 2784 C CA . PRO A 1 341 ? 8.491 14.784 -31.710 1.00 84.50 341 PRO A CA 1
ATOM 2785 C C . PRO A 1 341 ? 9.797 15.169 -30.996 1.00 84.50 341 PRO A C 1
ATOM 2787 O O . PRO A 1 341 ? 10.242 14.468 -30.088 1.00 84.50 341 PRO A O 1
ATOM 2790 N N . LYS A 1 342 ? 10.386 16.331 -31.318 1.00 85.81 342 LYS A N 1
ATOM 2791 C CA . LYS A 1 342 ? 11.592 16.835 -30.629 1.00 85.81 342 LYS A CA 1
ATOM 2792 C C . LYS A 1 342 ? 11.337 17.143 -29.149 1.00 85.81 342 LYS A C 1
ATOM 2794 O O . LYS A 1 342 ? 12.156 16.802 -28.299 1.00 85.81 342 LYS A O 1
ATOM 2799 N N . LEU A 1 343 ? 10.195 17.762 -28.835 1.00 89.31 343 LEU A N 1
ATOM 2800 C CA . LEU A 1 343 ? 9.800 18.048 -27.454 1.00 89.31 343 LEU A CA 1
ATOM 2801 C C . LEU A 1 343 ? 9.497 16.753 -26.695 1.00 89.31 343 LEU A C 1
ATOM 2803 O O . LEU A 1 343 ? 9.913 16.610 -25.549 1.00 89.31 343 LEU A O 1
ATOM 2807 N N . SER A 1 344 ? 8.827 15.795 -27.341 1.00 88.00 344 SER A N 1
ATOM 2808 C CA . SER A 1 344 ? 8.557 14.470 -26.775 1.00 88.00 344 SER A CA 1
ATOM 2809 C C . SER A 1 344 ? 9.847 13.770 -26.339 1.00 88.00 344 SER A C 1
ATOM 2811 O O . SER A 1 344 ? 9.949 13.328 -25.191 1.00 88.00 344 SER A O 1
ATOM 2813 N N . VAL A 1 345 ? 10.865 13.757 -27.204 1.00 83.81 345 VAL A N 1
ATOM 2814 C CA . VAL A 1 345 ? 12.192 13.201 -26.900 1.00 83.81 345 VAL A CA 1
ATOM 2815 C C . VAL A 1 345 ? 12.868 13.944 -25.748 1.00 83.81 345 VAL A C 1
ATOM 2817 O O . VAL A 1 345 ? 13.381 13.315 -24.825 1.00 83.81 345 VAL A O 1
ATOM 2820 N N . PHE A 1 346 ? 12.844 15.277 -25.755 1.00 88.19 346 PHE A N 1
ATOM 2821 C CA . PHE A 1 346 ? 13.422 16.079 -24.676 1.00 88.19 346 PHE A CA 1
ATOM 2822 C C . PHE A 1 346 ? 12.774 15.777 -23.313 1.00 88.19 346 PHE A C 1
ATOM 2824 O O . PHE A 1 346 ? 13.473 15.547 -22.325 1.00 88.19 346 PHE A O 1
ATOM 2831 N N . LEU A 1 347 ? 11.442 15.697 -23.262 1.00 91.56 347 LEU A N 1
ATOM 2832 C CA . LEU A 1 347 ? 10.696 15.331 -22.054 1.00 91.56 347 LEU A CA 1
ATOM 2833 C C . LEU A 1 347 ? 11.004 13.899 -21.594 1.00 91.56 347 LEU A C 1
ATOM 2835 O O . LEU A 1 347 ? 11.104 13.646 -20.392 1.00 91.56 347 LEU A O 1
ATOM 2839 N N . PHE A 1 348 ? 11.214 12.975 -22.535 1.00 88.50 348 PHE A N 1
ATOM 2840 C CA . PHE A 1 348 ? 11.654 11.614 -22.234 1.00 88.50 348 PHE A CA 1
ATOM 2841 C C . PHE A 1 348 ? 13.053 11.588 -21.597 1.00 88.50 348 PHE A C 1
ATOM 2843 O O . PHE A 1 348 ? 13.275 10.883 -20.612 1.00 88.50 348 PHE A O 1
ATOM 2850 N N . VAL A 1 349 ? 13.990 12.396 -22.102 1.00 88.31 349 VAL A N 1
ATOM 2851 C CA . VAL A 1 349 ? 15.329 12.550 -21.506 1.00 88.31 349 VAL A CA 1
ATOM 2852 C C . VAL A 1 349 ? 15.238 13.136 -20.097 1.00 88.31 349 VAL A C 1
ATOM 2854 O O . VAL A 1 349 ? 15.888 12.617 -19.188 1.00 88.31 349 VAL A O 1
ATOM 2857 N N . ILE A 1 350 ? 14.393 14.152 -19.882 1.00 91.19 350 ILE A N 1
ATOM 2858 C CA . ILE A 1 350 ? 14.124 14.684 -18.537 1.00 91.19 350 ILE A CA 1
ATOM 2859 C C . ILE A 1 350 ? 13.640 13.564 -17.615 1.00 91.19 350 ILE A C 1
ATOM 2861 O O . ILE A 1 350 ? 14.211 13.402 -16.539 1.00 91.19 350 ILE A O 1
ATOM 2865 N N . TYR A 1 351 ? 12.662 12.759 -18.050 1.00 93.25 351 TYR A N 1
ATOM 2866 C CA . TYR A 1 351 ? 12.181 11.597 -17.297 1.00 93.25 351 TYR A CA 1
ATOM 2867 C C . TYR A 1 351 ? 13.325 10.647 -16.911 1.00 93.25 351 TYR A C 1
ATOM 2869 O O . TYR A 1 351 ? 13.415 10.247 -15.750 1.00 93.25 351 TYR A O 1
ATOM 2877 N N . LEU A 1 352 ? 14.210 10.292 -17.850 1.00 90.94 352 LEU A N 1
ATOM 2878 C CA . LEU A 1 352 ? 15.327 9.382 -17.575 1.00 90.94 352 LEU A CA 1
ATOM 2879 C C . LEU A 1 352 ? 16.263 9.954 -16.507 1.00 90.94 352 LEU A C 1
ATOM 2881 O O . LEU A 1 352 ? 16.645 9.237 -15.577 1.00 90.94 352 LEU A O 1
ATOM 2885 N N . ILE A 1 353 ? 16.590 11.245 -16.604 1.00 92.12 353 ILE A N 1
ATOM 2886 C CA . ILE A 1 353 ? 17.429 11.941 -15.625 1.00 92.12 353 ILE A CA 1
ATOM 2887 C C . ILE A 1 353 ? 16.741 11.936 -14.258 1.00 92.12 353 ILE A C 1
ATOM 2889 O O . ILE A 1 353 ? 17.310 11.426 -13.289 1.00 92.12 353 ILE A O 1
ATOM 2893 N N . THR A 1 354 ? 15.503 12.421 -14.162 1.00 94.38 354 THR A N 1
ATOM 2894 C CA . THR A 1 354 ? 14.783 12.530 -12.886 1.00 94.38 354 THR A CA 1
ATOM 2895 C C . THR A 1 354 ? 14.520 11.169 -12.237 1.00 94.38 354 THR A C 1
ATOM 2897 O O . THR A 1 354 ? 14.720 11.005 -11.028 1.00 94.38 354 THR A O 1
ATOM 2900 N N . ALA A 1 355 ? 14.171 10.152 -13.027 1.00 92.19 355 ALA A N 1
ATOM 2901 C CA . ALA A 1 355 ? 13.982 8.788 -12.540 1.00 92.19 355 ALA A CA 1
ATOM 2902 C C . ALA A 1 355 ? 15.305 8.162 -12.063 1.00 92.19 355 ALA A C 1
ATOM 2904 O O . ALA A 1 355 ? 15.319 7.428 -11.073 1.00 92.19 355 ALA A O 1
ATOM 2905 N N . SER A 1 356 ? 16.432 8.468 -12.719 1.00 91.75 356 SER A N 1
ATOM 2906 C CA . SER A 1 356 ? 17.754 7.966 -12.316 1.00 91.75 356 SER A CA 1
ATOM 2907 C C . SER A 1 356 ? 18.270 8.578 -11.005 1.00 91.75 356 SER A C 1
ATOM 2909 O O . SER A 1 356 ? 18.994 7.903 -10.271 1.00 91.75 356 SER A O 1
ATOM 2911 N N . LEU A 1 357 ? 17.861 9.812 -10.682 1.00 95.31 357 LEU A N 1
ATOM 2912 C CA . LEU A 1 357 ? 18.254 10.533 -9.462 1.00 95.31 357 LEU A CA 1
ATOM 2913 C C . LEU A 1 357 ? 17.423 10.159 -8.232 1.00 95.31 357 LEU A C 1
ATOM 2915 O O . LEU A 1 357 ? 17.887 10.330 -7.106 1.00 95.31 357 LEU A O 1
ATOM 2919 N N . THR A 1 358 ? 16.218 9.625 -8.436 1.00 93.19 358 THR A N 1
ATOM 2920 C CA . THR A 1 358 ? 15.266 9.329 -7.354 1.00 93.19 358 THR A CA 1
ATOM 2921 C C . THR A 1 358 ? 15.867 8.393 -6.300 1.00 93.19 358 THR A C 1
ATOM 2923 O O . THR A 1 358 ? 15.770 8.651 -5.104 1.00 93.19 358 THR A O 1
ATOM 2926 N N . GLU A 1 359 ? 16.513 7.311 -6.732 1.00 91.19 359 GLU A N 1
ATOM 2927 C CA . GLU A 1 359 ? 17.066 6.304 -5.824 1.00 91.19 359 GLU A CA 1
ATOM 2928 C C . GLU A 1 359 ? 18.342 6.769 -5.091 1.00 91.19 359 GLU A C 1
ATOM 2930 O O . GLU A 1 359 ? 18.381 6.625 -3.868 1.00 91.19 359 GLU A O 1
ATOM 2935 N N . PRO A 1 360 ? 19.369 7.330 -5.766 1.00 93.38 360 PRO A N 1
ATOM 2936 C CA . PRO A 1 360 ? 20.512 7.929 -5.079 1.00 93.38 360 PRO A CA 1
ATOM 2937 C C . PRO A 1 360 ? 20.090 8.970 -4.048 1.00 93.38 360 PRO A C 1
ATOM 2939 O O . PRO A 1 360 ? 20.606 8.963 -2.937 1.00 93.38 360 PRO A O 1
ATOM 2942 N N . LEU A 1 361 ? 19.117 9.823 -4.388 1.00 94.81 361 LEU A N 1
ATOM 2943 C CA . LEU A 1 361 ? 18.610 10.836 -3.469 1.00 94.81 361 LEU A CA 1
ATOM 2944 C C . LEU A 1 361 ? 17.907 10.212 -2.261 1.00 94.81 361 LEU A C 1
ATOM 2946 O O . LEU A 1 361 ? 18.120 10.667 -1.142 1.00 94.81 361 LEU A O 1
ATOM 2950 N N . ALA A 1 362 ? 17.115 9.156 -2.467 1.00 91.06 362 ALA A N 1
ATOM 2951 C CA . ALA A 1 362 ? 16.429 8.469 -1.377 1.00 91.06 362 ALA A CA 1
ATOM 2952 C C . ALA A 1 362 ? 17.419 7.881 -0.367 1.00 91.06 362 ALA A C 1
ATOM 2954 O O . ALA A 1 362 ? 17.261 8.095 0.832 1.00 91.06 362 ALA A O 1
ATOM 2955 N N . ARG A 1 363 ? 18.469 7.199 -0.841 1.00 89.94 363 ARG A N 1
ATOM 2956 C CA . ARG A 1 363 ? 19.521 6.668 0.039 1.00 89.94 363 ARG A CA 1
ATOM 2957 C C . ARG A 1 363 ? 20.331 7.774 0.698 1.00 89.94 363 ARG A C 1
ATOM 2959 O O . ARG A 1 363 ? 20.537 7.723 1.901 1.00 89.94 363 ARG A O 1
ATOM 2966 N N . TYR A 1 364 ? 20.693 8.812 -0.053 1.00 92.44 364 TYR A N 1
ATOM 2967 C CA . TYR A 1 364 ? 21.422 9.962 0.483 1.00 92.44 364 TYR A CA 1
ATOM 2968 C C . TYR A 1 364 ? 20.682 10.658 1.630 1.00 92.44 364 TYR A C 1
ATOM 2970 O O . TYR A 1 364 ? 21.295 11.088 2.601 1.00 92.44 364 TYR A O 1
ATOM 2978 N N . GLN A 1 365 ? 19.355 10.749 1.528 1.00 91.25 365 GLN A N 1
ATOM 2979 C CA . GLN A 1 365 ? 18.493 11.356 2.542 1.00 91.25 365 GLN A CA 1
ATOM 2980 C C . GLN A 1 365 ? 18.034 10.366 3.626 1.00 91.25 365 GLN A C 1
ATOM 2982 O O . GLN A 1 365 ? 17.234 10.752 4.474 1.00 91.25 365 GLN A O 1
ATOM 2987 N N . ASN A 1 366 ? 18.488 9.105 3.600 1.00 87.25 366 ASN A N 1
ATOM 2988 C CA . ASN A 1 366 ? 18.011 8.024 4.477 1.00 87.25 366 ASN A CA 1
ATOM 2989 C C . ASN A 1 366 ? 16.477 7.860 4.453 1.00 87.25 366 ASN A C 1
ATOM 2991 O O . ASN A 1 366 ? 15.827 7.634 5.469 1.00 87.25 366 ASN A O 1
ATOM 2995 N N . THR A 1 367 ? 15.886 8.011 3.267 1.00 84.62 367 THR A N 1
ATOM 2996 C CA . THR A 1 367 ? 14.446 7.841 2.999 1.00 84.62 367 THR A CA 1
ATOM 2997 C C . THR A 1 367 ? 14.165 6.675 2.050 1.00 84.62 367 THR A C 1
ATOM 2999 O O . THR A 1 367 ? 13.055 6.543 1.532 1.00 84.62 367 THR A O 1
ATOM 3002 N N . ALA A 1 368 ? 15.170 5.833 1.786 1.00 85.00 368 ALA A N 1
ATOM 3003 C CA . ALA A 1 368 ? 14.974 4.592 1.056 1.00 85.00 368 ALA A CA 1
ATOM 3004 C C . ALA A 1 368 ? 14.000 3.691 1.829 1.00 85.00 368 ALA A C 1
ATOM 3006 O O . ALA A 1 368 ? 14.078 3.569 3.046 1.00 85.00 368 ALA A O 1
ATOM 3007 N N . SER A 1 369 ? 13.045 3.107 1.114 1.00 79.94 369 SER A N 1
ATOM 3008 C CA . SER A 1 369 ? 12.031 2.230 1.687 1.00 79.94 369 SER A CA 1
ATOM 3009 C C . SER A 1 369 ? 11.554 1.236 0.637 1.00 79.94 369 SER A C 1
ATOM 3011 O O . SER A 1 369 ? 11.701 1.468 -0.570 1.00 79.94 369 SER A O 1
ATOM 3013 N N . GLU A 1 370 ? 10.929 0.149 1.085 1.00 73.06 370 GLU A N 1
ATOM 3014 C CA . GLU A 1 370 ? 10.293 -0.820 0.186 1.00 73.06 370 GLU A CA 1
ATOM 3015 C C . GLU A 1 370 ? 9.253 -0.148 -0.717 1.00 73.06 370 GLU A C 1
ATOM 3017 O O . GLU A 1 370 ? 9.166 -0.416 -1.916 1.00 73.06 370 GLU A O 1
ATOM 3022 N N . GLU A 1 371 ? 8.500 0.794 -0.151 1.00 71.94 371 GLU A N 1
ATOM 3023 C CA . GLU A 1 371 ? 7.489 1.562 -0.866 1.00 71.94 371 GLU A CA 1
ATOM 3024 C C . GLU A 1 371 ? 8.099 2.369 -2.021 1.00 71.94 371 GLU A C 1
ATOM 3026 O O . GLU A 1 371 ? 7.628 2.313 -3.165 1.00 71.94 371 GLU A O 1
ATOM 3031 N N . ALA A 1 372 ? 9.183 3.097 -1.745 1.00 79.50 372 ALA A N 1
ATOM 3032 C CA . ALA A 1 372 ? 9.885 3.887 -2.752 1.00 79.50 372 ALA A CA 1
ATOM 3033 C C . ALA A 1 372 ? 10.400 3.010 -3.900 1.00 79.50 372 ALA A C 1
ATOM 3035 O O . ALA A 1 372 ? 10.481 3.439 -5.054 1.00 79.50 372 ALA A O 1
ATOM 3036 N N . ALA A 1 373 ? 10.716 1.759 -3.604 1.00 82.56 373 ALA A N 1
ATOM 3037 C CA . ALA A 1 373 ? 11.349 0.883 -4.554 1.00 82.56 373 ALA A CA 1
ATOM 3038 C C . ALA A 1 373 ? 10.333 0.030 -5.357 1.00 82.56 373 ALA A C 1
ATOM 3040 O O . ALA A 1 373 ? 10.565 -0.221 -6.544 1.00 82.56 373 ALA A O 1
ATOM 3041 N N . VAL A 1 374 ? 9.130 -0.235 -4.821 1.00 82.12 374 VAL A N 1
ATOM 3042 C CA . VAL A 1 374 ? 7.940 -0.611 -5.624 1.00 82.12 374 VAL A CA 1
ATOM 3043 C C . VAL A 1 374 ? 7.566 0.515 -6.589 1.00 82.12 374 VAL A C 1
ATOM 3045 O O . VAL A 1 374 ? 7.356 0.274 -7.779 1.00 82.12 374 VAL A O 1
ATOM 3048 N N . THR A 1 375 ? 7.556 1.761 -6.106 1.00 83.94 375 THR A N 1
ATOM 3049 C CA . THR A 1 375 ? 7.295 2.946 -6.941 1.00 83.94 375 THR A CA 1
ATOM 3050 C C . THR A 1 375 ? 8.280 3.008 -8.106 1.00 83.94 375 THR A C 1
ATOM 3052 O O . THR A 1 375 ? 7.891 3.196 -9.254 1.00 83.94 375 THR A O 1
ATOM 3055 N N . LYS A 1 376 ? 9.562 2.755 -7.839 1.00 85.94 376 LYS A N 1
ATOM 3056 C CA . LYS A 1 376 ? 10.619 2.704 -8.852 1.00 85.94 376 LYS A CA 1
ATOM 3057 C C . LYS A 1 376 ? 10.389 1.616 -9.908 1.00 85.94 376 LYS A C 1
ATOM 3059 O O . LYS A 1 376 ? 10.600 1.873 -11.093 1.00 85.94 376 LYS A O 1
ATOM 3064 N N . ILE A 1 377 ? 9.948 0.420 -9.509 1.00 88.31 377 ILE A N 1
ATOM 3065 C CA . ILE A 1 377 ? 9.573 -0.644 -10.454 1.00 88.31 377 ILE A CA 1
ATOM 3066 C C . ILE A 1 377 ? 8.446 -0.162 -11.375 1.00 88.31 377 ILE 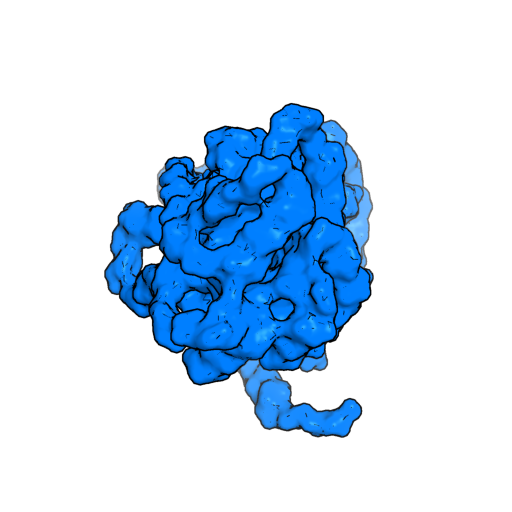A C 1
ATOM 3068 O O . ILE A 1 377 ? 8.572 -0.269 -12.596 1.00 88.31 377 ILE A O 1
ATOM 3072 N N . MET A 1 378 ? 7.397 0.439 -10.808 1.00 88.25 378 MET A N 1
ATOM 3073 C CA . MET A 1 378 ? 6.286 1.001 -11.585 1.00 88.25 378 MET A CA 1
ATOM 3074 C C . MET A 1 378 ? 6.767 2.084 -12.554 1.00 88.25 378 MET A C 1
ATOM 3076 O O . MET A 1 378 ? 6.424 2.056 -13.734 1.00 88.25 378 MET A O 1
ATOM 3080 N N . MET A 1 379 ? 7.636 2.984 -12.091 1.00 89.88 379 MET A N 1
ATOM 3081 C CA . MET A 1 379 ? 8.236 4.027 -12.921 1.00 89.88 379 MET A CA 1
ATOM 3082 C C . MET A 1 379 ? 9.042 3.462 -14.086 1.00 89.88 379 MET A C 1
ATOM 3084 O O . MET A 1 379 ? 9.005 4.028 -15.177 1.00 89.88 379 MET A O 1
ATOM 3088 N N . TYR A 1 380 ? 9.746 2.346 -13.893 1.00 90.00 380 TYR A N 1
ATOM 3089 C CA . TYR A 1 380 ? 10.472 1.674 -14.969 1.00 90.00 380 TYR A CA 1
ATOM 3090 C C . TYR A 1 380 ? 9.559 1.011 -15.990 1.00 90.00 380 TYR A C 1
ATOM 3092 O O . TYR A 1 380 ? 9.840 1.107 -17.184 1.00 90.00 380 TYR A O 1
ATOM 3100 N N . ILE A 1 381 ? 8.479 0.371 -15.543 1.00 92.19 381 ILE A N 1
ATOM 3101 C CA . ILE A 1 381 ? 7.483 -0.206 -16.450 1.00 92.19 381 ILE A CA 1
ATOM 3102 C C . ILE A 1 381 ? 6.832 0.908 -17.274 1.00 92.19 381 ILE A C 1
ATOM 3104 O O . ILE A 1 381 ? 6.729 0.774 -18.492 1.00 92.19 381 ILE A O 1
ATOM 3108 N N . LEU A 1 382 ? 6.462 2.026 -16.640 1.00 90.94 382 LEU A N 1
ATOM 3109 C CA . LEU A 1 382 ? 5.889 3.189 -17.323 1.00 90.94 382 LEU A CA 1
ATOM 3110 C C . LEU A 1 382 ? 6.855 3.784 -18.351 1.00 90.94 382 LEU A C 1
ATOM 3112 O O . LEU A 1 382 ? 6.468 3.977 -19.499 1.00 90.94 382 LEU A O 1
ATOM 3116 N N . GLY A 1 383 ? 8.116 4.013 -17.975 1.00 92.44 383 GLY A N 1
ATOM 3117 C CA . GLY A 1 383 ? 9.128 4.541 -18.893 1.00 92.44 383 GLY A CA 1
ATOM 3118 C C . GLY A 1 383 ? 9.399 3.635 -20.083 1.00 92.44 383 GLY A C 1
ATOM 3119 O O . GLY A 1 383 ? 9.485 4.110 -21.212 1.00 92.44 383 GLY A O 1
ATOM 3120 N N . LEU A 1 384 ? 9.498 2.322 -19.850 1.00 94.88 384 LEU A N 1
ATOM 3121 C CA . LEU A 1 384 ? 9.686 1.360 -20.932 1.00 94.88 384 LEU A CA 1
ATOM 3122 C C . LEU A 1 384 ? 8.462 1.300 -21.850 1.00 94.88 384 LEU A C 1
ATOM 3124 O O . LEU A 1 384 ? 8.619 1.296 -23.067 1.00 94.88 384 LEU A O 1
ATOM 3128 N N . SER A 1 385 ? 7.258 1.293 -21.273 1.00 93.75 385 SER A N 1
ATOM 3129 C CA . SER A 1 385 ? 6.002 1.291 -22.031 1.00 93.75 385 SER A CA 1
ATOM 3130 C C . SER A 1 385 ? 5.898 2.526 -22.911 1.00 93.75 385 SER A C 1
ATOM 3132 O O . SER A 1 385 ? 5.665 2.405 -24.107 1.00 93.75 385 SER A O 1
ATOM 3134 N N . ALA A 1 386 ? 6.156 3.705 -22.351 1.00 91.12 386 ALA A N 1
ATOM 3135 C CA . ALA A 1 386 ? 6.176 4.955 -23.094 1.00 91.12 386 ALA A CA 1
ATOM 3136 C C . ALA A 1 386 ? 7.219 4.952 -24.217 1.00 91.12 386 ALA A C 1
ATOM 3138 O O . ALA A 1 386 ? 6.884 5.304 -25.340 1.00 91.12 386 ALA A O 1
ATOM 3139 N N . ALA A 1 387 ? 8.447 4.494 -23.955 1.00 92.81 387 ALA A N 1
ATOM 3140 C CA . ALA A 1 387 ? 9.494 4.413 -24.974 1.00 92.81 387 ALA A CA 1
ATOM 3141 C C . ALA A 1 387 ? 9.103 3.507 -26.149 1.00 92.81 387 ALA A C 1
ATOM 3143 O O . ALA A 1 387 ? 9.312 3.859 -27.308 1.00 92.81 387 ALA A O 1
ATOM 3144 N N . VAL A 1 388 ? 8.510 2.347 -25.854 1.00 95.06 388 VAL A N 1
ATOM 3145 C CA . VAL A 1 388 ? 8.047 1.409 -26.881 1.00 95.06 388 VAL A CA 1
ATOM 3146 C C . VAL A 1 388 ? 6.850 1.975 -27.640 1.00 95.06 388 VAL A C 1
ATOM 3148 O O . VAL A 1 388 ? 6.831 1.892 -28.861 1.00 95.06 388 VAL A O 1
ATOM 3151 N N . LEU A 1 389 ? 5.878 2.588 -26.956 1.00 90.12 389 LEU A N 1
ATOM 3152 C CA . LEU A 1 389 ? 4.714 3.209 -27.598 1.00 90.12 389 LEU A CA 1
ATOM 3153 C C . LEU A 1 389 ? 5.112 4.388 -28.494 1.00 90.12 389 LEU A C 1
ATOM 3155 O O . LEU A 1 389 ? 4.623 4.478 -29.615 1.00 90.12 389 LEU A O 1
ATOM 3159 N N . VAL A 1 390 ? 6.038 5.239 -28.044 1.00 89.12 390 VAL A N 1
ATOM 3160 C CA . VAL A 1 390 ? 6.645 6.307 -28.857 1.00 89.12 390 VAL A CA 1
ATOM 3161 C C . VAL A 1 390 ? 7.358 5.712 -30.069 1.00 89.12 390 VAL A C 1
ATOM 3163 O O . VAL A 1 390 ? 7.142 6.167 -31.189 1.00 89.12 390 VAL A O 1
ATOM 3166 N N . GLY A 1 391 ? 8.148 4.652 -29.875 1.00 92.12 391 GLY A N 1
ATOM 3167 C CA . GLY A 1 391 ? 8.811 3.954 -30.974 1.00 92.12 391 GLY A CA 1
ATOM 3168 C C . GLY A 1 391 ? 7.830 3.333 -31.974 1.00 92.12 391 GLY A C 1
ATOM 3169 O O . GLY A 1 391 ? 8.097 3.360 -33.168 1.00 92.12 391 GLY A O 1
ATOM 3170 N N . ILE A 1 392 ? 6.680 2.823 -31.525 1.00 93.38 392 ILE A N 1
ATOM 3171 C CA . ILE A 1 392 ? 5.614 2.338 -32.413 1.00 93.38 392 ILE A CA 1
ATOM 3172 C C . ILE A 1 392 ? 4.976 3.504 -33.177 1.00 93.38 392 ILE A C 1
ATOM 3174 O O . ILE A 1 392 ? 4.849 3.430 -34.397 1.00 93.38 392 ILE A O 1
ATOM 3178 N N . ALA A 1 393 ? 4.608 4.584 -32.483 1.00 88.75 393 ALA A N 1
ATOM 3179 C CA . ALA A 1 393 ? 3.963 5.754 -33.084 1.00 88.75 393 ALA A CA 1
ATOM 3180 C C . ALA A 1 393 ? 4.841 6.413 -34.160 1.00 88.75 393 ALA A C 1
ATOM 3182 O O . ALA A 1 393 ? 4.348 6.814 -35.209 1.00 88.75 393 ALA A O 1
ATOM 3183 N N . LEU A 1 394 ? 6.156 6.457 -33.933 1.00 89.31 394 LEU A N 1
ATOM 3184 C CA . LEU A 1 394 ? 7.138 6.990 -34.880 1.00 89.31 394 LEU A CA 1
ATOM 3185 C C . LEU A 1 394 ? 7.628 5.949 -35.902 1.00 89.31 394 LEU A C 1
ATOM 3187 O O . LEU A 1 394 ? 8.571 6.212 -36.646 1.00 89.31 394 LEU A O 1
ATOM 3191 N N . SER A 1 395 ? 7.004 4.765 -35.953 1.00 94.50 395 SER A N 1
ATOM 3192 C CA . SER A 1 395 ? 7.368 3.654 -36.848 1.00 94.50 395 SER A CA 1
ATOM 3193 C C . SER A 1 395 ? 8.814 3.150 -36.699 1.00 94.50 395 SER A C 1
ATOM 3195 O O . SER A 1 395 ? 9.357 2.511 -37.597 1.00 94.50 395 SER A O 1
ATOM 3197 N N . TRP A 1 396 ? 9.451 3.395 -35.552 1.00 95.06 396 TRP A N 1
ATOM 3198 C CA . TRP A 1 396 ? 10.772 2.855 -35.213 1.00 95.06 396 TRP A CA 1
ATOM 3199 C C . TRP A 1 396 ? 10.712 1.393 -34.782 1.00 95.06 396 TRP A C 1
ATOM 3201 O O . TRP A 1 396 ? 11.706 0.684 -34.910 1.00 95.06 396 TRP A O 1
ATOM 3211 N N . ILE A 1 397 ? 9.569 0.962 -34.245 1.00 97.31 397 ILE A N 1
ATOM 3212 C CA . ILE A 1 397 ? 9.310 -0.390 -33.746 1.00 97.31 397 ILE A CA 1
ATOM 3213 C C . ILE A 1 397 ? 8.019 -0.896 -34.387 1.00 97.31 397 ILE A C 1
ATOM 3215 O O . ILE A 1 397 ? 6.993 -0.220 -34.356 1.00 97.31 397 ILE A O 1
ATOM 3219 N N . GLN A 1 398 ? 8.033 -2.115 -34.920 1.00 97.62 398 GLN A N 1
ATOM 3220 C CA . GLN A 1 398 ? 6.810 -2.743 -35.415 1.00 97.62 398 GLN A CA 1
ATOM 3221 C C . GLN A 1 398 ? 5.833 -3.048 -34.256 1.00 97.62 398 GLN A C 1
ATOM 3223 O O . GLN A 1 398 ? 6.259 -3.632 -33.252 1.00 97.62 398 GLN A O 1
ATOM 3228 N N . PRO A 1 399 ? 4.522 -2.745 -34.390 1.00 97.75 399 PRO A N 1
ATOM 3229 C CA . PRO A 1 399 ? 3.553 -2.856 -33.293 1.00 97.75 399 PRO A CA 1
ATOM 3230 C C . PRO A 1 399 ? 3.529 -4.218 -32.589 1.00 97.75 399 PRO A C 1
ATOM 3232 O O . PRO A 1 399 ? 3.534 -4.280 -31.361 1.00 97.75 399 PRO A O 1
ATOM 3235 N N . VAL A 1 400 ? 3.552 -5.315 -33.357 1.00 97.75 400 VAL A N 1
ATOM 3236 C CA . VAL A 1 400 ? 3.490 -6.688 -32.822 1.00 97.75 400 VAL A CA 1
ATOM 3237 C C . VAL A 1 400 ? 4.689 -6.992 -31.924 1.00 97.75 400 VAL A C 1
ATOM 3239 O O . VAL A 1 400 ? 4.525 -7.541 -30.832 1.00 97.75 400 VAL A O 1
ATOM 3242 N N . TRP A 1 401 ? 5.889 -6.603 -32.354 1.00 98.19 401 TRP A N 1
ATOM 3243 C CA . TRP A 1 401 ? 7.117 -6.844 -31.602 1.00 98.19 401 TRP A CA 1
ATOM 3244 C C . TRP A 1 401 ? 7.214 -5.947 -30.373 1.00 98.19 401 TRP A C 1
ATOM 3246 O O . TRP A 1 401 ? 7.550 -6.433 -29.297 1.00 98.19 401 TRP A O 1
ATOM 3256 N N . GLY A 1 402 ? 6.837 -4.672 -30.491 1.00 97.69 402 GLY A N 1
ATOM 3257 C CA . GLY A 1 402 ? 6.790 -3.765 -29.345 1.00 97.69 402 GLY A CA 1
ATOM 3258 C C . GLY A 1 402 ? 5.804 -4.227 -28.264 1.00 97.69 402 GLY A C 1
ATOM 3259 O O . GLY A 1 402 ? 6.165 -4.296 -27.088 1.00 97.69 402 GLY A O 1
ATOM 3260 N N . ALA A 1 403 ? 4.587 -4.622 -28.649 1.00 96.69 403 ALA A N 1
ATOM 3261 C CA . ALA A 1 403 ? 3.591 -5.139 -27.710 1.00 96.69 403 ALA A CA 1
ATOM 3262 C C . ALA A 1 403 ? 4.053 -6.444 -27.036 1.00 96.69 403 ALA A C 1
ATOM 3264 O O . ALA A 1 403 ? 3.987 -6.566 -25.811 1.00 96.69 403 ALA A O 1
ATOM 3265 N N . SER A 1 404 ? 4.578 -7.393 -27.820 1.00 96.81 404 SER A N 1
ATOM 3266 C CA . SER A 1 404 ? 5.090 -8.673 -27.305 1.00 96.81 404 SER A CA 1
ATOM 3267 C C . SER A 1 404 ? 6.245 -8.468 -26.326 1.00 96.81 404 SER A C 1
ATOM 3269 O O . SER A 1 404 ? 6.269 -9.075 -25.254 1.00 96.81 404 SER A O 1
ATOM 3271 N N . TYR A 1 405 ? 7.170 -7.566 -26.659 1.00 98.12 405 TYR A N 1
ATOM 3272 C CA . TYR A 1 405 ? 8.282 -7.195 -25.795 1.00 98.12 405 TYR A CA 1
ATOM 3273 C C . TYR A 1 405 ? 7.806 -6.651 -24.443 1.00 98.12 405 TYR A C 1
ATOM 3275 O O . TYR A 1 405 ? 8.299 -7.096 -23.408 1.00 98.12 405 TYR A O 1
ATOM 3283 N N . LEU A 1 406 ? 6.829 -5.734 -24.424 1.00 97.19 406 LEU A N 1
ATOM 3284 C CA . LEU A 1 406 ? 6.306 -5.168 -23.174 1.00 97.19 406 LEU A CA 1
ATOM 3285 C C . LEU A 1 406 ? 5.662 -6.228 -22.280 1.00 97.19 406 LEU A C 1
ATOM 3287 O O . LEU A 1 406 ? 5.962 -6.282 -21.086 1.00 97.19 406 LEU A O 1
ATOM 3291 N N . VAL A 1 407 ? 4.814 -7.087 -22.852 1.00 96.38 407 VAL A N 1
ATOM 3292 C CA . VAL A 1 407 ? 4.151 -8.166 -22.104 1.00 96.38 407 VAL A CA 1
ATOM 3293 C C . VAL A 1 407 ? 5.188 -9.108 -21.496 1.00 96.38 407 VAL A C 1
ATOM 3295 O O . VAL A 1 407 ? 5.171 -9.345 -20.286 1.00 96.38 407 VAL A O 1
ATOM 3298 N N . LEU A 1 408 ? 6.131 -9.597 -22.305 1.00 96.81 408 LEU A N 1
ATOM 3299 C CA . LEU A 1 408 ? 7.161 -10.528 -21.845 1.00 96.81 408 LEU A CA 1
ATOM 3300 C C . LEU A 1 408 ? 8.116 -9.889 -20.835 1.00 96.81 408 LEU A C 1
ATOM 3302 O O . LEU A 1 408 ? 8.503 -10.545 -19.872 1.00 96.81 408 LEU A O 1
ATOM 3306 N N . TYR A 1 409 ? 8.461 -8.611 -20.997 1.00 96.31 409 TYR A N 1
ATOM 3307 C CA . TYR A 1 409 ? 9.298 -7.895 -20.034 1.00 96.31 409 TYR A CA 1
ATOM 3308 C C . TYR A 1 409 ? 8.620 -7.790 -18.662 1.00 96.31 409 TYR A C 1
ATOM 3310 O O . TYR A 1 409 ? 9.247 -8.054 -17.633 1.00 96.31 409 TYR A O 1
ATOM 3318 N N . ILE A 1 410 ? 7.331 -7.435 -18.638 1.00 94.44 410 ILE A N 1
ATOM 3319 C CA . ILE A 1 410 ? 6.541 -7.368 -17.403 1.00 94.44 410 ILE A CA 1
ATOM 3320 C C . ILE A 1 410 ? 6.451 -8.760 -16.763 1.00 94.44 410 ILE A C 1
ATOM 3322 O O . ILE A 1 410 ? 6.688 -8.888 -15.562 1.00 94.44 410 ILE A O 1
ATOM 3326 N N . MET A 1 411 ? 6.182 -9.810 -17.549 1.00 93.62 411 MET A N 1
ATOM 3327 C CA . MET A 1 411 ? 6.152 -11.194 -17.056 1.00 93.62 411 MET A CA 1
ATOM 3328 C C . MET A 1 411 ? 7.497 -11.643 -16.479 1.00 93.62 411 MET A C 1
ATOM 3330 O O . MET A 1 411 ? 7.529 -12.178 -15.373 1.00 93.62 411 MET A O 1
ATOM 3334 N N . MET A 1 412 ? 8.606 -11.396 -17.181 1.00 95.19 412 MET A N 1
ATOM 3335 C CA . MET A 1 412 ? 9.954 -11.716 -16.705 1.00 95.19 412 MET A CA 1
ATOM 3336 C C . MET A 1 412 ? 10.239 -11.028 -15.365 1.00 95.19 412 MET A C 1
ATOM 3338 O O . MET A 1 412 ? 10.759 -11.659 -14.442 1.00 95.19 412 MET A O 1
ATOM 3342 N N . LEU A 1 413 ? 9.879 -9.748 -15.224 1.00 92.38 413 LEU A N 1
ATOM 3343 C CA . LEU A 1 413 ? 10.083 -9.010 -13.979 1.00 92.38 413 LEU A CA 1
ATOM 3344 C C . LEU A 1 413 ? 9.284 -9.627 -12.822 1.00 92.38 413 LEU A C 1
ATOM 3346 O O . LEU A 1 413 ? 9.844 -9.867 -11.752 1.00 92.38 413 LEU A O 1
ATOM 3350 N N . TRP A 1 414 ? 8.004 -9.929 -13.056 1.00 89.62 414 TRP A N 1
ATOM 3351 C CA . TRP A 1 414 ? 7.142 -10.595 -12.078 1.00 89.62 414 TRP A CA 1
ATOM 3352 C C . TRP A 1 414 ? 7.676 -11.962 -11.668 1.00 89.62 414 TRP A C 1
ATOM 3354 O O . TRP A 1 414 ? 7.746 -12.258 -10.479 1.00 89.62 414 TRP A O 1
ATOM 3364 N N . LEU A 1 415 ? 8.107 -12.778 -12.627 1.00 91.38 415 LEU A N 1
ATOM 3365 C CA . LEU A 1 415 ? 8.642 -14.105 -12.343 1.00 91.38 415 LEU A CA 1
ATOM 3366 C C . LEU A 1 415 ? 9.972 -14.062 -11.608 1.00 91.38 415 LEU A C 1
ATOM 3368 O O . LEU A 1 415 ? 10.193 -14.886 -10.727 1.00 91.38 415 LEU A O 1
ATOM 3372 N N . THR A 1 416 ? 10.838 -13.102 -11.932 1.00 91.12 416 THR A N 1
ATOM 3373 C CA . THR A 1 416 ? 12.097 -12.907 -11.203 1.00 91.12 416 THR A CA 1
ATOM 3374 C C . THR A 1 416 ? 11.808 -12.594 -9.738 1.00 91.12 416 THR A C 1
ATOM 3376 O O . THR A 1 416 ? 12.369 -13.229 -8.850 1.00 91.12 416 THR A O 1
ATOM 3379 N N . ILE A 1 417 ? 10.865 -11.682 -9.487 1.00 86.94 417 ILE A N 1
ATOM 3380 C CA . ILE A 1 417 ? 10.389 -11.355 -8.141 1.00 86.94 417 ILE A CA 1
ATOM 3381 C C . ILE A 1 417 ? 9.826 -12.599 -7.437 1.00 86.94 417 ILE A C 1
ATOM 3383 O O . ILE A 1 417 ? 10.221 -12.893 -6.312 1.00 86.94 417 ILE A O 1
ATOM 3387 N N . SER A 1 418 ? 8.922 -13.340 -8.081 1.00 85.38 418 SER A N 1
ATOM 3388 C CA . SER A 1 418 ? 8.296 -14.531 -7.492 1.00 85.38 418 SER A CA 1
ATOM 3389 C C . SER A 1 418 ? 9.307 -15.634 -7.178 1.00 85.38 418 SER A C 1
ATOM 3391 O O . SER A 1 418 ? 9.228 -16.252 -6.122 1.00 85.38 418 SER A O 1
ATOM 3393 N N . LEU A 1 419 ? 10.270 -15.876 -8.068 1.00 87.81 419 LEU A N 1
ATOM 3394 C CA . LEU A 1 419 ? 11.310 -16.888 -7.879 1.00 87.81 419 LEU A CA 1
ATOM 3395 C C . LEU A 1 419 ? 12.293 -16.514 -6.770 1.00 87.81 419 LEU A C 1
ATOM 3397 O O . LEU A 1 419 ? 12.669 -17.375 -5.978 1.00 87.81 419 LEU A O 1
ATOM 3401 N N . ASN A 1 420 ? 12.680 -15.241 -6.690 1.00 85.50 420 ASN A N 1
ATOM 3402 C CA . ASN A 1 420 ? 13.520 -14.748 -5.603 1.00 85.50 420 ASN A CA 1
ATOM 3403 C C . ASN A 1 420 ? 12.807 -14.889 -4.250 1.00 85.50 420 ASN A C 1
ATOM 3405 O O . ASN A 1 420 ? 13.421 -15.356 -3.295 1.00 85.50 420 ASN A O 1
ATOM 3409 N N . LYS A 1 421 ? 11.503 -14.578 -4.192 1.00 75.19 421 LYS A N 1
ATOM 3410 C CA . LYS A 1 421 ? 10.676 -14.740 -2.983 1.00 75.19 421 LYS A CA 1
ATOM 3411 C C . LYS A 1 421 ? 10.633 -16.175 -2.463 1.00 75.19 421 LYS A C 1
ATOM 3413 O O . LYS A 1 421 ? 10.749 -16.395 -1.268 1.00 75.19 421 LYS A O 1
ATOM 3418 N N . ILE A 1 422 ? 10.494 -17.167 -3.342 1.00 80.69 422 ILE A N 1
ATOM 3419 C CA . ILE A 1 422 ? 10.446 -18.582 -2.926 1.00 80.69 422 ILE A CA 1
ATOM 3420 C C . ILE A 1 422 ? 11.844 -19.203 -2.734 1.00 80.69 422 ILE A C 1
ATOM 3422 O O . ILE A 1 422 ? 11.982 -20.425 -2.731 1.00 80.69 422 ILE A O 1
ATOM 3426 N N . GLY A 1 423 ? 12.903 -18.386 -2.645 1.00 83.81 423 GLY A N 1
ATOM 3427 C CA . GLY A 1 423 ? 14.276 -18.864 -2.450 1.00 83.81 423 GLY A CA 1
ATOM 3428 C C . GLY A 1 423 ? 14.844 -19.642 -3.642 1.00 83.81 423 GLY A C 1
ATOM 3429 O O . GLY A 1 423 ? 15.779 -20.425 -3.489 1.00 83.81 423 GLY A O 1
ATOM 3430 N N . GLN A 1 424 ? 14.295 -19.444 -4.844 1.00 88.75 424 GLN A N 1
ATOM 3431 C CA . GLN A 1 424 ? 14.725 -20.106 -6.081 1.00 88.75 424 GLN A CA 1
ATOM 3432 C C . GLN A 1 424 ? 15.217 -19.100 -7.132 1.00 88.75 424 GLN A C 1
ATOM 3434 O O . GLN A 1 424 ? 14.759 -19.145 -8.281 1.00 88.75 424 GLN A O 1
ATOM 3439 N N . PRO A 1 425 ? 16.162 -18.201 -6.790 1.00 88.81 425 PRO A N 1
ATOM 3440 C CA . PRO A 1 425 ? 16.574 -17.131 -7.682 1.00 88.81 425 PRO A CA 1
ATOM 3441 C C . PRO A 1 425 ? 17.140 -17.674 -8.999 1.00 88.81 425 PRO A C 1
ATOM 3443 O O . PRO A 1 425 ? 17.830 -18.703 -9.060 1.00 88.81 425 PRO A O 1
ATOM 3446 N N . ILE A 1 426 ? 16.857 -16.964 -10.090 1.00 89.31 426 ILE A N 1
ATOM 3447 C CA . ILE A 1 426 ? 17.548 -17.190 -11.362 1.00 89.31 426 ILE A CA 1
ATOM 3448 C C . ILE A 1 426 ? 18.937 -16.576 -11.256 1.00 89.31 426 ILE A C 1
ATOM 3450 O O . ILE A 1 426 ? 19.084 -15.452 -10.792 1.00 89.31 426 ILE A O 1
ATOM 3454 N N . ARG A 1 427 ? 19.958 -17.313 -11.702 1.00 88.25 427 ARG A N 1
ATOM 3455 C CA . ARG A 1 427 ? 21.355 -16.885 -11.575 1.00 88.25 427 ARG A CA 1
ATOM 3456 C C . ARG A 1 427 ? 21.691 -15.671 -12.442 1.00 88.25 427 ARG A C 1
ATOM 3458 O O . ARG A 1 427 ? 22.475 -14.840 -12.011 1.00 88.25 427 ARG A O 1
ATOM 3465 N N . LEU A 1 428 ? 21.123 -15.590 -13.646 1.00 89.06 428 LEU A N 1
ATOM 3466 C CA . LEU A 1 428 ? 21.393 -14.520 -14.602 1.00 89.06 428 LEU A CA 1
ATOM 3467 C C . LEU A 1 428 ? 20.117 -14.119 -15.342 1.00 89.06 428 LEU A C 1
ATOM 3469 O O . LEU A 1 428 ? 19.473 -14.954 -15.978 1.00 89.06 428 LEU A O 1
ATOM 3473 N N . VAL A 1 429 ? 19.794 -12.829 -15.294 1.00 91.50 429 VAL A N 1
ATOM 3474 C CA . VAL A 1 429 ? 18.712 -12.211 -16.066 1.00 91.50 429 VAL A CA 1
ATOM 3475 C C . VAL A 1 429 ? 19.253 -10.928 -16.683 1.00 91.50 429 VAL A C 1
ATOM 3477 O O . VAL A 1 429 ? 19.664 -10.020 -15.971 1.00 91.50 429 VAL A O 1
ATOM 3480 N N . ILE A 1 430 ? 19.267 -10.835 -18.012 1.00 92.38 430 ILE A N 1
ATOM 3481 C CA . ILE A 1 430 ? 19.730 -9.640 -18.718 1.00 92.38 430 ILE A CA 1
ATOM 3482 C C . ILE A 1 430 ? 18.544 -8.706 -18.900 1.00 92.38 430 ILE A C 1
ATOM 3484 O O . ILE A 1 430 ? 17.610 -8.968 -19.658 1.00 92.38 430 ILE A O 1
ATOM 3488 N N . ARG A 1 431 ? 18.583 -7.569 -18.216 1.00 91.50 431 ARG A N 1
ATOM 3489 C CA . ARG A 1 431 ? 17.520 -6.569 -18.304 1.00 91.50 431 ARG A CA 1
ATOM 3490 C C . ARG A 1 431 ? 17.743 -5.649 -19.490 1.00 91.50 431 ARG A C 1
ATOM 3492 O O . ARG A 1 431 ? 18.481 -4.669 -19.422 1.00 91.50 431 ARG A O 1
ATOM 3499 N N . THR A 1 432 ? 17.016 -5.919 -20.558 1.00 95.31 432 THR A N 1
ATOM 3500 C CA . THR A 1 432 ? 17.175 -5.246 -21.853 1.00 95.31 432 THR A CA 1
ATOM 3501 C C . THR A 1 432 ? 16.684 -3.797 -21.883 1.00 95.31 432 THR A C 1
ATOM 3503 O O . THR A 1 432 ? 17.001 -3.075 -22.821 1.00 95.31 432 THR A O 1
ATOM 3506 N N . LYS A 1 433 ? 15.958 -3.317 -20.860 1.00 93.50 433 LYS A N 1
ATOM 3507 C CA . LYS A 1 433 ? 15.403 -1.948 -20.842 1.00 93.50 433 LYS A CA 1
ATOM 3508 C C . LYS A 1 433 ? 16.450 -0.853 -21.074 1.00 93.50 433 LYS A C 1
ATOM 3510 O O . LYS A 1 433 ? 16.205 0.071 -21.840 1.00 93.50 433 LYS A O 1
ATOM 3515 N N . SER A 1 434 ? 17.621 -0.965 -20.445 1.00 90.31 434 SER A N 1
ATOM 3516 C CA . SER A 1 434 ? 18.672 0.045 -20.564 1.00 90.31 434 SER A CA 1
ATOM 3517 C C . SER A 1 434 ? 19.264 0.032 -21.969 1.00 90.31 434 SER A C 1
ATOM 3519 O O . SER A 1 434 ? 19.571 1.088 -22.504 1.00 90.31 434 SER A O 1
ATOM 3521 N N . LEU A 1 435 ? 19.348 -1.150 -22.591 1.00 94.56 435 LEU A N 1
ATOM 3522 C CA . LEU A 1 435 ? 19.802 -1.306 -23.972 1.00 94.56 435 LEU A CA 1
ATOM 3523 C C . LEU A 1 435 ? 18.809 -0.684 -24.960 1.00 94.56 435 LEU A C 1
ATOM 3525 O O . LEU A 1 435 ? 19.238 -0.032 -25.904 1.00 94.56 435 LEU A O 1
ATOM 3529 N N . VAL A 1 436 ? 17.499 -0.808 -24.715 1.00 93.88 436 VAL A N 1
ATOM 3530 C CA . VAL A 1 436 ? 16.470 -0.120 -25.517 1.00 93.88 436 VAL A CA 1
ATOM 3531 C C . VAL A 1 436 ? 16.619 1.400 -25.410 1.00 93.88 436 VAL A C 1
ATOM 3533 O O . VAL A 1 436 ? 16.607 2.082 -26.429 1.00 93.88 436 VAL A O 1
ATOM 3536 N N . PHE A 1 437 ? 16.821 1.944 -24.206 1.00 91.06 437 PHE A N 1
ATOM 3537 C CA . PHE A 1 437 ? 17.030 3.388 -24.039 1.00 91.06 437 PHE A CA 1
ATOM 3538 C C . PHE A 1 437 ? 18.324 3.877 -24.698 1.00 91.06 437 PHE A C 1
ATOM 3540 O O . PHE A 1 437 ? 18.313 4.923 -25.340 1.00 91.06 437 PHE A O 1
ATOM 3547 N N . ILE A 1 438 ? 19.413 3.110 -24.591 1.00 91.56 438 ILE A N 1
ATOM 3548 C CA . ILE A 1 438 ? 20.675 3.409 -25.280 1.00 91.56 438 ILE A CA 1
ATOM 3549 C C . ILE A 1 438 ? 20.480 3.377 -26.799 1.00 91.56 438 ILE A C 1
ATOM 3551 O O . ILE A 1 438 ? 20.967 4.271 -27.480 1.00 91.56 438 ILE A O 1
ATOM 3555 N N . ALA A 1 439 ? 19.739 2.404 -27.334 1.00 93.56 439 ALA A N 1
ATOM 3556 C CA . ALA A 1 439 ? 19.459 2.309 -28.765 1.00 93.56 439 ALA A CA 1
ATOM 3557 C C . ALA A 1 439 ? 18.615 3.485 -29.278 1.00 93.56 439 ALA A C 1
ATOM 3559 O O . ALA A 1 439 ? 18.913 4.026 -30.337 1.00 93.56 439 ALA A O 1
ATOM 3560 N N . ILE A 1 440 ? 17.606 3.916 -28.512 1.00 90.00 440 ILE A N 1
ATOM 3561 C CA . ILE A 1 440 ? 16.823 5.123 -28.821 1.00 90.00 440 ILE A CA 1
ATOM 3562 C C . ILE A 1 440 ? 17.729 6.354 -28.822 1.00 90.00 440 ILE A C 1
ATOM 3564 O O . ILE A 1 440 ? 17.695 7.141 -29.760 1.00 90.00 440 ILE A O 1
ATOM 3568 N N . PHE A 1 441 ? 18.570 6.509 -27.799 1.00 88.19 441 PHE A N 1
ATOM 3569 C CA . PHE A 1 441 ? 19.509 7.625 -27.727 1.00 88.19 441 PHE A CA 1
ATOM 3570 C C . PHE A 1 441 ? 20.507 7.620 -28.893 1.00 88.19 441 PHE A C 1
ATOM 3572 O O . PHE A 1 441 ? 20.740 8.655 -29.507 1.00 88.19 441 PHE A O 1
ATOM 3579 N N . PHE A 1 442 ? 21.050 6.455 -29.245 1.00 91.56 442 PHE A N 1
ATOM 3580 C CA . PHE A 1 442 ? 21.954 6.296 -30.382 1.00 91.56 442 PHE A CA 1
ATOM 3581 C C . PHE A 1 442 ? 21.275 6.627 -31.713 1.00 91.56 442 PHE A C 1
ATOM 3583 O O . PHE A 1 442 ? 21.858 7.329 -32.538 1.00 91.56 442 PHE A O 1
ATOM 3590 N N . TYR A 1 443 ? 20.035 6.172 -31.908 1.00 90.50 443 TYR A N 1
ATOM 3591 C CA . TYR A 1 443 ? 19.241 6.519 -33.082 1.00 90.50 443 TYR A CA 1
ATOM 3592 C C . TYR A 1 443 ? 19.071 8.035 -33.210 1.00 90.50 443 TYR A C 1
ATOM 3594 O O . TYR A 1 443 ? 19.325 8.583 -34.272 1.00 90.50 443 TYR A O 1
ATOM 3602 N N . LEU A 1 444 ? 18.750 8.728 -32.115 1.00 85.88 444 LEU A N 1
ATOM 3603 C CA . LEU A 1 444 ? 18.588 10.186 -32.111 1.00 85.88 444 LEU A CA 1
ATOM 3604 C C . LEU A 1 444 ? 19.869 10.962 -32.457 1.00 85.88 444 LEU A C 1
ATOM 3606 O O . LEU A 1 444 ? 19.780 12.122 -32.849 1.00 85.88 444 LEU A O 1
ATOM 3610 N N . LEU A 1 445 ? 21.045 10.358 -32.269 1.00 87.88 445 LEU A N 1
ATOM 3611 C CA . LEU A 1 445 ? 22.334 10.980 -32.578 1.00 87.88 445 LEU A CA 1
ATOM 3612 C C . LEU A 1 445 ? 22.865 10.634 -33.973 1.00 87.88 445 LEU A C 1
ATOM 3614 O O . LEU A 1 445 ? 23.671 11.389 -34.508 1.00 87.88 445 LEU A O 1
ATOM 3618 N N . SER A 1 446 ? 22.482 9.481 -34.521 1.00 93.62 446 SER A N 1
ATOM 3619 C CA . SER A 1 446 ? 23.093 8.917 -35.733 1.00 93.62 446 SER A CA 1
ATOM 3620 C C . SER A 1 446 ? 22.121 8.700 -36.889 1.00 93.62 446 SER A C 1
ATOM 3622 O O . SER A 1 446 ? 22.569 8.389 -37.988 1.00 93.62 446 SER A O 1
ATOM 3624 N N . ASP A 1 447 ? 20.813 8.791 -36.638 1.00 91.56 447 ASP A N 1
ATOM 3625 C CA . ASP A 1 447 ? 19.723 8.400 -37.541 1.00 91.56 447 ASP A CA 1
ATOM 3626 C C . ASP A 1 447 ? 19.763 6.920 -37.996 1.00 91.56 447 ASP A C 1
ATOM 3628 O O . ASP A 1 447 ? 18.995 6.494 -38.860 1.00 91.56 447 ASP A O 1
ATOM 3632 N N . ILE A 1 448 ? 20.608 6.077 -37.382 1.00 95.62 448 ILE A N 1
ATOM 3633 C CA . ILE A 1 448 ? 20.703 4.642 -37.689 1.00 95.62 448 ILE A CA 1
ATOM 3634 C C . ILE A 1 448 ? 19.710 3.858 -36.821 1.00 95.62 448 ILE A C 1
ATOM 3636 O O . ILE A 1 448 ? 19.939 3.626 -35.630 1.00 95.62 448 ILE A O 1
ATOM 3640 N N . ASN A 1 449 ? 18.584 3.429 -37.405 1.00 93.62 449 ASN A N 1
ATOM 3641 C CA . ASN A 1 449 ? 17.546 2.702 -36.666 1.00 93.62 449 ASN A CA 1
ATOM 3642 C C . ASN A 1 449 ? 17.883 1.208 -36.501 1.00 93.62 449 ASN A C 1
ATOM 3644 O O . ASN A 1 449 ? 17.521 0.381 -37.337 1.00 93.62 449 ASN A O 1
ATOM 3648 N N . ILE A 1 450 ? 18.523 0.864 -35.381 1.00 96.88 450 ILE A N 1
ATOM 3649 C CA . ILE A 1 450 ? 18.711 -0.528 -34.921 1.00 96.88 450 ILE A CA 1
ATOM 3650 C C . ILE A 1 450 ? 17.664 -0.973 -33.884 1.00 96.88 450 ILE A C 1
ATOM 3652 O O . ILE A 1 450 ? 17.727 -2.091 -33.365 1.00 96.88 450 ILE A O 1
ATOM 3656 N N . ILE A 1 451 ? 16.726 -0.090 -33.522 1.00 96.69 451 ILE A N 1
ATOM 3657 C CA . ILE A 1 451 ? 15.824 -0.284 -32.380 1.00 96.69 451 ILE A CA 1
ATOM 3658 C C . ILE A 1 451 ? 14.900 -1.475 -32.643 1.00 96.69 451 ILE A C 1
ATOM 3660 O O . ILE A 1 451 ? 14.751 -2.333 -31.774 1.00 96.69 451 ILE A O 1
ATOM 3664 N N . ASN A 1 452 ? 14.321 -1.570 -33.844 1.00 97.19 452 ASN A N 1
ATOM 3665 C CA . ASN A 1 452 ? 13.403 -2.655 -34.191 1.00 97.19 452 ASN A CA 1
ATOM 3666 C C . ASN A 1 452 ? 14.077 -4.034 -34.089 1.00 97.19 452 ASN A C 1
ATOM 3668 O O . ASN A 1 452 ? 13.527 -4.954 -33.487 1.00 97.19 452 ASN A O 1
ATOM 3672 N N . GLN A 1 453 ? 15.290 -4.173 -34.631 1.00 97.88 453 GLN A N 1
ATOM 3673 C CA . GLN A 1 453 ? 16.061 -5.419 -34.623 1.00 97.88 453 GLN A CA 1
ATOM 3674 C C . GLN A 1 453 ? 16.426 -5.832 -33.191 1.00 97.88 453 GLN A C 1
ATOM 3676 O O . GLN A 1 453 ? 16.312 -7.009 -32.831 1.00 97.88 453 GLN A O 1
ATOM 3681 N N . LEU A 1 454 ? 16.807 -4.866 -32.349 1.00 97.75 454 LEU A N 1
ATOM 3682 C CA . LEU A 1 454 ? 17.059 -5.108 -30.930 1.00 97.75 454 LEU A CA 1
ATOM 3683 C C . LEU A 1 454 ? 15.791 -5.540 -30.191 1.00 97.75 454 LEU A C 1
ATOM 3685 O O . LEU A 1 454 ? 15.833 -6.522 -29.457 1.00 97.75 454 LEU A O 1
ATOM 3689 N N . VAL A 1 455 ? 14.654 -4.871 -30.409 1.00 97.88 455 VAL A N 1
ATOM 3690 C CA . VAL A 1 455 ? 13.374 -5.239 -29.779 1.00 97.88 455 VAL A CA 1
ATOM 3691 C C . VAL A 1 455 ? 12.937 -6.646 -30.186 1.00 97.88 455 VAL A C 1
ATOM 3693 O O . VAL A 1 455 ? 12.526 -7.413 -29.317 1.00 97.88 455 VAL A O 1
ATOM 3696 N N . ILE A 1 456 ? 13.084 -7.036 -31.457 1.00 98.31 456 ILE A N 1
ATOM 3697 C CA . ILE A 1 456 ? 12.810 -8.411 -31.915 1.00 98.31 456 ILE A CA 1
ATOM 3698 C C . ILE A 1 456 ? 13.700 -9.409 -31.165 1.00 98.31 456 ILE A C 1
ATOM 3700 O O . ILE A 1 456 ? 13.205 -10.363 -30.563 1.00 98.31 456 ILE A O 1
ATOM 3704 N N . THR A 1 457 ? 15.009 -9.152 -31.135 1.00 98.12 457 THR A N 1
ATOM 3705 C CA . THR A 1 457 ? 15.992 -10.020 -30.468 1.00 98.12 457 THR A CA 1
ATOM 3706 C C . THR A 1 457 ? 15.689 -10.159 -28.976 1.00 98.12 457 THR A C 1
ATOM 3708 O O . THR A 1 457 ? 15.663 -11.264 -28.429 1.00 98.12 457 THR A O 1
ATOM 3711 N N . PHE A 1 458 ? 15.390 -9.044 -28.310 1.00 98.06 458 PHE A N 1
ATOM 3712 C CA . PHE A 1 458 ? 15.022 -9.027 -26.902 1.00 98.06 458 PHE A CA 1
ATOM 3713 C C . PHE A 1 458 ? 13.681 -9.706 -26.645 1.00 98.06 458 PHE A C 1
ATOM 3715 O O . PHE A 1 458 ? 13.542 -10.356 -25.618 1.00 98.06 458 PHE A O 1
ATOM 3722 N N . THR A 1 459 ? 12.718 -9.626 -27.564 1.00 98.19 459 THR A N 1
ATOM 3723 C CA . THR A 1 459 ? 11.443 -10.351 -27.446 1.00 98.19 459 THR A CA 1
ATOM 3724 C C . THR A 1 459 ? 11.683 -11.858 -27.413 1.00 98.19 459 THR A C 1
ATOM 3726 O O . THR A 1 459 ? 11.172 -12.536 -26.524 1.00 98.19 459 THR A O 1
ATOM 3729 N N . VAL A 1 460 ? 12.510 -12.380 -28.325 1.00 98.19 460 VAL A N 1
ATOM 3730 C CA . VAL A 1 460 ? 12.864 -13.810 -28.363 1.00 98.19 460 VAL A CA 1
ATOM 3731 C C . VAL A 1 460 ? 13.590 -14.226 -27.083 1.00 98.19 460 VAL A C 1
ATOM 3733 O O . VAL A 1 460 ? 13.202 -15.203 -26.443 1.00 98.19 460 VAL A O 1
ATOM 3736 N N . TYR A 1 461 ? 14.592 -13.450 -26.661 1.00 97.75 461 TYR A N 1
ATOM 3737 C CA . TYR A 1 461 ? 15.294 -13.677 -25.396 1.00 97.75 461 TYR A CA 1
ATOM 3738 C C . TYR A 1 461 ? 14.328 -13.713 -24.198 1.00 97.75 461 TYR A C 1
ATOM 3740 O O . TYR A 1 461 ? 14.363 -14.646 -23.391 1.00 97.75 461 TYR A O 1
ATOM 3748 N N . MET A 1 462 ? 13.429 -12.727 -24.110 1.00 97.06 462 MET A N 1
ATOM 3749 C CA . MET A 1 462 ? 12.459 -12.601 -23.024 1.00 97.06 462 MET A CA 1
ATOM 3750 C C . MET A 1 462 ? 11.449 -13.751 -23.013 1.00 97.06 462 MET A C 1
ATOM 3752 O O . MET A 1 462 ? 11.082 -14.226 -21.938 1.00 97.06 462 MET A O 1
ATOM 3756 N N . ALA A 1 463 ? 11.032 -14.248 -24.180 1.00 97.75 463 ALA A N 1
ATOM 3757 C CA . ALA A 1 463 ? 10.158 -15.415 -24.278 1.00 97.75 463 ALA A CA 1
ATOM 3758 C C . ALA A 1 463 ? 10.825 -16.665 -23.684 1.00 97.75 463 ALA A C 1
ATOM 3760 O O . ALA A 1 463 ? 10.225 -17.354 -22.854 1.00 97.75 463 ALA A O 1
ATOM 3761 N N . VAL A 1 464 ? 12.088 -16.917 -24.046 1.00 97.88 464 VAL A N 1
ATOM 3762 C CA . VAL A 1 464 ? 12.856 -18.070 -23.550 1.00 97.88 464 VAL A CA 1
ATOM 3763 C C . VAL A 1 464 ? 13.050 -17.991 -22.037 1.00 97.88 464 VAL A C 1
ATOM 3765 O O . VAL A 1 464 ? 12.727 -18.946 -21.328 1.00 97.88 464 VAL A O 1
ATOM 3768 N N . ILE A 1 465 ? 13.528 -16.857 -21.512 1.00 96.75 465 ILE A N 1
ATOM 3769 C CA . ILE A 1 465 ? 13.789 -16.731 -20.070 1.00 96.75 465 ILE A CA 1
ATOM 3770 C C . ILE A 1 465 ? 12.493 -16.805 -19.248 1.00 96.75 465 ILE A C 1
ATOM 3772 O O . ILE A 1 465 ? 12.469 -17.461 -18.208 1.00 96.75 465 ILE A O 1
ATOM 3776 N N . THR A 1 466 ? 11.396 -16.226 -19.746 1.00 96.50 466 THR A N 1
ATOM 3777 C CA . THR A 1 466 ? 10.071 -16.297 -19.109 1.00 96.50 466 THR A CA 1
ATOM 3778 C C . THR A 1 466 ? 9.573 -17.740 -19.045 1.00 96.50 466 THR A C 1
ATOM 3780 O O . THR A 1 466 ? 9.097 -18.178 -17.998 1.00 96.50 466 THR A O 1
ATOM 3783 N N . ALA A 1 467 ? 9.735 -18.517 -20.121 1.00 97.19 467 ALA A N 1
ATOM 3784 C CA . ALA A 1 467 ? 9.369 -19.932 -20.136 1.00 97.19 467 ALA A CA 1
ATOM 3785 C C . ALA A 1 467 ? 10.188 -20.751 -19.121 1.00 97.19 467 ALA A C 1
ATOM 3787 O O . ALA A 1 467 ? 9.621 -21.524 -18.345 1.00 97.19 467 ALA A O 1
ATOM 3788 N N . VAL A 1 468 ? 11.508 -20.535 -19.063 1.00 96.69 468 VAL A N 1
ATOM 3789 C CA . VAL A 1 468 ? 12.396 -21.185 -18.080 1.00 96.69 468 VAL A CA 1
ATOM 3790 C C . VAL A 1 468 ? 11.978 -20.844 -16.648 1.00 96.69 468 VAL A C 1
ATOM 3792 O O . VAL A 1 468 ? 11.849 -21.737 -15.806 1.00 96.69 468 VAL A O 1
ATOM 3795 N N . MET A 1 469 ? 11.718 -19.565 -16.373 1.00 96.12 469 MET A N 1
ATOM 3796 C CA . MET A 1 469 ? 11.260 -19.094 -15.067 1.00 96.12 469 MET A CA 1
ATOM 3797 C C . MET A 1 469 ? 9.912 -19.703 -14.669 1.00 96.12 469 MET A C 1
ATOM 3799 O O . MET A 1 469 ? 9.760 -20.155 -13.536 1.00 96.12 469 MET A O 1
ATOM 3803 N N . MET A 1 470 ? 8.955 -19.780 -15.598 1.00 95.25 470 MET A N 1
ATOM 3804 C CA . MET A 1 470 ? 7.652 -20.414 -15.369 1.00 95.25 470 MET A CA 1
ATOM 3805 C C . MET A 1 470 ? 7.789 -21.896 -15.015 1.00 95.25 470 MET A C 1
ATOM 3807 O O . MET A 1 470 ? 7.165 -22.358 -14.062 1.00 95.25 470 MET A O 1
ATOM 3811 N N . ILE A 1 471 ? 8.616 -22.650 -15.749 1.00 95.38 471 ILE A N 1
ATOM 3812 C CA . ILE A 1 471 ? 8.870 -24.070 -15.455 1.00 95.38 471 ILE A CA 1
ATOM 3813 C C . ILE A 1 471 ? 9.464 -24.217 -14.053 1.00 95.38 471 ILE A C 1
ATOM 3815 O O . ILE A 1 471 ? 9.027 -25.077 -13.284 1.00 95.38 471 ILE A O 1
ATOM 3819 N N . ARG A 1 472 ? 10.434 -23.367 -13.702 1.00 93.50 472 ARG A N 1
ATOM 3820 C CA . ARG A 1 472 ? 11.071 -23.392 -12.383 1.00 93.50 472 ARG A CA 1
ATOM 3821 C C . ARG A 1 472 ? 10.085 -23.059 -11.266 1.00 93.50 472 ARG A C 1
ATOM 3823 O O . ARG A 1 472 ? 10.048 -23.782 -10.276 1.00 93.50 472 ARG A O 1
ATOM 3830 N N . LEU A 1 473 ? 9.258 -22.032 -11.454 1.00 91.25 473 LEU A N 1
ATOM 3831 C CA . LEU A 1 473 ? 8.227 -21.634 -10.497 1.00 91.25 473 LEU A CA 1
ATOM 3832 C C . LEU A 1 473 ? 7.230 -22.775 -10.267 1.00 91.25 473 LEU A C 1
ATOM 3834 O O . LEU A 1 473 ? 6.959 -23.130 -9.125 1.00 91.25 473 LEU A O 1
ATOM 3838 N N . ARG A 1 474 ? 6.743 -23.413 -11.341 1.00 89.06 474 ARG A N 1
ATOM 3839 C CA . ARG A 1 474 ? 5.823 -24.557 -11.229 1.00 89.06 474 ARG A CA 1
ATOM 3840 C C . ARG A 1 474 ? 6.447 -25.730 -10.478 1.00 89.06 474 ARG A C 1
ATOM 3842 O O . ARG A 1 474 ? 5.772 -26.323 -9.649 1.00 89.06 474 ARG A O 1
ATOM 3849 N N . ARG A 1 475 ? 7.720 -26.054 -10.735 1.00 91.00 475 ARG A N 1
ATOM 3850 C CA . ARG A 1 475 ? 8.434 -27.119 -10.006 1.00 91.00 475 ARG A CA 1
ATOM 3851 C C . ARG A 1 475 ? 8.591 -26.793 -8.525 1.00 91.00 475 ARG A C 1
ATOM 3853 O O . ARG A 1 475 ? 8.385 -27.672 -7.704 1.00 91.00 475 ARG A O 1
ATOM 3860 N N . ALA A 1 476 ? 8.928 -25.548 -8.200 1.00 87.62 476 ALA A N 1
ATOM 3861 C CA . ALA A 1 476 ? 9.092 -25.111 -6.820 1.00 87.62 476 ALA A CA 1
ATOM 3862 C C . ALA A 1 476 ? 7.772 -25.156 -6.034 1.00 87.62 476 ALA A C 1
ATOM 3864 O O . ALA A 1 476 ? 7.773 -25.580 -4.889 1.00 87.62 476 ALA A O 1
ATOM 3865 N N . VAL A 1 477 ? 6.649 -24.788 -6.662 1.00 83.06 477 VAL A N 1
ATOM 3866 C CA . VAL A 1 477 ? 5.313 -24.848 -6.038 1.00 83.06 477 VAL A CA 1
ATOM 3867 C C . VAL A 1 477 ? 4.768 -26.281 -5.955 1.00 83.06 477 VAL A C 1
ATOM 3869 O O . VAL A 1 477 ? 4.008 -26.594 -5.049 1.00 83.06 477 VAL A O 1
ATOM 3872 N N . ALA A 1 478 ? 5.124 -27.157 -6.902 1.00 82.88 478 ALA A N 1
ATOM 3873 C CA . ALA A 1 478 ? 4.629 -28.535 -6.941 1.00 82.88 478 ALA A CA 1
ATOM 3874 C C . ALA A 1 478 ? 5.343 -29.487 -5.971 1.00 82.88 478 ALA A C 1
ATOM 3876 O O . ALA A 1 478 ? 4.826 -30.572 -5.715 1.00 82.88 478 ALA A O 1
ATOM 3877 N N . LEU A 1 479 ? 6.528 -29.131 -5.469 1.00 76.44 479 LEU A N 1
ATOM 3878 C CA . LEU A 1 479 ? 7.199 -29.906 -4.432 1.00 76.44 479 LEU A CA 1
ATOM 3879 C C . LEU A 1 479 ? 6.472 -29.628 -3.106 1.00 76.44 479 LEU A C 1
ATOM 3881 O O . LEU A 1 479 ? 6.520 -28.487 -2.649 1.00 76.44 479 LEU A O 1
ATOM 3885 N N . PRO A 1 480 ? 5.794 -30.624 -2.494 1.00 55.78 480 PRO A N 1
ATOM 3886 C CA . PRO A 1 480 ? 5.269 -30.468 -1.142 1.00 55.78 480 PRO A CA 1
ATOM 3887 C C . PRO A 1 480 ? 6.426 -30.058 -0.238 1.00 55.78 480 PRO A C 1
ATOM 3889 O O . PRO A 1 480 ? 7.547 -30.523 -0.476 1.00 55.78 480 PRO A O 1
ATOM 3892 N N . GLU A 1 481 ? 6.167 -29.213 0.761 1.00 58.19 481 GLU A N 1
ATOM 3893 C CA . GLU A 1 481 ? 7.127 -28.910 1.823 1.00 58.19 481 GLU A CA 1
ATOM 3894 C C . GLU A 1 481 ? 7.636 -30.241 2.388 1.00 58.19 481 GLU A C 1
ATOM 3896 O O . GLU A 1 481 ? 6.971 -30.907 3.177 1.00 58.19 481 GLU A O 1
ATOM 3901 N N . ARG A 1 482 ? 8.788 -30.706 1.892 1.00 53.31 482 ARG A N 1
ATOM 3902 C CA . ARG A 1 482 ? 9.511 -31.797 2.526 1.00 53.31 482 ARG A CA 1
ATOM 3903 C C . ARG A 1 482 ? 9.971 -31.185 3.829 1.00 53.31 482 ARG A C 1
ATOM 3905 O O . ARG A 1 482 ? 10.755 -30.248 3.763 1.00 53.31 482 ARG A O 1
ATOM 3912 N N . GLU A 1 483 ? 9.415 -31.661 4.938 1.00 46.81 483 GLU A N 1
ATOM 3913 C CA . GLU A 1 483 ? 9.769 -31.263 6.299 1.00 46.81 483 GLU A CA 1
ATOM 3914 C C . GLU A 1 483 ? 11.297 -31.108 6.400 1.00 46.81 483 GLU A C 1
ATOM 3916 O O . GLU A 1 483 ? 12.037 -32.093 6.369 1.00 46.81 483 GLU A O 1
ATOM 3921 N N . THR A 1 484 ? 11.758 -29.855 6.388 1.00 49.19 484 THR A N 1
ATOM 3922 C CA . THR A 1 484 ? 13.153 -29.450 6.611 1.00 49.19 484 THR A CA 1
ATOM 3923 C C . THR A 1 484 ? 13.311 -28.923 8.013 1.00 49.19 484 THR A C 1
ATOM 3925 O O . THR A 1 484 ? 12.435 -28.113 8.402 1.00 49.19 484 THR A O 1
#

Foldseek 3Di:
DFEALAEELLAAPDLVRRLVSLLLLLVLCVVLVHQEYEHAHELLSPQVVSVVSNVVSHDPPRNYHYWYWYFFAALLRATKIKTFLDPVVVVPVCRSFHHSHHLQRVLQVQLVDPGMAIARALQLAPDSRHVCVRPNLVVLLVSQLSRQEYAFAEQLCQLVVVVCVVVVVCVVCVPNVVSVVCSRGPDCVSAVDPSRQAYWYHQNDPHSLSPNKTFDWDDFPPSDSVSVVVRRRRDPGPDIDHDDGPQDPVNSVVSVVVVVLVSVVSVLSSLASDDPPDLLPLCLLPFPQVSVVVVVVLVVVLVVCVVVLVVCVVVVNALVNLLVLLVVLLVVLLVCCVPPVPSSVVSLVSNVVSLVVSVSNCVVVVNDDNSSVVSSVVSLLSSLLSLLSSCCVVVLAPPVLSVLLSVLLVLLSVLQSLCSSLVNHDNDDDNCSVVLVVQVVVCVVPVDRPNHVSSNVSSVVSVVSSVVSVVSSCVSVPDPPPPD